Protein AF-A0A7R9XU05-F1 (afdb_monomer_lite)

pLDDT: mean 77.42, std 22.19, range [26.94, 98.5]

InterPro domains:
  IPR007695 DNA mismatch repair protein MutS-like, N-terminal [PF01624] (107-218)
  IPR007696 DNA mismatch repair protein MutS, core [PF05192] (397-507)
  IPR016151 DNA mismatch repair protein MutS, N-terminal [G3DSA:3.40.1170.10] (97-231)
  IPR016151 DNA mismatch repair protein MutS, N-terminal [SSF55271] (103-217)
  IPR036187 DNA mismatch repair protein MutS, core domain superfamily [SSF48334] (397-508)
  IPR036678 MutS, connector domain superfamily [G3DSA:3.30.420.110] (240-387)
  IPR036678 MutS, connector domain superfamily [SSF53150] (243-404)
  IPR045076 DNA mismatch repair MutS [PTHR11361] (111-501)

Structure (mmCIF, N/CA/C/O backbone):
data_AF-A0A7R9XU05-F1
#
_entry.id   AF-A0A7R9XU05-F1
#
loop_
_atom_site.group_PDB
_atom_site.id
_atom_site.type_symbol
_atom_site.label_atom_id
_atom_site.label_alt_id
_atom_site.label_comp_id
_atom_site.label_asym_id
_atom_site.label_entity_id
_atom_site.label_seq_id
_atom_site.pdbx_PDB_ins_code
_atom_site.Cartn_x
_atom_site.Cartn_y
_atom_site.Cartn_z
_atom_site.occupancy
_atom_site.B_iso_or_equiv
_atom_site.auth_seq_id
_atom_site.auth_comp_id
_atom_site.auth_asym_id
_atom_site.auth_atom_id
_atom_site.pdbx_PDB_model_num
ATOM 1 N N . ALA A 1 1 ? -38.388 -40.146 -54.391 1.00 32.38 1 ALA A N 1
ATOM 2 C CA . ALA A 1 1 ? -39.626 -40.198 -53.590 1.00 32.38 1 ALA A CA 1
ATOM 3 C C . ALA A 1 1 ? -39.287 -39.792 -52.157 1.00 32.38 1 ALA A C 1
ATOM 5 O O . ALA A 1 1 ? -38.302 -40.320 -51.668 1.00 32.38 1 ALA A O 1
ATOM 6 N N . SER A 1 2 ? -39.978 -38.926 -51.409 1.00 32.72 2 SER A N 1
ATOM 7 C CA . SER A 1 2 ? -41.013 -37.895 -51.657 1.00 32.72 2 SER A CA 1
ATOM 8 C C . SER A 1 2 ? -41.930 -37.853 -50.424 1.00 32.72 2 SER A C 1
ATOM 10 O O . SER A 1 2 ? -42.733 -38.774 -50.264 1.00 32.72 2 SER A O 1
ATOM 12 N N . ARG A 1 3 ? -41.794 -36.815 -49.589 1.00 31.86 3 ARG A N 1
ATOM 13 C CA . ARG A 1 3 ? -42.782 -36.226 -48.651 1.00 31.86 3 ARG A CA 1
ATOM 14 C C . ARG A 1 3 ? -42.036 -35.136 -47.850 1.00 31.86 3 ARG A C 1
ATOM 16 O O . ARG A 1 3 ? -41.041 -35.481 -47.226 1.00 31.86 3 ARG A O 1
ATOM 23 N N . THR A 1 4 ? -42.219 -33.833 -48.101 1.00 36.34 4 THR A N 1
ATOM 24 C CA . THR A 1 4 ? -43.389 -32.940 -47.860 1.00 36.34 4 THR A CA 1
ATOM 25 C C . THR A 1 4 ? -43.546 -32.604 -46.370 1.00 36.34 4 THR A C 1
ATOM 27 O O . THR A 1 4 ? -43.771 -33.536 -45.601 1.00 36.34 4 THR A O 1
ATOM 30 N N . ASN A 1 5 ? -43.292 -31.359 -45.934 1.00 35.72 5 ASN A N 1
ATOM 31 C CA . ASN A 1 5 ? -44.225 -30.196 -45.837 1.00 35.72 5 ASN A CA 1
ATOM 32 C C . ASN A 1 5 ? -44.556 -29.980 -44.335 1.00 35.72 5 ASN A C 1
ATOM 34 O O . ASN A 1 5 ? -44.774 -30.985 -43.659 1.00 35.72 5 ASN A O 1
ATOM 38 N N . ASP A 1 6 ? -44.606 -28.796 -43.711 1.00 34.78 6 ASP A N 1
ATOM 39 C CA . ASP A 1 6 ? -44.358 -27.366 -44.055 1.00 34.78 6 ASP A CA 1
ATOM 40 C C . ASP A 1 6 ? -43.868 -26.654 -42.745 1.00 34.78 6 ASP A C 1
ATOM 42 O O . ASP A 1 6 ? -43.753 -27.339 -41.724 1.00 34.78 6 ASP A O 1
ATOM 46 N N . ASP A 1 7 ? -43.514 -25.362 -42.622 1.00 33.44 7 ASP A N 1
ATOM 47 C CA . ASP A 1 7 ? -43.514 -24.197 -43.538 1.00 33.44 7 ASP A CA 1
ATOM 48 C C . ASP A 1 7 ? -42.058 -23.768 -43.921 1.00 33.44 7 ASP A C 1
ATOM 50 O O . ASP A 1 7 ? -41.354 -24.621 -44.463 1.00 33.44 7 ASP A O 1
ATOM 54 N N . ASP A 1 8 ? -41.462 -22.567 -43.755 1.00 32.53 8 ASP A N 1
ATOM 55 C CA . ASP A 1 8 ? -41.762 -21.261 -43.105 1.00 32.53 8 ASP A CA 1
ATOM 56 C C . ASP A 1 8 ? -40.899 -20.132 -43.764 1.00 32.53 8 ASP A C 1
ATOM 58 O O . ASP A 1 8 ? -39.913 -20.440 -44.443 1.00 32.53 8 ASP A O 1
ATOM 62 N N . GLU A 1 9 ? -41.214 -18.836 -43.579 1.00 33.56 9 GLU A N 1
ATOM 63 C CA . GLU A 1 9 ? -40.543 -17.684 -44.243 1.00 33.56 9 GLU A CA 1
ATOM 64 C C . GLU A 1 9 ? -40.157 -16.541 -43.260 1.00 33.56 9 GLU A C 1
ATOM 66 O O . GLU A 1 9 ? -40.894 -16.260 -42.325 1.00 33.56 9 GLU A O 1
ATOM 71 N N . ASN A 1 10 ? -39.052 -15.771 -43.312 1.00 32.69 10 ASN A N 1
ATOM 72 C CA . ASN A 1 10 ? -37.963 -15.433 -44.259 1.00 32.69 10 ASN A CA 1
ATOM 73 C C . ASN A 1 10 ? -37.953 -13.932 -44.679 1.00 32.69 10 ASN A C 1
ATOM 75 O O . ASN A 1 10 ? -38.795 -13.490 -45.448 1.00 32.69 10 ASN A O 1
ATOM 79 N N . ALA A 1 11 ? -36.913 -13.207 -44.230 1.00 31.33 11 ALA A N 1
ATOM 80 C CA . ALA A 1 11 ? -36.342 -11.927 -44.716 1.00 31.33 11 ALA A CA 1
ATOM 81 C C . ALA A 1 11 ? -37.206 -10.628 -44.871 1.00 31.33 11 ALA A C 1
ATOM 83 O O . ALA A 1 11 ? -38.323 -10.649 -45.378 1.00 31.33 11 ALA A O 1
ATOM 84 N N . PRO A 1 12 ? -36.656 -9.432 -44.534 1.00 40.41 12 PRO A N 1
ATOM 85 C CA . PRO A 1 12 ? -37.337 -8.136 -44.695 1.00 40.41 12 PRO A CA 1
ATOM 86 C C . PRO A 1 12 ? -36.969 -7.359 -45.991 1.00 40.41 12 PRO A C 1
ATOM 88 O O . PRO A 1 12 ? -35.821 -7.416 -46.439 1.00 40.41 12 PRO A O 1
ATOM 91 N N . PRO A 1 13 ? -37.883 -6.534 -46.551 1.00 38.53 13 PRO A N 1
ATOM 92 C CA . PRO A 1 13 ? -37.600 -5.559 -47.615 1.00 38.53 13 PRO A CA 1
ATOM 93 C C . PRO A 1 13 ? -37.302 -4.137 -47.078 1.00 38.53 13 PRO A C 1
ATOM 95 O O . PRO A 1 13 ? -37.480 -3.856 -45.894 1.00 38.53 13 PRO A O 1
ATOM 98 N N . ALA A 1 14 ? -36.865 -3.208 -47.948 1.00 29.19 14 ALA A N 1
ATOM 99 C CA . ALA A 1 14 ? -36.315 -1.906 -47.531 1.00 29.19 14 ALA A CA 1
ATOM 100 C C . ALA A 1 14 ? -36.762 -0.658 -48.341 1.00 29.19 14 ALA A C 1
ATOM 102 O O . ALA A 1 14 ? -36.998 -0.720 -49.545 1.00 29.19 14 ALA A O 1
ATOM 103 N N . ALA A 1 15 ? -36.692 0.495 -47.653 1.00 32.06 15 ALA A N 1
ATOM 104 C CA . ALA A 1 15 ? -36.379 1.858 -48.132 1.00 32.06 15 ALA A CA 1
ATOM 105 C C . ALA A 1 15 ? -37.323 2.650 -49.080 1.00 32.06 15 ALA A C 1
ATOM 107 O O . ALA A 1 15 ? -37.543 2.266 -50.227 1.00 32.06 15 ALA A O 1
ATOM 108 N N . LYS A 1 16 ? -37.667 3.891 -48.658 1.00 30.06 16 LYS A N 1
ATOM 109 C CA . LYS A 1 16 ? -37.474 5.218 -49.338 1.00 30.06 16 LYS A CA 1
ATOM 110 C C . LYS A 1 16 ? -38.031 6.353 -48.429 1.00 30.06 16 LYS A C 1
ATOM 112 O O . LYS A 1 16 ? -38.985 6.107 -47.710 1.00 30.06 16 LYS A O 1
ATOM 117 N N . ARG A 1 17 ? -37.344 7.493 -48.195 1.00 29.12 17 ARG A N 1
ATOM 118 C CA . ARG A 1 17 ? -37.196 8.741 -49.013 1.00 29.12 17 ARG A CA 1
ATOM 119 C C . ARG A 1 17 ? -38.541 9.481 -49.259 1.00 29.12 17 ARG A C 1
ATOM 121 O O . ARG A 1 17 ? -39.486 8.812 -49.636 1.00 29.12 17 ARG A O 1
ATOM 128 N N . ALA A 1 18 ? -38.677 10.819 -49.155 1.00 29.66 18 ALA A N 1
ATOM 129 C CA . ALA A 1 18 ? -37.689 11.915 -49.016 1.00 29.66 18 ALA A CA 1
ATOM 130 C C . ALA A 1 18 ? -38.303 13.238 -48.426 1.00 29.66 18 ALA A C 1
ATOM 132 O O . ALA A 1 18 ? -39.507 13.421 -48.520 1.00 29.66 18 ALA A O 1
ATOM 133 N N . LYS A 1 19 ? -37.515 14.101 -47.742 1.00 30.34 19 LYS A N 1
ATOM 134 C CA . LYS A 1 19 ? -37.004 15.464 -48.131 1.00 30.34 19 LYS A CA 1
ATOM 135 C C . LYS A 1 19 ? -37.890 16.730 -47.917 1.00 30.34 19 LYS A C 1
ATOM 137 O O . LYS A 1 19 ? -38.865 16.888 -48.636 1.00 30.34 19 LYS A O 1
ATOM 142 N N . THR A 1 20 ? -37.324 17.723 -47.187 1.00 30.39 20 THR A N 1
ATOM 143 C CA . THR A 1 20 ? -37.482 19.219 -47.308 1.00 30.39 20 THR A CA 1
ATOM 144 C C . THR A 1 20 ? -38.893 19.828 -47.109 1.00 30.39 20 THR A C 1
ATOM 146 O O . THR A 1 20 ? -39.867 19.140 -47.356 1.00 30.39 20 THR A O 1
ATOM 149 N N . ARG A 1 21 ? -39.132 21.090 -46.698 1.00 30.25 21 ARG A N 1
ATOM 150 C CA . ARG A 1 21 ? -38.358 22.347 -46.437 1.00 30.25 21 ARG A CA 1
ATOM 151 C C . ARG A 1 21 ? -39.227 23.241 -45.479 1.00 30.25 21 ARG A C 1
ATOM 153 O O . ARG A 1 21 ? -40.379 22.873 -45.286 1.00 30.25 21 ARG A O 1
ATOM 160 N N . ASP A 1 22 ? -38.859 24.385 -44.878 1.00 28.14 22 ASP A N 1
ATOM 161 C CA . ASP A 1 22 ? -37.633 25.220 -44.850 1.00 28.14 22 ASP A CA 1
ATOM 162 C C . ASP A 1 22 ? -37.420 25.882 -43.449 1.00 28.14 22 ASP A C 1
ATOM 164 O O . ASP A 1 22 ? -37.168 25.135 -42.507 1.00 28.14 22 ASP A O 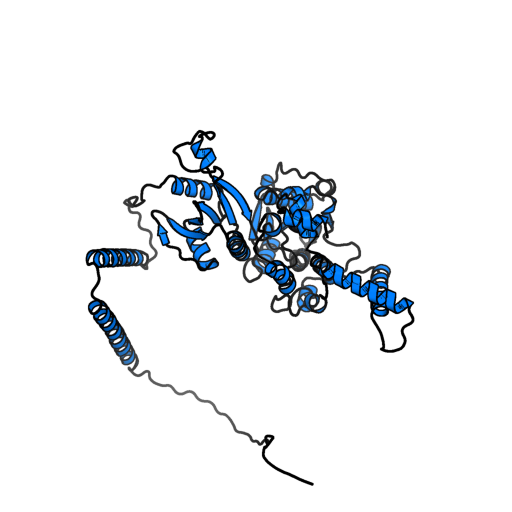1
ATOM 168 N N . ALA A 1 23 ? -37.524 27.220 -43.289 1.00 31.94 23 ALA A N 1
ATOM 169 C CA . ALA A 1 23 ? -37.385 27.985 -42.027 1.00 31.94 23 ALA A CA 1
ATOM 170 C C . ALA A 1 23 ? -38.163 29.330 -42.051 1.00 31.94 23 ALA A C 1
ATOM 172 O O . ALA A 1 23 ? -38.399 29.834 -43.147 1.00 31.94 23 ALA A O 1
ATOM 173 N N . ASP A 1 24 ? -38.495 29.910 -40.880 1.00 28.45 24 ASP A N 1
ATOM 174 C CA . ASP A 1 24 ? -38.479 31.369 -40.580 1.00 28.45 24 ASP A CA 1
ATOM 175 C C . ASP A 1 24 ? -38.616 31.630 -39.050 1.00 28.45 24 ASP A C 1
ATOM 177 O O . ASP A 1 24 ? -39.013 30.726 -38.311 1.00 28.45 24 ASP A O 1
ATOM 181 N N . ASP A 1 25 ? -38.295 32.844 -38.585 1.00 33.56 25 ASP A N 1
ATOM 182 C CA . ASP A 1 25 ? -38.348 33.295 -37.176 1.00 33.56 25 ASP A CA 1
ATOM 183 C C . ASP A 1 25 ? -39.680 33.978 -36.790 1.00 33.56 25 ASP A C 1
ATOM 185 O O . ASP A 1 25 ? -40.254 34.702 -37.614 1.00 33.56 25 ASP A O 1
ATOM 189 N N . ARG A 1 26 ? -40.086 33.888 -35.503 1.00 29.78 26 ARG A N 1
ATOM 190 C CA . ARG A 1 26 ? -40.599 35.035 -34.701 1.00 29.78 26 ARG A CA 1
ATOM 191 C C . ARG A 1 26 ? -40.901 34.748 -33.225 1.00 29.78 26 ARG A C 1
ATOM 193 O O . ARG A 1 26 ? -41.111 33.611 -32.816 1.00 29.78 26 ARG A O 1
ATOM 200 N N . GLU A 1 27 ? -40.908 35.840 -32.463 1.00 35.34 27 GLU A N 1
ATOM 201 C CA . GLU A 1 27 ? -41.363 35.973 -31.075 1.00 35.34 27 GLU A CA 1
ATOM 202 C C . GLU A 1 27 ? -42.897 36.119 -31.020 1.00 35.34 27 GLU A C 1
ATOM 204 O O . GLU A 1 27 ? -43.476 36.693 -31.940 1.00 35.34 27 GLU A O 1
ATOM 209 N N . ASP A 1 28 ? -43.530 35.673 -29.931 1.00 30.14 28 ASP A N 1
ATOM 210 C CA . ASP A 1 28 ? -44.852 36.138 -29.475 1.00 30.14 28 ASP A CA 1
ATOM 211 C C . ASP A 1 28 ? -44.982 35.881 -27.956 1.00 30.14 28 ASP A C 1
ATOM 213 O O . ASP A 1 28 ? -44.563 34.831 -27.457 1.00 30.14 28 ASP A O 1
ATOM 217 N N . ASP A 1 29 ? -45.542 36.843 -27.217 1.00 33.34 29 ASP A N 1
ATOM 218 C CA . ASP A 1 29 ? -45.784 36.752 -25.769 1.00 33.34 29 ASP A CA 1
ATOM 219 C C . ASP A 1 29 ? -46.992 35.854 -25.439 1.00 33.34 29 ASP A C 1
ATOM 221 O O . ASP A 1 29 ? -47.984 35.827 -26.170 1.00 33.34 29 ASP A O 1
ATOM 225 N N . VAL A 1 30 ? -46.965 35.174 -24.283 1.00 32.12 30 VAL A N 1
ATOM 226 C CA . VAL A 1 30 ? -48.131 34.453 -23.735 1.00 32.12 30 VAL A CA 1
ATOM 227 C C . VAL A 1 30 ? -48.308 34.763 -22.248 1.00 32.12 30 VAL A C 1
ATOM 229 O O . VAL A 1 30 ? -47.376 34.648 -21.452 1.00 32.12 30 VAL A O 1
ATOM 232 N N . GLU A 1 31 ? -49.527 35.155 -21.877 1.00 29.55 31 GLU A N 1
ATOM 233 C CA . GLU A 1 31 ? -49.918 35.528 -20.514 1.00 29.55 31 GLU A CA 1
ATOM 234 C C . GLU A 1 31 ? -49.884 34.335 -19.538 1.00 29.55 31 GLU A C 1
ATOM 236 O O . GLU A 1 31 ? -50.241 33.209 -19.886 1.00 29.55 31 GLU A O 1
ATOM 241 N N . ILE A 1 32 ? -49.516 34.587 -18.276 1.00 33.88 32 ILE A N 1
ATOM 242 C CA . ILE A 1 32 ? -49.592 33.585 -17.201 1.00 33.88 32 ILE A CA 1
ATOM 243 C C . ILE A 1 32 ? -51.002 33.606 -16.594 1.00 33.88 32 ILE A C 1
ATOM 245 O O . ILE A 1 32 ? -51.362 34.553 -15.894 1.00 33.88 32 ILE A O 1
ATOM 249 N N . THR A 1 33 ? -51.783 32.548 -16.822 1.00 35.09 33 THR A N 1
ATOM 250 C CA . THR A 1 33 ? -53.114 32.347 -16.221 1.00 35.09 33 THR A CA 1
ATOM 251 C C . THR A 1 33 ? -53.058 31.583 -14.885 1.00 35.09 33 THR A C 1
ATOM 253 O O . THR A 1 33 ? -52.101 30.871 -14.585 1.00 35.09 33 THR A O 1
ATOM 256 N N . ASP A 1 34 ? -54.090 31.750 -14.050 1.00 39.34 34 ASP A N 1
ATOM 257 C CA . ASP A 1 34 ? -54.096 31.484 -12.590 1.00 39.34 34 ASP A CA 1
ATOM 258 C C . ASP A 1 34 ? -54.214 29.985 -12.176 1.00 39.34 34 ASP A C 1
ATOM 260 O O . ASP A 1 34 ? -54.665 29.659 -11.076 1.00 39.34 34 ASP A O 1
ATOM 264 N N . ASP A 1 35 ? -53.819 29.037 -13.037 1.00 39.47 35 ASP A N 1
ATOM 265 C CA . ASP A 1 35 ? -54.048 27.588 -12.835 1.00 39.47 35 ASP A CA 1
ATOM 266 C C . ASP A 1 35 ? -53.150 26.930 -11.765 1.00 39.47 35 ASP A C 1
ATOM 268 O O . ASP A 1 35 ? -53.452 25.843 -11.261 1.00 39.47 35 ASP A O 1
ATOM 272 N N . ALA A 1 36 ? -52.061 27.588 -11.353 1.00 36.06 36 ALA A N 1
ATOM 273 C CA . ALA A 1 36 ? -51.061 27.021 -10.437 1.00 36.06 36 ALA A CA 1
ATOM 274 C C . ALA A 1 36 ? -51.599 26.661 -9.031 1.00 36.06 36 ALA A C 1
ATOM 276 O O . ALA A 1 36 ? -50.937 25.944 -8.282 1.00 36.06 36 ALA A O 1
ATOM 277 N N . ARG A 1 37 ? -52.796 27.134 -8.654 1.00 39.06 37 ARG A N 1
ATOM 278 C CA . ARG A 1 37 ? -53.416 26.864 -7.343 1.00 39.06 37 ARG A CA 1
ATOM 279 C C . ARG A 1 37 ? -54.277 25.598 -7.281 1.00 39.06 37 ARG A C 1
ATOM 281 O O . ARG A 1 37 ? -54.605 25.167 -6.178 1.00 39.06 37 ARG A O 1
ATOM 288 N N . ALA A 1 38 ? -54.644 24.994 -8.413 1.00 39.31 38 ALA A N 1
ATOM 289 C CA . ALA A 1 38 ? -55.554 23.841 -8.430 1.00 39.31 38 ALA A CA 1
ATOM 290 C C . ALA A 1 38 ? -54.863 22.492 -8.124 1.00 39.31 38 ALA A C 1
ATOM 292 O O . ALA A 1 38 ? -55.477 21.600 -7.536 1.00 39.31 38 ALA A O 1
ATOM 293 N N . ASP A 1 39 ? -53.589 22.343 -8.500 1.00 37.91 39 ASP A N 1
ATOM 294 C CA . ASP A 1 39 ? -52.812 21.096 -8.359 1.00 37.91 39 ASP A CA 1
ATOM 295 C C . ASP A 1 39 ? -52.334 20.856 -6.908 1.00 37.91 39 ASP A C 1
ATOM 297 O O . ASP A 1 39 ? -52.285 19.724 -6.427 1.00 37.91 39 ASP A O 1
ATOM 301 N N . GLU A 1 40 ? -52.070 21.933 -6.160 1.00 40.69 40 GLU A N 1
ATOM 302 C CA . GLU A 1 40 ? -51.689 21.879 -4.739 1.00 40.69 40 GLU A CA 1
ATOM 303 C C . GLU A 1 40 ? -52.838 21.486 -3.789 1.00 40.69 40 GLU A C 1
ATOM 305 O O . GLU A 1 40 ? -52.584 21.123 -2.638 1.00 40.69 40 GLU A O 1
ATOM 310 N N . GLY A 1 41 ? -54.095 21.575 -4.240 1.00 41.28 41 GLY A N 1
ATOM 311 C CA . GLY A 1 41 ? -55.256 21.126 -3.467 1.00 41.28 41 GLY A CA 1
ATOM 312 C C . GLY A 1 41 ? -55.348 19.601 -3.435 1.00 41.28 41 GLY A C 1
ATOM 313 O O . GLY A 1 41 ? -55.309 18.996 -2.366 1.00 41.28 41 GLY A O 1
ATOM 314 N N . ARG A 1 42 ? -55.377 18.979 -4.620 1.00 39.91 42 ARG A N 1
ATOM 315 C CA . ARG A 1 42 ? -55.612 17.532 -4.774 1.00 39.91 42 ARG A CA 1
ATOM 316 C C . ARG A 1 42 ? -54.542 16.683 -4.095 1.00 39.91 42 ARG A C 1
ATOM 318 O O . ARG A 1 42 ? -54.882 15.754 -3.379 1.00 39.91 42 ARG A O 1
ATOM 325 N N . ARG A 1 43 ? -53.261 17.061 -4.215 1.00 39.88 43 ARG A N 1
ATOM 326 C CA . ARG A 1 43 ? -52.166 16.324 -3.553 1.00 39.88 43 ARG A CA 1
ATOM 327 C C . ARG A 1 43 ? -52.296 16.270 -2.029 1.00 39.88 43 ARG A C 1
ATOM 329 O O . ARG A 1 43 ? -51.833 15.306 -1.436 1.00 39.88 43 ARG A O 1
ATOM 336 N N . ARG A 1 44 ? -52.923 17.268 -1.394 1.00 43.62 44 ARG A N 1
ATOM 337 C CA . ARG A 1 44 ? -53.179 17.248 0.057 1.00 43.62 44 ARG A CA 1
ATOM 338 C C . ARG A 1 44 ? -54.373 16.361 0.409 1.00 43.62 44 ARG A C 1
ATOM 340 O O . ARG A 1 44 ? -54.305 15.634 1.390 1.00 43.62 44 ARG A O 1
ATOM 347 N N . GLU A 1 45 ? -55.424 16.379 -0.411 1.00 40.38 45 GLU A N 1
ATOM 348 C CA . GLU A 1 45 ? -56.587 15.496 -0.245 1.00 40.38 45 GLU A CA 1
ATOM 349 C C . GLU A 1 45 ? -56.211 14.010 -0.428 1.00 40.38 45 GLU A C 1
ATOM 351 O O . GLU A 1 45 ? -56.680 13.169 0.338 1.00 40.38 45 GLU A O 1
ATOM 356 N N . ASP A 1 46 ? -55.311 13.695 -1.368 1.00 40.44 46 ASP A N 1
ATOM 357 C CA . ASP A 1 46 ? -54.766 12.343 -1.561 1.00 40.44 46 ASP A CA 1
ATOM 358 C C . ASP A 1 46 ? -53.857 11.904 -0.383 1.00 40.44 46 ASP A C 1
ATOM 360 O O . ASP A 1 46 ? -53.983 10.780 0.109 1.00 40.44 46 ASP A O 1
ATOM 364 N N . GLU A 1 47 ? -52.973 12.781 0.123 1.00 43.59 47 GLU A N 1
ATOM 365 C CA . GLU A 1 47 ? -52.085 12.472 1.265 1.00 43.59 47 GLU A CA 1
ATOM 366 C C . GLU A 1 47 ? -52.847 12.256 2.590 1.00 43.59 47 GLU A C 1
ATOM 368 O O . GLU A 1 47 ? -52.494 11.357 3.362 1.00 43.59 47 GLU A O 1
ATOM 373 N N . ASP A 1 48 ? -53.903 13.033 2.862 1.00 44.62 48 ASP A N 1
ATOM 374 C CA . ASP A 1 48 ? -54.747 12.840 4.051 1.00 44.62 48 ASP A CA 1
ATOM 375 C C . ASP A 1 48 ? -55.605 11.557 3.951 1.00 44.62 48 ASP A C 1
ATOM 377 O O . ASP A 1 48 ? -55.847 10.895 4.968 1.00 44.62 48 ASP A O 1
ATOM 381 N N . ALA A 1 49 ? -56.017 11.146 2.743 1.00 43.84 49 ALA A N 1
ATOM 382 C CA . ALA A 1 49 ? -56.773 9.908 2.529 1.00 43.84 49 ALA A CA 1
ATOM 383 C C . ALA A 1 49 ? -55.946 8.644 2.844 1.00 43.84 49 ALA A C 1
ATOM 385 O O . ALA A 1 49 ? -56.412 7.770 3.586 1.00 43.84 49 ALA A O 1
ATOM 386 N N . ASP A 1 50 ? -54.702 8.569 2.356 1.00 45.94 50 ASP A N 1
ATOM 387 C CA . ASP A 1 50 ? -53.772 7.472 2.675 1.00 45.94 50 ASP A CA 1
ATOM 388 C C . ASP A 1 50 ? -53.441 7.422 4.183 1.00 45.94 50 ASP A C 1
ATOM 390 O O . ASP A 1 50 ? -53.283 6.343 4.770 1.00 45.94 50 ASP A O 1
ATOM 394 N N . ALA A 1 51 ? -53.377 8.581 4.851 1.00 49.16 51 ALA A N 1
ATOM 395 C CA . ALA A 1 51 ? -53.109 8.664 6.286 1.00 49.16 51 ALA A CA 1
ATOM 396 C C . ALA A 1 51 ? -54.243 8.078 7.154 1.00 49.16 51 ALA A C 1
ATOM 398 O O . ALA A 1 51 ? -53.964 7.452 8.189 1.00 49.16 51 ALA A O 1
ATOM 399 N N . ASP A 1 52 ? -55.507 8.242 6.748 1.00 47.75 52 ASP A N 1
ATOM 400 C CA . ASP A 1 52 ? -56.658 7.702 7.480 1.00 47.75 52 ASP A CA 1
ATOM 401 C C . ASP A 1 52 ? -56.967 6.225 7.150 1.00 47.75 52 ASP A C 1
ATOM 403 O O . ASP A 1 52 ? -57.367 5.495 8.064 1.00 47.75 52 ASP A O 1
ATOM 407 N N . ASP A 1 53 ? -56.676 5.702 5.947 1.00 49.94 53 ASP A N 1
ATOM 408 C CA . ASP A 1 53 ? -56.732 4.238 5.729 1.00 49.94 53 ASP A CA 1
ATOM 409 C C . ASP A 1 53 ? -55.610 3.506 6.489 1.00 49.94 53 ASP A C 1
ATOM 411 O O . ASP A 1 53 ? -55.847 2.476 7.137 1.00 49.94 53 ASP A O 1
ATOM 415 N N . ALA A 1 54 ? -54.407 4.092 6.546 1.00 48.94 54 ALA A N 1
ATOM 416 C CA . ALA A 1 54 ? -53.327 3.586 7.389 1.00 48.94 54 ALA A CA 1
ATOM 417 C C . ALA A 1 54 ? -53.737 3.520 8.875 1.00 48.94 54 ALA A C 1
ATOM 419 O O . ALA A 1 54 ? -53.397 2.553 9.567 1.00 48.94 54 ALA A O 1
ATOM 420 N N . ARG A 1 55 ? -54.516 4.497 9.372 1.00 54.78 55 ARG A N 1
ATOM 421 C CA . ARG A 1 55 ? -55.123 4.468 10.718 1.00 54.78 55 ARG A CA 1
ATOM 422 C C . ARG A 1 55 ? -56.200 3.395 10.854 1.00 54.78 55 ARG A C 1
ATOM 424 O O . ARG A 1 55 ? -56.135 2.618 11.808 1.00 54.78 55 ARG A O 1
ATOM 431 N N . ALA A 1 56 ? -57.148 3.310 9.921 1.00 54.62 56 ALA A N 1
ATOM 432 C CA . ALA A 1 56 ? -58.223 2.316 9.946 1.00 54.62 56 ALA A CA 1
ATOM 433 C C . ALA A 1 56 ? -57.669 0.878 9.957 1.00 54.62 56 ALA A C 1
ATOM 435 O O . ALA A 1 56 ? -58.136 0.016 10.710 1.00 54.62 56 ALA A O 1
ATOM 436 N N . THR A 1 57 ? -56.603 0.633 9.197 1.00 54.22 57 THR A N 1
ATOM 437 C CA . THR A 1 57 ? -55.845 -0.624 9.199 1.00 54.22 57 THR A CA 1
ATOM 438 C C . THR A 1 57 ? -55.155 -0.883 10.551 1.00 54.22 57 THR A C 1
ATOM 440 O O . THR A 1 57 ? -55.191 -2.007 11.062 1.00 54.22 57 THR A O 1
ATOM 443 N N . LEU A 1 58 ? -54.610 0.152 11.202 1.00 52.69 58 LEU A N 1
ATOM 444 C CA . LEU A 1 58 ? -53.998 0.082 12.541 1.00 52.69 58 LEU A CA 1
ATOM 445 C C . LEU A 1 58 ? -54.996 -0.121 13.697 1.00 52.69 58 LEU A C 1
ATOM 447 O O . LEU A 1 58 ? -54.584 -0.543 14.783 1.00 52.69 58 LEU A O 1
ATOM 451 N N . GLU A 1 59 ? -56.285 0.166 13.497 1.00 54.78 59 GLU A N 1
ATOM 452 C CA . GLU A 1 59 ? -57.351 -0.123 14.468 1.00 54.78 59 GLU A CA 1
ATOM 453 C C . GLU A 1 59 ? -57.960 -1.521 14.300 1.00 54.78 59 GLU A C 1
ATOM 455 O O . GLU A 1 59 ? -58.322 -2.161 15.291 1.00 54.78 59 GLU A O 1
ATOM 460 N N . ARG A 1 60 ? -58.016 -2.046 13.068 1.00 54.31 60 ARG A N 1
ATOM 461 C CA . ARG A 1 60 ? -58.517 -3.407 12.785 1.00 54.31 60 ARG A CA 1
ATOM 462 C C . ARG A 1 60 ? -57.627 -4.512 13.381 1.00 54.31 60 ARG A C 1
ATOM 464 O O . ARG A 1 60 ? -58.115 -5.605 13.677 1.00 54.31 60 ARG A O 1
ATOM 471 N N . LEU A 1 61 ? -56.344 -4.233 13.621 1.00 48.06 61 LEU A N 1
ATOM 472 C CA . LEU A 1 61 ? -55.382 -5.159 14.232 1.00 48.06 61 LEU A CA 1
ATOM 473 C C . LEU A 1 61 ? -55.476 -5.180 15.772 1.00 48.06 61 LEU A C 1
ATOM 475 O O . LEU A 1 61 ? -54.765 -4.455 16.469 1.00 48.06 61 LEU A O 1
ATOM 479 N N . LYS A 1 62 ? -56.315 -6.068 16.328 1.00 49.28 62 LYS A N 1
ATOM 480 C CA . LYS A 1 62 ? -56.410 -6.292 17.787 1.00 49.28 62 LYS A CA 1
ATOM 481 C C . LYS A 1 62 ? -55.086 -6.848 18.362 1.00 49.28 62 LYS A C 1
ATOM 483 O O . LYS A 1 62 ? -54.699 -7.959 17.999 1.00 49.28 62 LYS A O 1
ATOM 488 N N . PRO A 1 63 ? -54.394 -6.137 19.277 1.00 50.78 63 PRO A N 1
ATOM 489 C CA . PRO A 1 63 ? -53.088 -6.557 19.786 1.00 50.78 63 PRO A CA 1
ATOM 490 C C . PRO A 1 63 ? -53.198 -7.554 20.949 1.00 50.78 63 PRO A C 1
ATOM 492 O O . PRO A 1 63 ? -54.049 -7.418 21.824 1.00 50.78 63 PRO A O 1
ATOM 495 N N . SER A 1 64 ? -52.251 -8.491 21.035 1.00 58.97 64 SER A N 1
ATOM 496 C CA . SER A 1 64 ? -52.162 -9.491 22.115 1.00 58.97 64 SER A CA 1
ATOM 497 C C . SER A 1 64 ? -51.696 -8.941 23.477 1.00 58.97 64 SER A C 1
ATOM 499 O O . SER A 1 64 ? -51.697 -9.672 24.463 1.00 58.97 64 SER A O 1
ATOM 501 N N . SER A 1 65 ? -51.307 -7.662 23.566 1.00 55.25 65 SER A N 1
ATOM 502 C CA . SER A 1 65 ? -51.043 -6.968 24.837 1.00 55.25 65 SER A CA 1
ATOM 503 C C . SER A 1 65 ? -51.164 -5.441 24.693 1.00 55.25 65 SER A C 1
ATOM 505 O O . SER A 1 65 ? -50.411 -4.843 23.914 1.00 55.25 65 SER A O 1
ATOM 507 N N . PRO A 1 66 ? -52.027 -4.764 25.481 1.00 56.59 66 PRO A N 1
ATOM 508 C CA . PRO A 1 66 ? -52.115 -3.300 25.491 1.00 56.59 66 PRO A CA 1
ATOM 509 C C . PRO A 1 66 ? -50.817 -2.607 25.937 1.00 56.59 66 PRO A C 1
ATOM 511 O O . PRO A 1 66 ? -50.470 -1.538 25.431 1.00 56.59 66 PRO A O 1
ATOM 514 N N . THR A 1 67 ? -50.063 -3.219 26.859 1.00 62.75 67 THR A N 1
ATOM 515 C CA . THR A 1 67 ? -48.860 -2.598 27.447 1.00 62.75 67 THR A CA 1
ATOM 516 C C . THR A 1 67 ? -47.701 -2.492 26.455 1.00 62.75 67 THR A C 1
ATOM 518 O O . THR A 1 67 ? -46.891 -1.568 26.552 1.00 62.75 67 THR A O 1
ATOM 521 N N . THR A 1 68 ? -47.639 -3.385 25.463 1.00 55.53 68 THR A N 1
ATOM 522 C CA . THR A 1 68 ? -46.647 -3.324 24.381 1.00 55.53 68 THR A CA 1
ATOM 523 C C . THR A 1 68 ? -46.951 -2.170 23.420 1.00 55.53 68 THR A C 1
ATOM 525 O O . THR A 1 68 ? -46.039 -1.417 23.078 1.00 55.53 68 THR A O 1
ATOM 528 N N . ARG A 1 69 ? -48.229 -1.961 23.053 1.00 59.31 69 ARG A N 1
ATOM 529 C CA . ARG A 1 69 ? -48.664 -0.846 22.183 1.00 59.31 69 ARG A CA 1
ATOM 530 C C . ARG A 1 69 ? -48.342 0.511 22.819 1.00 59.31 69 ARG A C 1
ATOM 532 O O . ARG A 1 69 ? -47.774 1.371 22.152 1.00 59.31 69 ARG A O 1
ATOM 539 N N . ALA A 1 70 ? -48.616 0.673 24.117 1.00 60.53 70 ALA A N 1
ATOM 540 C CA . ALA A 1 70 ? -48.300 1.899 24.856 1.00 60.53 70 ALA A CA 1
ATOM 541 C C . ALA A 1 70 ? -46.793 2.231 24.833 1.00 60.53 70 ALA A C 1
ATOM 543 O O . ALA A 1 70 ? -46.411 3.347 24.485 1.00 60.53 70 ALA A O 1
ATOM 544 N N . LYS A 1 71 ? -45.928 1.246 25.122 1.00 64.75 71 LYS A N 1
ATOM 545 C CA . LYS A 1 71 ? -44.461 1.415 25.087 1.00 64.75 71 LYS A CA 1
ATOM 546 C C . LYS A 1 71 ? -43.932 1.724 23.681 1.00 64.75 71 LYS A C 1
ATOM 548 O O . LYS A 1 71 ? -42.986 2.495 23.545 1.00 64.75 71 LYS A O 1
ATOM 553 N N . PHE A 1 72 ? -44.536 1.147 22.642 1.00 60.84 72 PHE A N 1
ATOM 554 C CA . PHE A 1 72 ? -44.160 1.400 21.249 1.00 60.84 72 PHE A CA 1
ATOM 555 C C . PHE A 1 72 ? -44.512 2.831 20.807 1.00 60.84 72 PHE A C 1
ATOM 557 O O . PHE A 1 72 ? -43.650 3.543 20.293 1.00 60.84 72 PHE A O 1
ATOM 564 N N . ILE A 1 73 ? -45.734 3.292 21.099 1.00 61.25 73 ILE A N 1
ATOM 565 C CA . ILE A 1 73 ? -46.181 4.666 20.806 1.00 61.25 73 ILE A CA 1
ATOM 566 C C . ILE A 1 73 ? -45.352 5.696 21.591 1.00 61.25 73 ILE A C 1
ATOM 568 O O . ILE A 1 73 ? -44.930 6.703 21.025 1.00 61.25 73 ILE A O 1
ATOM 572 N N . GLN A 1 74 ? -45.050 5.428 22.867 1.00 54.09 74 GLN A N 1
ATOM 573 C CA . GLN A 1 74 ? -44.195 6.296 23.687 1.00 54.09 74 GLN A CA 1
ATOM 574 C C . GLN A 1 74 ? -42.764 6.409 23.134 1.00 54.09 74 GLN A C 1
ATOM 576 O O . GLN A 1 74 ? -42.149 7.468 23.232 1.00 54.09 74 GLN A O 1
ATOM 581 N N . LYS A 1 75 ? -42.227 5.340 22.533 1.00 60.75 75 LYS A N 1
ATOM 582 C CA . LYS A 1 75 ? -40.911 5.383 21.885 1.00 60.75 75 LYS A CA 1
ATOM 583 C C . LYS A 1 75 ? -40.943 6.219 20.599 1.00 60.75 75 LYS A C 1
ATOM 585 O O . LYS A 1 75 ? -40.105 7.097 20.429 1.00 60.75 75 LYS A O 1
ATOM 590 N N . LEU A 1 76 ? -41.950 6.011 19.747 1.00 48.47 76 LEU A N 1
ATOM 591 C CA . LEU A 1 76 ? -42.129 6.780 18.509 1.00 48.47 76 LEU A CA 1
ATOM 592 C C . LEU A 1 76 ? -42.323 8.286 18.753 1.00 48.47 76 LEU A C 1
ATOM 594 O O . LEU A 1 76 ? -41.816 9.093 17.978 1.00 48.47 76 LEU A O 1
ATOM 598 N N . SER A 1 77 ? -43.013 8.688 19.827 1.00 46.94 77 SER A N 1
ATOM 599 C CA . SER A 1 77 ? -43.195 10.112 20.145 1.00 46.94 77 SER A CA 1
ATOM 600 C C . SER A 1 77 ? -41.917 10.788 20.660 1.00 46.94 77 SER A C 1
ATOM 602 O O . SER A 1 77 ? -41.698 11.967 20.375 1.00 46.94 77 SER A O 1
ATOM 604 N N . LEU A 1 78 ? -41.034 10.045 21.339 1.00 51.72 78 LEU A N 1
ATOM 605 C CA . LEU A 1 78 ? -39.690 10.507 21.714 1.00 51.72 78 LEU A CA 1
ATOM 606 C C . LEU A 1 78 ? -38.768 10.641 20.488 1.00 51.72 78 LEU A C 1
ATOM 608 O O . LEU A 1 78 ? -38.067 11.643 20.364 1.00 51.72 78 LEU A O 1
ATOM 612 N N . ASP A 1 79 ? -38.827 9.690 19.550 1.00 47.53 79 ASP A N 1
ATOM 613 C CA . ASP A 1 79 ? -38.054 9.712 18.295 1.00 47.53 79 ASP A CA 1
ATOM 614 C C . ASP A 1 79 ? -38.608 10.712 17.245 1.00 47.53 79 ASP A C 1
ATOM 616 O O . ASP A 1 79 ? -37.988 10.927 16.197 1.00 47.53 79 ASP A O 1
ATOM 620 N N . ARG A 1 80 ? -39.766 11.349 17.497 1.00 38.19 80 ARG A N 1
ATOM 621 C CA . ARG A 1 80 ? -40.256 12.517 16.734 1.00 38.19 80 ARG A CA 1
ATOM 622 C C . ARG A 1 80 ? -39.753 13.821 17.358 1.00 38.19 80 ARG A C 1
ATOM 624 O O . ARG A 1 80 ? -38.938 14.491 16.734 1.00 38.19 80 ARG A O 1
ATOM 631 N N . ARG A 1 81 ? -40.053 14.054 18.647 1.00 39.88 81 ARG A N 1
ATOM 632 C CA . ARG A 1 81 ? -39.620 15.244 19.417 1.00 39.88 81 ARG A CA 1
ATOM 633 C C . ARG A 1 81 ? -38.106 15.501 19.440 1.00 39.88 81 ARG A C 1
ATOM 635 O O . ARG A 1 81 ? -37.694 16.589 19.818 1.00 39.88 81 ARG A O 1
ATOM 642 N N . ARG A 1 82 ? -37.273 14.512 19.096 1.00 46.56 82 ARG A N 1
ATOM 643 C CA . ARG A 1 82 ? -35.819 14.680 18.935 1.00 46.56 82 ARG A CA 1
ATOM 644 C C . ARG A 1 82 ? -35.372 15.183 17.562 1.00 46.56 82 ARG A C 1
ATOM 646 O O . ARG A 1 82 ? -34.320 15.800 17.500 1.00 46.56 82 ARG A O 1
ATOM 653 N N . ARG A 1 83 ? -36.131 14.930 16.491 1.00 43.38 83 ARG A N 1
ATOM 654 C CA . ARG A 1 83 ? -35.861 15.495 15.153 1.00 43.38 83 ARG A CA 1
ATOM 655 C C . ARG A 1 83 ? -36.340 16.937 15.060 1.00 43.38 83 ARG A C 1
ATOM 657 O O . ARG A 1 83 ? -35.637 17.774 14.510 1.00 43.38 83 ARG A O 1
ATOM 664 N N . ASP A 1 84 ? -37.461 17.227 15.713 1.00 38.53 84 ASP A N 1
ATOM 665 C CA . ASP A 1 84 ? -38.060 18.563 15.825 1.00 38.53 84 ASP A CA 1
ATOM 666 C C . ASP A 1 84 ? -37.193 19.563 16.649 1.00 38.53 84 ASP A C 1
ATOM 668 O O . ASP A 1 84 ? -37.641 20.661 16.955 1.00 38.53 84 ASP A O 1
ATOM 672 N N . LEU A 1 85 ? -35.967 19.177 17.043 1.00 41.75 85 LEU A N 1
ATOM 673 C CA . LEU A 1 85 ? -34.974 19.985 17.772 1.00 41.75 85 LEU A CA 1
ATOM 674 C C . LEU A 1 85 ? -33.637 20.154 17.017 1.00 41.75 85 LEU A C 1
ATOM 676 O O . LEU A 1 85 ? -32.727 20.789 17.545 1.00 41.75 85 LEU A O 1
ATOM 680 N N . GLU A 1 86 ? -33.493 19.594 15.810 1.00 41.94 86 GLU A N 1
ATOM 681 C CA . GLU A 1 86 ? -32.281 19.727 14.973 1.00 41.94 86 GLU A CA 1
ATOM 682 C C . GLU A 1 86 ? -32.507 20.592 13.714 1.00 41.94 86 GLU A C 1
ATOM 684 O O . GLU A 1 86 ? -31.625 20.679 12.860 1.00 41.94 86 GLU A O 1
ATOM 689 N N . VAL A 1 87 ? -33.665 21.257 13.593 1.00 35.81 87 VAL A N 1
ATOM 690 C CA . VAL A 1 87 ? -33.978 22.179 12.488 1.00 35.81 87 VAL A CA 1
ATOM 691 C C . VAL A 1 87 ? -34.630 23.452 13.024 1.00 35.81 87 VAL A C 1
ATOM 693 O O . VAL A 1 87 ? -35.818 23.463 13.324 1.00 35.81 87 VAL A O 1
ATOM 696 N N . ASP A 1 88 ? -33.853 24.531 13.078 1.00 30.88 88 ASP A N 1
ATOM 697 C CA . ASP A 1 88 ? -34.365 25.902 13.110 1.00 30.88 88 ASP A CA 1
ATOM 698 C C . ASP A 1 88 ? -33.405 26.787 12.301 1.00 30.88 88 ASP A C 1
ATOM 700 O O . ASP A 1 88 ? -32.183 26.632 12.386 1.00 30.88 88 ASP A O 1
ATOM 704 N N . ALA A 1 89 ? -33.947 27.657 11.452 1.00 42.25 89 ALA A N 1
ATOM 705 C CA . ALA A 1 89 ? -33.197 28.268 10.355 1.00 42.25 89 ALA A CA 1
ATOM 706 C C . ALA A 1 89 ? -32.938 29.767 10.563 1.00 42.25 89 ALA A C 1
ATOM 708 O O . ALA A 1 89 ? -33.492 30.589 9.840 1.00 42.25 89 ALA A O 1
ATOM 709 N N . ASP A 1 90 ? -32.046 30.124 11.496 1.00 36.03 90 ASP A N 1
ATOM 710 C CA . ASP A 1 90 ? -31.306 31.388 11.372 1.00 36.03 90 ASP A CA 1
ATOM 711 C C . ASP A 1 90 ? -29.968 31.407 12.139 1.00 36.03 90 ASP A C 1
ATOM 713 O O . ASP A 1 90 ? -29.858 30.992 13.295 1.00 36.03 90 ASP A O 1
ATOM 717 N N . GLY A 1 91 ? -28.912 31.891 11.484 1.00 40.22 91 GLY A N 1
ATOM 718 C CA . GLY A 1 91 ? -27.528 31.727 11.938 1.00 40.22 91 GLY A CA 1
ATOM 719 C C . GLY A 1 91 ? -27.062 32.759 12.969 1.00 40.22 91 GLY A C 1
ATOM 720 O O . GLY A 1 91 ? -26.266 33.632 12.627 1.00 40.22 91 GLY A O 1
ATOM 721 N N . LYS A 1 92 ? -27.489 32.652 14.237 1.00 27.61 92 LYS A N 1
ATOM 722 C CA . LYS A 1 92 ? -26.947 33.470 15.347 1.00 27.61 92 LYS A CA 1
ATOM 723 C C . LYS A 1 92 ? -26.794 32.704 16.662 1.00 27.61 92 LYS A C 1
ATOM 725 O O . LYS A 1 92 ? -27.769 32.278 17.272 1.00 27.61 92 LYS A O 1
ATOM 730 N N . THR A 1 93 ? -25.559 32.622 17.155 1.00 27.84 93 THR A N 1
ATOM 731 C CA . THR A 1 93 ? -25.250 32.139 18.507 1.00 27.84 93 THR A CA 1
ATOM 732 C C . THR A 1 93 ? -25.788 33.098 19.564 1.00 27.84 93 THR A C 1
ATOM 734 O O . THR A 1 93 ? -25.550 34.305 19.494 1.00 27.84 93 THR A O 1
ATOM 737 N N . LYS A 1 94 ? -26.468 32.554 20.575 1.00 27.80 94 LYS A N 1
ATOM 738 C CA . LYS A 1 94 ? -26.905 33.287 21.764 1.00 27.80 94 LYS A CA 1
ATOM 739 C C . LYS A 1 94 ? -26.271 32.639 22.990 1.00 27.80 94 LYS A C 1
ATOM 741 O O . LYS A 1 94 ? -26.599 31.499 23.310 1.00 27.80 94 LYS A O 1
ATOM 746 N N . ASP A 1 95 ? -25.378 33.355 23.665 1.00 35.88 95 ASP A N 1
ATOM 747 C CA . ASP A 1 95 ? -24.833 32.897 24.940 1.00 35.88 95 ASP A CA 1
ATOM 748 C C . ASP A 1 95 ? -25.949 32.826 25.991 1.00 35.88 95 ASP A C 1
ATOM 750 O O . ASP A 1 95 ? -26.665 33.798 26.242 1.00 35.88 95 ASP A O 1
ATOM 754 N N . GLY A 1 96 ? -26.110 31.649 26.592 1.00 26.94 96 GLY A N 1
ATOM 755 C CA . GLY A 1 96 ? -27.151 31.365 27.573 1.00 26.94 96 GLY A CA 1
ATOM 756 C C . GLY A 1 96 ? -26.778 30.145 28.404 1.00 26.94 96 GLY A C 1
ATOM 757 O O . GLY A 1 96 ? -26.836 29.013 27.927 1.00 26.94 96 GLY A O 1
ATOM 758 N N . ALA A 1 97 ? -26.366 30.369 29.652 1.00 33.81 97 ALA A N 1
ATOM 759 C CA . ALA A 1 97 ? -25.999 29.290 30.563 1.00 33.81 97 ALA A CA 1
ATOM 760 C C . ALA A 1 97 ? -27.224 28.424 30.914 1.00 33.81 97 ALA A C 1
ATOM 762 O O . ALA A 1 97 ? -28.280 28.958 31.250 1.00 33.81 97 ALA A O 1
ATOM 763 N N . GLY A 1 98 ? -27.079 27.094 30.874 1.00 33.25 98 GLY A N 1
ATOM 764 C CA . GLY A 1 98 ? -28.176 26.180 31.231 1.00 33.25 98 GLY A CA 1
ATOM 765 C C . GLY A 1 98 ? -28.202 24.804 30.556 1.00 33.25 98 GLY A C 1
ATOM 766 O O . GLY A 1 98 ? -29.162 24.065 30.758 1.00 33.25 98 GLY A O 1
ATOM 767 N N . ALA A 1 99 ? -27.188 24.421 29.771 1.00 31.23 99 ALA A N 1
ATOM 768 C CA . ALA A 1 99 ? -27.121 23.091 29.160 1.00 31.23 99 ALA A CA 1
ATOM 769 C C . ALA A 1 99 ? -26.877 21.990 30.216 1.00 31.23 99 ALA A C 1
ATOM 771 O O . ALA A 1 99 ? -25.739 21.662 30.544 1.00 31.23 99 ALA A O 1
ATOM 772 N N . SER A 1 100 ? -27.950 21.418 30.767 1.00 31.89 100 SER A N 1
ATOM 773 C CA . SER A 1 100 ? -27.867 20.309 31.726 1.00 31.89 100 SER A CA 1
ATOM 774 C C . SER A 1 100 ? -27.333 19.027 31.072 1.00 31.89 100 SER A C 1
ATOM 776 O O . SER A 1 100 ? -27.861 18.598 30.041 1.00 31.89 100 SER A O 1
ATOM 778 N N . GLU A 1 101 ? -26.348 18.374 31.696 1.00 41.47 101 GLU A N 1
ATOM 779 C CA . GLU A 1 101 ? -25.786 17.098 31.233 1.00 41.47 101 GLU A CA 1
ATOM 780 C C . GLU A 1 101 ? -26.828 15.965 31.286 1.00 41.47 101 GLU A C 1
ATOM 782 O O . GLU A 1 101 ? -26.980 15.262 32.282 1.00 41.47 101 GLU A O 1
ATOM 787 N N . THR A 1 102 ? -27.528 15.726 30.177 1.00 40.91 102 THR A N 1
ATOM 788 C CA . THR A 1 102 ? -28.493 14.617 30.028 1.00 40.91 102 THR A CA 1
ATOM 789 C C . THR A 1 102 ? -27.822 13.301 29.593 1.00 40.91 102 THR A C 1
ATOM 791 O O . THR A 1 102 ? -28.392 12.488 28.865 1.00 40.91 102 THR A O 1
ATOM 794 N N . GLY A 1 103 ? -26.586 13.077 30.056 1.00 54.56 103 GLY A N 1
ATOM 795 C CA . GLY A 1 103 ? -25.806 11.863 29.810 1.00 54.56 103 GLY A CA 1
ATOM 796 C C . GLY A 1 103 ? -26.146 10.743 30.798 1.00 54.56 103 GLY A C 1
ATOM 797 O O . GLY A 1 103 ? -26.148 10.939 32.012 1.00 54.56 103 GLY A O 1
ATOM 798 N N . THR A 1 104 ? -26.382 9.527 30.300 1.00 72.56 104 THR A N 1
ATOM 799 C CA . THR A 1 104 ? -26.580 8.361 31.179 1.00 72.56 104 THR A CA 1
ATOM 800 C C . THR A 1 104 ? -25.228 7.966 31.773 1.00 72.56 104 THR A C 1
ATOM 802 O O . THR A 1 104 ? -24.267 7.820 31.021 1.00 72.56 104 THR A O 1
ATOM 805 N N . LYS A 1 105 ? -25.121 7.728 33.089 1.00 88.00 105 LYS A N 1
ATOM 806 C CA . LYS A 1 105 ? -23.838 7.362 33.728 1.00 88.00 105 LYS A CA 1
ATOM 807 C C . LYS A 1 105 ? -23.131 6.221 32.972 1.00 88.00 105 LYS A C 1
ATOM 809 O O . LYS A 1 105 ? -23.640 5.100 32.923 1.00 88.00 105 LYS A O 1
ATOM 814 N N . MET A 1 106 ? -21.970 6.524 32.382 1.00 89.75 106 MET A N 1
ATOM 815 C CA . MET A 1 106 ? -21.232 5.603 31.507 1.00 89.75 106 MET A CA 1
ATOM 816 C C . MET A 1 106 ? -20.831 4.312 32.225 1.00 89.75 106 MET A C 1
ATOM 818 O O . MET A 1 106 ? -20.282 4.339 33.329 1.00 89.75 106 MET A O 1
ATOM 822 N N . THR A 1 107 ? -21.032 3.183 31.550 1.00 90.69 107 THR A N 1
ATOM 823 C CA . THR A 1 107 ? -20.536 1.866 31.968 1.00 90.69 107 THR A CA 1
ATOM 824 C C . THR A 1 107 ? -19.009 1.759 31.876 1.00 90.69 107 THR A C 1
ATOM 826 O O . THR A 1 107 ? -18.392 2.483 31.094 1.00 90.69 107 THR A O 1
ATOM 829 N N . PRO A 1 108 ? -18.379 0.793 32.576 1.00 88.94 108 PRO A N 1
ATOM 830 C CA . PRO A 1 108 ? -16.952 0.498 32.406 1.00 88.94 108 PRO A CA 1
ATOM 831 C C . PRO A 1 108 ? -16.554 0.170 30.957 1.00 88.94 108 PRO A C 1
ATOM 833 O O . PRO A 1 108 ? -15.440 0.479 30.537 1.00 88.94 108 PRO A O 1
ATOM 836 N N . LEU A 1 109 ? -17.466 -0.413 30.164 1.00 89.38 109 LEU A N 1
ATOM 837 C CA . LEU A 1 109 ? -17.231 -0.661 28.739 1.00 89.38 109 LEU A CA 1
ATOM 838 C C . LEU A 1 109 ? -17.245 0.647 27.935 1.00 89.38 109 LEU A C 1
ATOM 840 O O . LEU A 1 109 ? -16.307 0.891 27.190 1.00 89.38 109 LEU A O 1
ATOM 844 N N . GLU A 1 110 ? -18.241 1.518 28.122 1.00 92.56 110 GLU A N 1
ATOM 845 C CA . GLU A 1 110 ? -18.295 2.840 27.468 1.00 92.56 110 GLU A CA 1
ATOM 846 C C . GLU A 1 110 ? -17.090 3.723 27.840 1.00 92.56 110 GLU A C 1
ATOM 848 O O . GLU A 1 110 ? -16.530 4.398 26.978 1.00 92.56 110 GLU A O 1
ATOM 853 N N . GLN A 1 111 ? -16.634 3.665 29.095 1.00 91.62 111 GLN A N 1
ATOM 854 C CA . GLN A 1 111 ? -15.398 4.319 29.538 1.00 91.62 111 GLN A CA 1
ATOM 855 C C . GLN A 1 111 ? -14.172 3.748 28.806 1.00 91.62 111 GLN A C 1
ATOM 857 O O . GLN A 1 111 ? -13.356 4.509 28.294 1.00 91.62 111 GLN A O 1
ATOM 862 N N . SER A 1 112 ? -14.080 2.420 28.673 1.00 90.31 112 SER A N 1
ATOM 863 C CA . SER A 1 112 ? -13.010 1.763 27.905 1.00 90.31 112 SER A CA 1
ATOM 864 C C . SER A 1 112 ? -13.030 2.174 26.426 1.00 90.31 112 SER A C 1
ATOM 866 O O . SER A 1 112 ? -11.982 2.481 25.865 1.00 90.31 112 SER A O 1
ATOM 868 N N . VAL A 1 113 ? -14.213 2.247 25.801 1.00 93.00 113 VAL A N 1
ATOM 869 C CA . VAL A 1 113 ? -14.400 2.738 24.421 1.00 93.00 113 VAL A CA 1
ATOM 870 C C . VAL A 1 113 ? -13.899 4.179 24.281 1.00 93.00 113 VAL A C 1
ATOM 872 O O . VAL A 1 113 ? -13.173 4.475 23.332 1.00 93.00 113 VAL A O 1
ATOM 875 N N . LYS A 1 114 ? -14.227 5.065 25.234 1.00 93.88 114 LYS A N 1
ATOM 876 C CA . LYS A 1 114 ? -13.732 6.452 25.260 1.00 93.88 114 LYS A CA 1
ATOM 877 C C . LYS A 1 114 ? -12.200 6.500 25.334 1.00 93.88 114 LYS A C 1
ATOM 879 O O . LYS A 1 114 ? -11.588 7.232 24.560 1.00 93.88 114 LYS A O 1
ATOM 884 N N . THR A 1 115 ? -11.581 5.682 26.188 1.00 94.50 115 THR A N 1
ATOM 885 C CA . THR A 1 115 ? -10.115 5.573 26.295 1.00 94.50 115 THR A CA 1
ATOM 886 C C . THR A 1 115 ? -9.473 5.054 25.006 1.00 94.50 115 THR A C 1
ATOM 888 O O . THR A 1 115 ? -8.481 5.622 24.554 1.00 94.50 115 THR A O 1
ATOM 891 N N . PHE A 1 116 ? -10.036 4.024 24.362 1.00 94.56 116 PHE A N 1
ATOM 892 C CA . PHE A 1 116 ? -9.503 3.522 23.090 1.00 94.56 116 PHE A CA 1
ATOM 893 C C . PHE A 1 116 ? -9.623 4.548 21.956 1.00 94.56 116 PHE A C 1
ATOM 895 O O . PHE A 1 116 ? -8.652 4.739 21.229 1.00 94.56 116 PHE A O 1
ATOM 902 N N . LYS A 1 117 ? -10.757 5.252 21.834 1.00 94.44 117 LYS A N 1
ATOM 903 C CA . LYS A 1 117 ? -10.930 6.331 20.842 1.00 94.44 117 LYS A CA 1
ATOM 904 C C . LYS A 1 117 ? -9.967 7.500 21.066 1.00 94.44 117 LYS A C 1
ATOM 906 O O . LYS A 1 117 ? -9.458 8.050 20.099 1.00 94.44 117 LYS A O 1
ATOM 911 N N . ALA A 1 118 ? -9.690 7.853 22.323 1.00 94.94 118 ALA A N 1
ATOM 912 C CA . ALA A 1 118 ? -8.702 8.878 22.658 1.00 94.94 118 ALA A CA 1
ATOM 913 C C . ALA A 1 118 ? -7.257 8.434 22.354 1.00 94.94 118 ALA A C 1
ATOM 915 O O . ALA A 1 118 ? -6.440 9.260 21.961 1.00 94.94 118 ALA A O 1
ATOM 916 N N . LYS A 1 119 ? -6.943 7.139 22.507 1.00 94.50 119 LYS A N 1
ATOM 917 C CA . LYS A 1 119 ? -5.616 6.579 22.194 1.00 94.50 119 LYS A CA 1
ATOM 918 C C . LYS A 1 119 ? -5.378 6.384 20.690 1.00 94.50 119 LYS A C 1
ATOM 920 O O . LYS A 1 119 ? -4.237 6.467 20.249 1.00 94.50 119 LYS A O 1
ATOM 925 N N . TYR A 1 120 ? -6.429 6.110 19.919 1.00 93.81 120 TYR A N 1
ATOM 926 C CA . TYR A 1 120 ? -6.356 5.821 18.483 1.00 93.81 120 TYR A CA 1
ATOM 927 C C . TYR A 1 120 ? -7.260 6.773 17.674 1.00 93.81 120 TYR A C 1
ATOM 929 O O . TYR A 1 120 ? -8.253 6.329 17.087 1.00 93.81 120 TYR A O 1
ATOM 937 N N . PRO A 1 121 ? -6.952 8.086 17.637 1.00 92.06 121 PRO A N 1
ATOM 938 C CA . PRO A 1 121 ? -7.696 9.047 16.825 1.00 92.06 121 PRO A CA 1
ATOM 939 C C . PRO A 1 121 ? -7.649 8.669 15.335 1.00 92.06 121 PRO A C 1
ATOM 941 O O . PRO A 1 121 ? -6.725 8.000 14.871 1.00 92.06 121 PRO A O 1
ATOM 944 N N . GLY A 1 122 ? -8.686 9.046 14.581 1.00 90.88 122 GLY A N 1
ATOM 945 C CA . GLY A 1 122 ? -8.800 8.744 13.145 1.00 90.88 122 GLY A CA 1
ATOM 946 C C . GLY A 1 122 ? -8.923 7.253 12.780 1.00 90.88 122 GLY A C 1
ATOM 947 O O . GLY A 1 122 ? -9.001 6.925 11.597 1.00 90.88 122 GLY A O 1
ATOM 948 N N . THR A 1 123 ? -8.953 6.349 13.766 1.00 96.00 123 THR A N 1
ATOM 949 C CA . THR A 1 123 ? -9.070 4.897 13.574 1.00 96.00 123 THR A CA 1
ATOM 950 C C . THR A 1 123 ? -10.484 4.434 13.922 1.00 96.00 123 THR A C 1
ATOM 952 O O . THR A 1 123 ? -10.953 4.660 15.035 1.00 96.00 123 THR A O 1
ATOM 955 N N . MET A 1 124 ? -11.156 3.741 13.000 1.00 97.19 124 MET A N 1
ATOM 956 C CA . MET A 1 124 ? -12.434 3.078 13.272 1.00 97.19 124 MET A CA 1
ATOM 957 C C . MET A 1 124 ? -12.182 1.816 14.103 1.00 97.19 124 MET A C 1
ATOM 959 O O . MET A 1 124 ? -11.418 0.944 13.683 1.00 97.19 124 MET A O 1
ATOM 963 N N . LEU A 1 125 ? -12.818 1.696 15.270 1.00 97.69 125 LEU A N 1
ATOM 964 C CA . LEU A 1 125 ? -12.518 0.621 16.217 1.00 97.69 125 LEU A CA 1
ATOM 965 C C . LEU A 1 125 ? -13.576 -0.487 16.208 1.00 97.69 125 LEU A C 1
ATOM 967 O O . LEU A 1 125 ? -14.735 -0.278 16.565 1.00 97.69 125 LEU A O 1
ATOM 971 N N . MET A 1 126 ? -13.134 -1.698 15.871 1.00 97.25 126 MET A N 1
ATOM 972 C CA . MET A 1 126 ? -13.880 -2.943 16.030 1.00 97.25 126 MET A CA 1
ATOM 973 C C . MET A 1 126 ? -13.559 -3.538 17.403 1.00 97.25 126 MET A C 1
ATOM 975 O O . MET A 1 126 ? -12.501 -4.140 17.588 1.00 97.25 126 MET A O 1
ATOM 979 N N . ILE A 1 127 ? -14.456 -3.364 18.377 1.00 96.19 127 ILE A N 1
ATOM 980 C CA . ILE A 1 127 ? -14.215 -3.754 19.775 1.00 96.19 127 ILE A CA 1
ATOM 981 C C . ILE A 1 127 ? -14.967 -5.045 20.103 1.00 96.19 127 ILE A C 1
ATOM 983 O O . ILE A 1 127 ? -16.189 -5.111 19.994 1.00 96.19 127 ILE A O 1
ATOM 987 N N . GLU A 1 128 ? -14.236 -6.078 20.513 1.00 94.94 128 GLU A N 1
ATOM 988 C CA . GLU A 1 128 ? -14.782 -7.402 20.815 1.00 94.94 128 GLU A CA 1
ATOM 989 C C . GLU A 1 128 ? -15.613 -7.408 22.105 1.00 94.94 128 GLU A C 1
ATOM 991 O O . GLU A 1 128 ? -15.170 -6.944 23.163 1.00 94.94 128 GLU A O 1
ATOM 996 N N . VAL A 1 129 ? -16.831 -7.942 22.024 1.00 92.62 129 VAL A N 1
ATOM 997 C CA . VAL A 1 129 ? -17.770 -8.105 23.140 1.00 92.62 129 VAL A CA 1
ATOM 998 C C . VAL A 1 129 ? -18.427 -9.481 23.008 1.00 92.62 129 VAL A C 1
ATOM 1000 O O . VAL A 1 129 ? -19.512 -9.635 22.443 1.00 92.62 129 VAL A O 1
ATOM 1003 N N . GLY A 1 130 ? -17.741 -10.514 23.501 1.00 89.62 130 GLY A N 1
ATOM 1004 C CA . GLY A 1 130 ? -18.164 -11.903 23.317 1.00 89.62 130 GLY A CA 1
ATOM 1005 C C . GLY A 1 130 ? -18.113 -12.318 21.843 1.00 89.62 130 GLY A C 1
ATOM 1006 O O . GLY A 1 130 ? -17.082 -12.194 21.196 1.00 89.62 130 GLY A O 1
ATOM 1007 N N . TYR A 1 131 ? -19.229 -12.802 21.293 1.00 91.50 131 TYR A N 1
ATOM 1008 C CA . TYR A 1 131 ? -19.298 -13.352 19.929 1.00 91.50 131 TYR A CA 1
ATOM 1009 C C . TYR A 1 131 ? -19.469 -12.297 18.810 1.00 91.50 131 TYR A C 1
ATOM 1011 O O . TYR A 1 131 ? -19.696 -12.649 17.646 1.00 91.50 131 TYR A O 1
ATOM 1019 N N . LYS A 1 132 ? -19.365 -10.999 19.136 1.00 94.88 132 LYS A N 1
ATOM 1020 C CA . LYS A 1 132 ? -19.482 -9.883 18.183 1.00 94.88 132 LYS A CA 1
ATOM 1021 C C . LYS A 1 132 ? -18.372 -8.849 18.351 1.00 94.88 132 LYS A C 1
ATOM 1023 O O . LYS A 1 132 ? -17.949 -8.564 19.468 1.00 94.88 132 LYS A O 1
ATOM 1028 N N . TYR A 1 133 ? -18.011 -8.200 17.247 1.00 96.56 133 TYR A N 1
ATOM 1029 C CA . TYR A 1 133 ? -17.354 -6.894 17.272 1.00 96.56 133 TYR A CA 1
ATOM 1030 C C . TYR A 1 133 ? -18.411 -5.792 17.239 1.00 96.56 133 TYR A C 1
ATOM 1032 O O . TYR A 1 133 ? -19.373 -5.868 16.470 1.00 96.56 133 TYR A O 1
ATOM 1040 N N . HIS A 1 134 ? -18.225 -4.771 18.069 1.00 97.25 134 HIS A N 1
ATOM 1041 C CA . HIS A 1 134 ? -19.075 -3.591 18.161 1.00 97.25 134 HIS A CA 1
ATOM 1042 C C . HIS A 1 134 ? -18.332 -2.334 17.702 1.00 97.25 134 HIS A C 1
ATOM 1044 O O . HIS A 1 134 ? -17.148 -2.159 17.991 1.00 97.25 134 HIS A O 1
ATOM 1050 N N . PHE A 1 135 ? -19.075 -1.458 17.029 1.00 97.94 135 PHE A N 1
ATOM 1051 C CA . PHE A 1 135 ? -18.687 -0.098 16.660 1.00 97.94 135 PHE A CA 1
ATOM 1052 C C . PHE A 1 135 ? -19.471 0.896 17.526 1.00 97.94 135 PHE A C 1
ATOM 1054 O O . PHE A 1 135 ? -20.619 0.612 17.885 1.00 97.94 135 PHE A O 1
ATOM 1061 N N . TYR A 1 136 ? -18.893 2.065 17.818 1.00 97.44 136 TYR A N 1
ATOM 1062 C CA . TYR A 1 136 ? -19.485 3.059 18.725 1.00 97.44 136 TYR A CA 1
ATOM 1063 C C . TYR A 1 136 ? -19.334 4.497 18.213 1.00 97.44 136 TYR A C 1
ATOM 1065 O O . TYR A 1 136 ? -18.251 4.899 17.784 1.00 97.44 136 TYR A O 1
ATOM 1073 N N . GLY A 1 137 ? -20.398 5.293 18.334 1.00 96.19 137 GLY A N 1
ATOM 1074 C CA . GLY A 1 137 ? -20.433 6.682 17.871 1.00 96.19 137 GLY A CA 1
ATOM 1075 C C . GLY A 1 137 ? -20.389 6.759 16.345 1.00 96.19 137 GLY A C 1
ATOM 1076 O O . GLY A 1 137 ? -21.099 6.018 15.665 1.00 96.19 137 GLY A O 1
ATOM 1077 N N . ASP A 1 138 ? -19.539 7.625 15.806 1.00 96.06 138 ASP A N 1
ATOM 1078 C CA . ASP A 1 138 ? -19.401 7.831 14.361 1.00 96.06 138 ASP A CA 1
ATOM 1079 C C . ASP A 1 138 ? -18.912 6.571 13.629 1.00 96.06 138 ASP A C 1
ATOM 1081 O O . ASP A 1 138 ? -19.419 6.257 12.557 1.00 96.06 138 ASP A O 1
ATOM 1085 N N . ASP A 1 139 ? -18.066 5.750 14.262 1.00 97.44 139 ASP A N 1
ATOM 1086 C CA . ASP A 1 139 ? -17.676 4.420 13.767 1.00 97.44 139 ASP A CA 1
ATOM 1087 C C . ASP A 1 139 ? -18.903 3.551 13.456 1.00 97.44 139 ASP A C 1
ATOM 1089 O O . ASP A 1 139 ? -18.903 2.810 12.480 1.00 97.44 139 ASP A O 1
ATOM 1093 N N . ALA A 1 140 ? -19.964 3.637 14.269 1.00 97.81 140 ALA A N 1
ATOM 1094 C CA . ALA A 1 140 ? -21.200 2.893 14.036 1.00 97.81 140 ALA A CA 1
ATOM 1095 C C . ALA A 1 140 ? -22.026 3.492 12.891 1.00 97.81 140 ALA A C 1
ATOM 1097 O O . ALA A 1 140 ? -22.639 2.743 12.131 1.00 97.81 140 ALA A O 1
ATOM 1098 N N . ARG A 1 141 ? -22.024 4.824 12.748 1.00 97.31 141 ARG A N 1
ATOM 1099 C CA . ARG A 1 141 ? -22.675 5.546 11.643 1.00 97.31 141 ARG A CA 1
ATOM 1100 C C . ARG A 1 141 ? -22.034 5.183 10.302 1.00 97.31 141 ARG A C 1
ATOM 1102 O O . ARG A 1 141 ? -22.742 4.915 9.337 1.00 97.31 141 ARG A O 1
ATOM 1109 N N . ASP A 1 142 ? -20.710 5.127 10.256 1.00 97.25 142 ASP A N 1
ATOM 1110 C CA . ASP A 1 142 ? -19.959 4.872 9.029 1.00 97.25 142 ASP A CA 1
ATOM 1111 C C . ASP A 1 142 ? -19.844 3.380 8.707 1.00 97.25 142 ASP A C 1
ATOM 1113 O O . ASP A 1 142 ? -20.072 2.991 7.560 1.00 97.25 142 ASP A O 1
ATOM 1117 N N . ALA A 1 143 ? -19.645 2.512 9.707 1.00 97.25 143 ALA A N 1
ATOM 1118 C CA . ALA A 1 143 ? -19.777 1.070 9.507 1.00 97.25 143 ALA A CA 1
ATOM 1119 C C . ALA A 1 143 ? -21.188 0.690 9.027 1.00 97.25 143 ALA A C 1
ATOM 1121 O O . ALA A 1 143 ? -21.317 -0.204 8.194 1.00 97.25 143 ALA A O 1
ATOM 1122 N N . SER A 1 144 ? -22.240 1.385 9.481 1.00 97.75 144 SER A N 1
ATOM 1123 C CA . SER A 1 144 ? -23.606 1.188 8.977 1.00 97.75 144 SER A CA 1
ATOM 1124 C C . SER A 1 144 ? -23.707 1.448 7.472 1.00 97.75 144 SER A C 1
ATOM 1126 O O . SER A 1 144 ? -24.099 0.538 6.737 1.00 97.75 144 SER A O 1
ATOM 1128 N N . LYS A 1 145 ? -23.256 2.625 7.007 1.00 96.94 145 LYS A N 1
ATOM 1129 C CA . LYS A 1 145 ? -23.218 2.994 5.578 1.00 96.94 145 LYS A CA 1
ATOM 1130 C C . LYS A 1 145 ? -22.406 1.998 4.742 1.00 96.94 145 LYS A C 1
ATOM 1132 O O . LYS A 1 145 ? -22.891 1.499 3.734 1.00 96.94 145 LYS A O 1
ATOM 1137 N N . VAL A 1 146 ? -21.168 1.707 5.155 1.00 96.06 146 VAL A N 1
ATOM 1138 C CA . VAL A 1 146 ? -20.206 0.928 4.351 1.00 96.06 146 VAL A CA 1
ATOM 1139 C C . VAL A 1 146 ? -20.531 -0.565 4.344 1.00 96.06 146 VAL A C 1
ATOM 1141 O O . VAL A 1 146 ? -20.335 -1.240 3.329 1.00 96.06 146 VAL A O 1
ATOM 1144 N N . LEU A 1 147 ? -21.009 -1.113 5.467 1.00 96.06 147 LEU A N 1
ATOM 1145 C CA . LEU A 1 147 ? -21.264 -2.548 5.609 1.00 96.06 147 LEU A CA 1
ATOM 1146 C C . LEU A 1 147 ? -22.710 -2.950 5.289 1.00 96.06 147 LEU A C 1
ATOM 1148 O O . LEU A 1 147 ? -22.936 -4.123 4.981 1.00 96.06 147 LEU A O 1
ATOM 1152 N N . GLY A 1 148 ? -23.659 -2.008 5.302 1.00 95.88 148 GLY A N 1
ATOM 1153 C CA . GLY A 1 148 ? -25.092 -2.289 5.171 1.00 95.88 148 GLY A CA 1
ATOM 1154 C C . GLY A 1 148 ? -25.693 -2.886 6.448 1.00 95.88 148 GLY A C 1
ATOM 1155 O O . GLY A 1 148 ? -26.582 -3.730 6.381 1.00 95.88 148 GLY A O 1
ATOM 1156 N N . ILE A 1 149 ? -25.163 -2.506 7.616 1.00 96.69 149 ILE A N 1
ATOM 1157 C CA . ILE A 1 149 ? -25.598 -3.015 8.928 1.00 96.69 149 ILE A CA 1
ATOM 1158 C C . ILE A 1 149 ? -26.421 -1.967 9.677 1.00 96.69 149 ILE A C 1
ATOM 1160 O O . ILE A 1 149 ? -26.168 -0.770 9.567 1.00 96.69 149 ILE A O 1
ATOM 1164 N N . PHE A 1 150 ? -27.391 -2.402 10.479 1.00 96.31 150 PHE A N 1
ATOM 1165 C CA . PHE A 1 150 ? -28.225 -1.484 11.254 1.00 96.31 150 PHE A CA 1
ATOM 1166 C C . PHE A 1 150 ? -27.453 -0.889 12.443 1.00 96.31 150 PHE A C 1
ATOM 1168 O O . PHE A 1 150 ? -26.905 -1.630 13.266 1.00 96.31 150 PHE A O 1
ATOM 1175 N N . ALA A 1 151 ? -27.445 0.442 12.550 1.00 97.31 151 ALA A N 1
ATOM 1176 C CA . ALA A 1 151 ? -26.958 1.167 13.719 1.00 97.31 151 ALA A CA 1
ATOM 1177 C C . ALA A 1 151 ? -28.134 1.691 14.553 1.00 97.31 151 ALA A C 1
ATOM 1179 O O . ALA A 1 151 ? -29.103 2.220 14.014 1.00 97.31 151 ALA A O 1
ATOM 1180 N N . TYR A 1 152 ? -28.045 1.556 15.875 1.00 96.00 152 TYR A N 1
ATOM 1181 C CA . TYR A 1 152 ? -29.109 1.918 16.811 1.00 96.00 152 TYR A CA 1
ATOM 1182 C C . TYR A 1 152 ? -28.550 2.631 18.042 1.00 96.00 152 TYR A C 1
ATOM 1184 O O . TYR A 1 152 ? -27.438 2.344 18.487 1.00 96.00 152 TYR A O 1
ATOM 1192 N N . GLN A 1 153 ? -29.314 3.560 18.622 1.00 95.94 153 GLN A N 1
ATOM 1193 C CA . GLN A 1 153 ? -28.892 4.225 19.855 1.00 95.94 153 GLN A CA 1
ATOM 1194 C C . GLN A 1 153 ? -28.921 3.236 21.028 1.00 95.94 153 GLN A C 1
ATOM 1196 O O . GLN A 1 153 ? -29.956 2.643 21.335 1.00 95.94 153 GLN A O 1
ATOM 1201 N N . SER A 1 154 ? -27.784 3.084 21.706 1.00 92.81 154 SER A N 1
ATOM 1202 C CA . SER A 1 154 ? -27.606 2.208 22.863 1.00 92.81 154 SER A CA 1
ATOM 1203 C C . SER A 1 154 ? -26.950 2.996 23.993 1.00 92.81 154 SER A C 1
ATOM 1205 O O . SER A 1 154 ? -25.744 3.242 23.982 1.00 92.81 154 SER A O 1
ATOM 1207 N N . ARG A 1 155 ? -27.761 3.417 24.973 1.00 91.75 155 ARG A N 1
ATOM 1208 C CA . ARG A 1 155 ? -27.356 4.357 26.034 1.00 91.75 155 ARG A CA 1
ATOM 1209 C C . ARG A 1 155 ? -26.702 5.606 25.434 1.00 91.75 155 ARG A C 1
ATOM 1211 O O . ARG A 1 155 ? -27.393 6.371 24.762 1.00 91.75 155 ARG A O 1
ATOM 1218 N N . ASN A 1 156 ? -25.405 5.806 25.654 1.00 93.06 156 ASN A N 1
ATOM 1219 C CA . ASN A 1 156 ? -24.705 7.036 25.294 1.00 93.06 156 ASN A CA 1
ATOM 1220 C C . ASN A 1 156 ? -24.119 7.025 23.874 1.00 93.06 156 ASN A C 1
ATOM 1222 O O . ASN A 1 156 ? -23.698 8.074 23.397 1.00 93.06 156 ASN A O 1
ATOM 1226 N N . TYR A 1 157 ? -24.117 5.883 23.177 1.00 95.12 157 TYR A N 1
ATOM 1227 C CA . TYR A 1 157 ? -23.547 5.763 21.834 1.00 95.12 157 TYR A CA 1
ATOM 1228 C C . TYR A 1 157 ? -24.526 5.166 20.823 1.00 95.12 157 TYR A C 1
ATOM 1230 O O . TYR A 1 157 ? -25.184 4.153 21.079 1.00 95.12 157 TYR A O 1
ATOM 1238 N N . LEU A 1 158 ? -24.512 5.717 19.609 1.00 97.19 158 LEU A N 1
ATOM 1239 C CA . LEU A 1 158 ? -24.917 4.975 18.422 1.00 97.19 158 LEU A CA 1
ATOM 1240 C C . LEU A 1 158 ? -24.037 3.719 18.325 1.00 97.19 158 LEU A C 1
ATOM 1242 O O . LEU A 1 158 ? -22.819 3.809 18.465 1.00 97.19 158 LEU A O 1
ATOM 1246 N N . THR A 1 159 ? -24.647 2.552 18.148 1.00 97.62 159 THR A N 1
ATOM 1247 C CA . THR A 1 159 ? -23.965 1.254 18.180 1.00 97.62 159 THR A CA 1
ATOM 1248 C C . THR A 1 159 ? -24.342 0.427 16.959 1.00 97.62 159 THR A C 1
ATO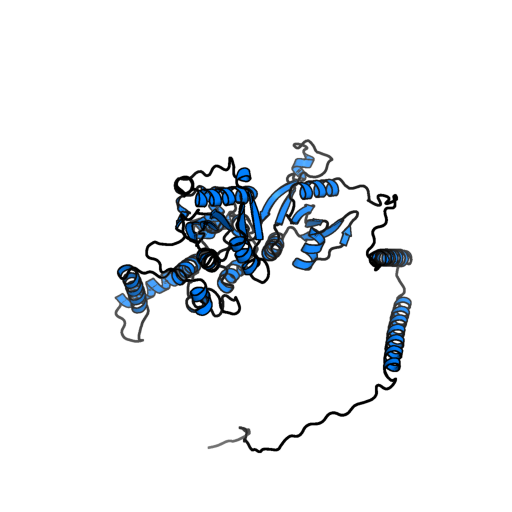M 1250 O O . THR A 1 159 ? -25.516 0.328 16.612 1.00 97.62 159 THR A O 1
ATOM 1253 N N . ALA A 1 160 ? -23.349 -0.208 16.342 1.00 97.88 160 ALA A N 1
ATOM 1254 C CA . ALA A 1 160 ? -23.524 -1.230 15.311 1.00 97.88 160 ALA A CA 1
ATOM 1255 C C . ALA A 1 160 ? -22.703 -2.473 15.693 1.00 97.88 160 ALA A C 1
ATOM 1257 O O . ALA A 1 160 ? -21.804 -2.384 16.532 1.00 97.88 160 ALA A O 1
ATOM 1258 N N . SER A 1 161 ? -23.000 -3.643 15.117 1.00 97.06 161 SER A N 1
ATOM 1259 C CA . SER A 1 161 ? -22.278 -4.881 15.457 1.00 97.06 161 SER A CA 1
ATOM 1260 C C . SER A 1 161 ? -22.204 -5.881 14.307 1.00 97.06 161 SER A C 1
ATOM 1262 O O . SER A 1 161 ? -23.124 -5.952 13.494 1.00 97.06 161 SER A O 1
ATOM 1264 N N . VAL A 1 162 ? -21.140 -6.686 14.287 1.00 95.94 162 VAL A N 1
ATOM 1265 C CA . VAL A 1 162 ? -20.901 -7.770 13.318 1.00 95.94 162 VAL A CA 1
ATOM 1266 C C . VAL A 1 162 ? -20.400 -9.044 14.020 1.00 95.94 162 VAL A C 1
ATOM 1268 O O . VAL A 1 162 ? -19.754 -8.940 15.065 1.00 95.94 162 VAL A O 1
ATOM 1271 N N . PRO A 1 163 ? -20.688 -10.254 13.501 1.00 94.75 163 PRO A N 1
ATOM 1272 C CA . PRO A 1 163 ? -20.233 -11.506 14.110 1.00 94.75 163 PRO A CA 1
ATOM 1273 C C . PRO A 1 163 ? -18.716 -11.700 13.970 1.00 94.75 163 PRO A C 1
ATOM 1275 O O . PRO A 1 163 ? -18.149 -11.425 12.911 1.00 94.75 163 PRO A O 1
ATOM 1278 N N . VAL A 1 164 ? -18.076 -12.250 15.010 1.00 90.12 164 VAL A N 1
ATOM 1279 C CA . VAL A 1 164 ? -16.623 -12.538 15.030 1.00 90.12 164 VAL A CA 1
ATOM 1280 C C . VAL A 1 164 ? -16.194 -13.422 13.852 1.00 90.12 164 VAL A C 1
ATOM 1282 O O . VAL A 1 164 ? -15.190 -13.132 13.208 1.00 90.12 164 VAL A O 1
ATOM 1285 N N . VAL A 1 165 ? -17.003 -14.432 13.509 1.00 86.69 165 VAL A N 1
ATOM 1286 C CA . VAL A 1 165 ? -16.725 -15.449 12.470 1.00 86.69 165 VAL A CA 1
ATOM 1287 C C . VAL A 1 165 ? -16.434 -14.856 11.081 1.00 86.69 165 VAL A C 1
ATOM 1289 O O . VAL A 1 165 ? -15.769 -15.493 10.278 1.00 86.69 165 VAL A O 1
ATOM 1292 N N . ARG A 1 166 ? -16.896 -13.633 10.774 1.00 83.50 166 ARG A N 1
ATOM 1293 C CA . ARG A 1 166 ? -16.643 -12.975 9.473 1.00 83.50 166 ARG A CA 1
ATOM 1294 C C . ARG A 1 166 ? -15.896 -11.644 9.585 1.00 83.50 166 ARG A C 1
ATOM 1296 O O . ARG A 1 166 ? -15.948 -10.853 8.643 1.00 83.50 166 ARG A O 1
ATOM 1303 N N . LEU A 1 167 ? -15.180 -11.404 10.694 1.00 88.19 167 LEU A N 1
ATOM 1304 C CA . LEU A 1 167 ? -14.323 -10.225 10.931 1.00 88.19 167 LEU A CA 1
ATOM 1305 C C . LEU A 1 167 ? -13.577 -9.784 9.660 1.00 88.19 167 LEU A C 1
ATOM 1307 O O . LEU A 1 167 ? -13.675 -8.634 9.239 1.00 88.19 167 LEU A O 1
ATOM 1311 N N . ASN A 1 168 ? -12.910 -10.741 9.020 1.00 83.88 168 ASN A N 1
ATOM 1312 C CA . ASN A 1 168 ? -12.061 -10.602 7.841 1.00 83.88 168 ASN A CA 1
ATOM 1313 C C . ASN A 1 168 ? -12.773 -9.892 6.677 1.00 83.88 168 ASN A C 1
ATOM 1315 O O . ASN A 1 168 ? -12.211 -9.002 6.040 1.00 83.88 168 ASN A O 1
ATOM 1319 N N . VAL A 1 169 ? -14.039 -10.244 6.432 1.00 88.19 169 VAL A N 1
ATOM 1320 C CA . VAL A 1 169 ? -14.870 -9.670 5.363 1.00 88.19 169 VAL A CA 1
ATOM 1321 C C . VAL A 1 169 ? -15.225 -8.215 5.672 1.00 88.19 169 VAL A C 1
ATOM 1323 O O . VAL A 1 169 ? -15.216 -7.369 4.778 1.00 88.19 169 VAL A O 1
ATOM 1326 N N . TYR A 1 170 ? -15.508 -7.902 6.938 1.00 92.56 170 TYR A N 1
ATOM 1327 C CA . TYR A 1 170 ? -15.843 -6.544 7.365 1.00 92.56 170 TYR A CA 1
ATOM 1328 C C . TYR A 1 170 ? -14.610 -5.630 7.369 1.00 92.56 170 TYR A C 1
ATOM 1330 O O . TYR A 1 170 ? -14.689 -4.534 6.820 1.00 92.56 170 TYR A O 1
ATOM 1338 N N . VAL A 1 171 ? -13.458 -6.099 7.868 1.00 93.00 171 VAL A N 1
ATOM 1339 C CA . VAL A 1 171 ? -12.177 -5.368 7.797 1.00 93.00 171 VAL A CA 1
ATOM 1340 C C . VAL A 1 171 ? -11.810 -5.066 6.341 1.00 93.00 171 VAL A C 1
ATOM 1342 O O . VAL A 1 171 ? -11.612 -3.901 6.002 1.00 93.00 171 VAL A O 1
ATOM 1345 N N . ARG A 1 172 ? -11.815 -6.074 5.451 1.00 90.56 172 ARG A N 1
ATOM 1346 C CA . ARG A 1 172 ? -11.523 -5.882 4.016 1.00 90.56 172 ARG A CA 1
ATOM 1347 C C . ARG A 1 172 ? -12.467 -4.859 3.358 1.00 90.56 172 ARG A C 1
ATOM 1349 O O . ARG A 1 172 ? -12.004 -4.047 2.561 1.00 90.56 172 ARG A O 1
ATOM 1356 N N . ARG A 1 173 ? -13.767 -4.841 3.697 1.00 91.75 173 ARG A N 1
ATOM 1357 C CA . ARG A 1 173 ? -14.729 -3.840 3.178 1.00 91.75 173 ARG A CA 1
ATOM 1358 C C . ARG A 1 173 ? -14.458 -2.423 3.695 1.00 91.75 173 ARG A C 1
ATOM 1360 O O . ARG A 1 173 ? -14.460 -1.490 2.898 1.00 91.75 173 ARG A O 1
ATOM 1367 N N . LEU A 1 174 ? -14.212 -2.261 4.995 1.00 94.44 174 LEU A N 1
ATOM 1368 C CA . LEU A 1 174 ? -13.936 -0.956 5.613 1.00 94.44 174 LEU A CA 1
ATOM 1369 C C . LEU A 1 174 ? -12.625 -0.341 5.097 1.00 94.44 174 LEU A C 1
ATOM 1371 O O . LEU A 1 174 ? -12.597 0.837 4.745 1.00 94.44 174 LEU A O 1
ATOM 1375 N N . VAL A 1 175 ? -11.566 -1.148 4.977 1.00 92.81 175 VAL A N 1
ATOM 1376 C CA . VAL A 1 175 ? -10.271 -0.696 4.448 1.00 92.81 175 VAL A CA 1
ATOM 1377 C C . VAL A 1 175 ? -10.361 -0.350 2.958 1.00 92.81 175 VAL A C 1
ATOM 1379 O O . VAL A 1 175 ? -9.860 0.697 2.549 1.00 92.81 175 VAL A O 1
ATOM 1382 N N . LYS A 1 176 ? -11.072 -1.144 2.136 1.00 88.06 176 LYS A N 1
ATOM 1383 C CA . LYS A 1 176 ? -11.322 -0.780 0.725 1.00 88.06 176 LYS A CA 1
ATOM 1384 C C . LYS A 1 176 ? -12.079 0.550 0.589 1.00 88.06 176 LYS A C 1
ATOM 1386 O O . LYS A 1 176 ? -11.772 1.316 -0.320 1.00 88.06 176 LYS A O 1
ATOM 1391 N N . ALA A 1 177 ? -12.976 0.869 1.526 1.00 90.12 177 ALA A N 1
ATOM 1392 C CA . ALA A 1 177 ? -13.647 2.169 1.620 1.00 90.12 177 ALA A CA 1
ATOM 1393 C C . ALA A 1 177 ? -12.765 3.319 2.175 1.00 90.12 177 ALA A C 1
ATOM 1395 O O . ALA A 1 177 ? -13.255 4.433 2.330 1.00 90.12 177 ALA A O 1
ATOM 1396 N N . GLY A 1 178 ? -11.475 3.083 2.456 1.00 89.88 178 GLY A N 1
ATOM 1397 C CA . GLY A 1 178 ? -10.492 4.106 2.854 1.00 89.88 178 GLY A CA 1
ATOM 1398 C C . GLY A 1 178 ? -10.292 4.295 4.363 1.00 89.88 178 GLY A C 1
ATOM 1399 O O . GLY A 1 178 ? -9.463 5.112 4.778 1.00 89.88 178 GLY A O 1
ATOM 1400 N N . TYR A 1 179 ? -11.006 3.547 5.206 1.00 94.19 179 TYR A N 1
ATOM 1401 C CA . TYR A 1 179 ? -10.895 3.682 6.659 1.00 94.19 179 TYR A CA 1
ATOM 1402 C C . TYR A 1 179 ? -9.648 2.977 7.211 1.00 94.19 179 TYR A C 1
ATOM 1404 O O . TYR A 1 179 ? -9.336 1.849 6.836 1.00 94.19 179 TYR A O 1
ATOM 1412 N N . ARG A 1 180 ? -8.978 3.632 8.167 1.00 95.38 180 ARG A N 1
ATOM 1413 C CA . ARG A 1 180 ? -7.998 3.010 9.067 1.00 95.38 180 ARG A CA 1
ATOM 1414 C C . ARG A 1 180 ? -8.773 2.236 10.134 1.00 95.38 180 ARG A C 1
ATOM 1416 O O . ARG A 1 180 ? -9.571 2.836 10.852 1.00 95.38 180 ARG A O 1
ATOM 1423 N N . VAL A 1 181 ? -8.586 0.920 10.215 1.00 96.88 181 VAL A N 1
ATOM 1424 C CA . VAL A 1 181 ? -9.395 0.009 11.045 1.00 96.88 181 VAL A CA 1
ATOM 1425 C C . VAL A 1 181 ? -8.535 -0.631 12.128 1.00 96.88 181 VAL A C 1
ATOM 1427 O O . VAL A 1 181 ? -7.535 -1.274 11.827 1.00 96.88 181 VAL A O 1
ATOM 1430 N N . GLY A 1 182 ? -8.942 -0.494 13.389 1.00 96.38 182 GLY A N 1
ATOM 1431 C CA . GLY A 1 182 ? -8.304 -1.144 14.533 1.00 96.38 182 GLY A CA 1
ATOM 1432 C C . GLY A 1 182 ? -9.172 -2.264 15.102 1.00 96.38 182 GLY A C 1
ATOM 1433 O O . GLY A 1 182 ? -10.339 -2.042 15.421 1.00 96.38 182 GLY A O 1
ATOM 1434 N N . VAL A 1 183 ? -8.607 -3.461 15.266 1.00 95.19 183 VAL A N 1
ATOM 1435 C CA . VAL A 1 183 ? -9.282 -4.621 15.868 1.00 95.19 183 VAL A CA 1
ATOM 1436 C C . VAL A 1 183 ? -8.817 -4.793 17.311 1.00 95.19 183 VAL A C 1
ATOM 1438 O O . VAL A 1 183 ? -7.663 -5.133 17.579 1.00 95.19 183 VAL A O 1
ATOM 1441 N N . VAL A 1 184 ? -9.734 -4.564 18.250 1.00 95.00 184 VAL A N 1
ATOM 1442 C CA . VAL A 1 184 ? -9.500 -4.642 19.695 1.00 95.00 184 VAL A CA 1
ATOM 1443 C C . VAL A 1 184 ? -10.129 -5.927 20.231 1.00 95.00 184 VAL A C 1
ATOM 1445 O O . VAL A 1 184 ? -11.355 -6.027 20.315 1.00 95.00 184 VAL A O 1
ATOM 1448 N N . LYS A 1 185 ? -9.291 -6.902 20.599 1.00 92.12 185 LYS A N 1
ATOM 1449 C CA . LYS A 1 185 ? -9.717 -8.209 21.130 1.00 92.12 185 LYS A CA 1
ATOM 1450 C C . LYS A 1 185 ? -9.655 -8.261 22.653 1.00 92.12 185 LYS A C 1
ATOM 1452 O O . LYS A 1 185 ? -8.959 -7.463 23.285 1.00 92.12 185 LYS A O 1
ATOM 1457 N N . GLN A 1 186 ? -10.377 -9.212 23.236 1.00 88.62 186 GLN A N 1
ATOM 1458 C CA . GLN A 1 186 ? -10.282 -9.580 24.645 1.00 88.62 186 GLN A CA 1
ATOM 1459 C C . GLN A 1 186 ? -9.025 -10.435 24.869 1.00 88.62 186 GLN A C 1
ATOM 1461 O O . GLN A 1 186 ? -8.826 -11.439 24.193 1.00 88.62 186 GLN A O 1
ATOM 1466 N N . THR A 1 187 ? -8.168 -10.030 25.806 1.00 81.25 187 THR A N 1
ATOM 1467 C CA . THR A 1 187 ? -6.882 -10.699 26.091 1.00 81.25 187 THR A CA 1
ATOM 1468 C C . THR A 1 187 ? -6.968 -11.726 27.220 1.00 81.25 187 THR A C 1
ATOM 1470 O O . THR A 1 187 ? -6.156 -12.643 27.283 1.00 81.25 187 THR A O 1
ATOM 1473 N N . GLU A 1 188 ? -7.975 -11.616 28.086 1.00 76.44 188 GLU A N 1
ATOM 1474 C CA . GLU A 1 188 ? -8.296 -12.618 29.105 1.00 76.44 188 GLU A CA 1
ATOM 1475 C C . GLU A 1 188 ? -9.321 -13.630 28.571 1.00 76.44 188 GLU A C 1
ATOM 1477 O O . GLU A 1 188 ? -10.405 -13.242 28.124 1.00 76.44 188 GLU A O 1
ATOM 1482 N N . THR A 1 189 ? -9.047 -14.931 28.703 1.00 74.44 189 THR A N 1
ATOM 1483 C CA . THR A 1 189 ? -10.091 -15.957 28.540 1.00 74.44 189 THR A CA 1
ATOM 1484 C C . THR A 1 189 ? -10.963 -16.033 29.797 1.00 74.44 189 THR A C 1
ATOM 1486 O O . THR A 1 189 ? -10.531 -15.693 30.900 1.00 74.44 189 THR A O 1
ATOM 1489 N N . ALA A 1 190 ? -12.198 -16.528 29.662 1.00 67.19 190 ALA A N 1
ATOM 1490 C CA . ALA A 1 190 ? -13.086 -16.725 30.812 1.00 67.19 190 ALA A CA 1
ATOM 1491 C C . ALA A 1 190 ? -12.491 -17.681 31.868 1.00 67.19 190 ALA A C 1
ATOM 1493 O O . ALA A 1 190 ? -12.729 -17.488 33.057 1.00 67.19 190 ALA A O 1
ATOM 1494 N N . ALA A 1 191 ? -11.677 -18.659 31.451 1.00 66.00 191 ALA A N 1
ATOM 1495 C CA . ALA A 1 191 ? -10.987 -19.581 32.351 1.00 66.00 191 ALA A CA 1
ATOM 1496 C C . ALA A 1 191 ? -9.874 -18.885 33.159 1.00 66.00 191 ALA A C 1
ATOM 1498 O O . ALA A 1 191 ? -9.883 -18.970 34.384 1.00 66.00 191 ALA A O 1
ATOM 1499 N N . LEU A 1 192 ? -8.985 -18.128 32.501 1.00 65.44 192 LEU A N 1
ATOM 1500 C CA . LEU A 1 192 ? -7.894 -17.378 33.155 1.00 65.44 192 LEU A CA 1
ATOM 1501 C C . LEU A 1 192 ? -8.416 -16.267 34.087 1.00 65.44 192 LEU A C 1
ATOM 1503 O O . LEU A 1 192 ? -7.804 -15.927 35.100 1.00 65.44 192 LEU A O 1
ATOM 1507 N N . LYS A 1 193 ? -9.592 -15.708 33.780 1.00 66.75 193 LYS A N 1
ATOM 1508 C CA . LYS A 1 193 ? -10.269 -14.755 34.670 1.00 66.75 193 LYS A CA 1
ATOM 1509 C C . LYS A 1 193 ? -10.931 -15.446 35.871 1.00 66.75 193 LYS A C 1
ATOM 1511 O O . LYS A 1 193 ? -10.988 -14.867 36.955 1.00 66.75 193 LYS A O 1
ATOM 1516 N N . ALA A 1 194 ? -11.402 -16.686 35.703 1.00 61.00 194 ALA A N 1
ATOM 1517 C CA . ALA A 1 194 ? -12.017 -17.490 36.762 1.00 61.00 194 ALA A CA 1
ATOM 1518 C C . ALA A 1 194 ? -10.997 -18.161 37.704 1.00 61.00 194 ALA A C 1
ATOM 1520 O O . ALA A 1 194 ? -11.285 -18.290 38.897 1.00 61.00 194 ALA A O 1
ATOM 1521 N N . SER A 1 195 ? -9.799 -18.526 37.229 1.00 60.88 195 SER A N 1
ATOM 1522 C CA . SER A 1 195 ? -8.666 -18.874 38.104 1.00 60.88 195 SER A CA 1
ATOM 1523 C C . SER A 1 195 ? -8.304 -17.661 38.970 1.00 60.88 195 SER A C 1
ATOM 1525 O O . SER A 1 195 ? -8.306 -17.746 40.202 1.00 60.88 195 SER A O 1
ATOM 1527 N N . GLY A 1 196 ? -8.179 -16.487 38.344 1.00 57.56 196 GLY A N 1
ATOM 1528 C CA . GLY A 1 196 ? -7.871 -15.210 38.994 1.00 57.56 196 GLY A CA 1
ATOM 1529 C C . GLY A 1 196 ? -6.402 -14.802 38.883 1.00 57.56 196 GLY A C 1
ATOM 1530 O O . GLY A 1 196 ? -5.985 -13.880 39.579 1.00 57.56 196 GLY A O 1
ATOM 1531 N N . GLU A 1 197 ? -5.633 -15.456 38.010 1.00 57.28 197 GLU A N 1
ATOM 1532 C CA . GLU A 1 197 ? -4.198 -15.209 37.793 1.00 57.28 197 GLU A CA 1
ATOM 1533 C C . GLU A 1 197 ? -3.905 -13.773 37.324 1.00 57.28 197 GLU A C 1
ATOM 1535 O O . GLU A 1 197 ? -2.838 -13.234 37.603 1.00 57.28 197 GLU A O 1
ATOM 1540 N N . THR A 1 198 ? -4.872 -13.106 36.687 1.00 56.44 198 THR A N 1
ATOM 1541 C CA . THR A 1 198 ? -4.779 -11.693 36.277 1.00 56.44 198 THR A CA 1
ATOM 1542 C C . THR A 1 198 ? -5.187 -10.694 37.370 1.00 56.44 198 THR A C 1
ATOM 1544 O O . THR A 1 198 ? -5.295 -9.497 37.105 1.00 56.44 198 THR A O 1
ATOM 1547 N N . GLY A 1 199 ? -5.481 -11.155 38.593 1.00 59.53 199 GLY A N 1
ATOM 1548 C CA . GLY A 1 199 ? -5.887 -10.335 39.746 1.00 59.53 199 GLY A CA 1
ATOM 1549 C C . GLY A 1 199 ? -7.278 -9.687 39.646 1.00 59.53 199 GLY A C 1
ATOM 1550 O O . GLY A 1 199 ? -7.884 -9.346 40.660 1.00 59.53 199 GLY A O 1
ATOM 1551 N N . ASN A 1 200 ? -7.838 -9.555 38.443 1.00 63.56 200 ASN A N 1
ATOM 1552 C CA . ASN A 1 200 ? -9.076 -8.830 38.166 1.00 63.56 200 ASN A CA 1
ATOM 1553 C C . ASN A 1 200 ? -10.291 -9.772 38.043 1.00 63.56 200 ASN A C 1
ATOM 1555 O O . ASN A 1 200 ? -10.964 -9.829 37.009 1.00 63.56 200 ASN A O 1
ATOM 1559 N N . LYS A 1 201 ? -10.560 -10.535 39.109 1.00 58.84 201 LYS A N 1
ATOM 1560 C CA . LYS A 1 201 ? -11.542 -11.640 39.133 1.00 58.84 201 LYS A CA 1
ATOM 1561 C C . LYS A 1 201 ? -13.015 -11.203 39.002 1.00 58.84 201 LYS A C 1
ATOM 1563 O O . LYS A 1 201 ? -13.866 -12.026 38.681 1.00 58.84 201 LYS A O 1
ATOM 1568 N N . SER A 1 202 ? -13.321 -9.923 39.232 1.00 59.16 202 SER A N 1
ATOM 1569 C CA . SER A 1 202 ? -14.687 -9.362 39.217 1.00 59.16 202 SER A CA 1
ATOM 1570 C C . SER A 1 202 ? -14.899 -8.176 38.262 1.00 59.16 202 SER A C 1
ATOM 1572 O O . SER A 1 202 ? -16.042 -7.773 38.046 1.00 59.16 202 SER A O 1
ATOM 1574 N N . GLY A 1 203 ? -13.836 -7.599 37.692 1.00 64.94 203 GLY A N 1
ATOM 1575 C CA . GLY A 1 203 ? -13.937 -6.461 36.777 1.00 64.94 203 GLY A CA 1
ATOM 1576 C C . GLY A 1 203 ? -14.181 -6.850 35.317 1.00 64.94 203 GLY A C 1
ATOM 1577 O O . GLY A 1 203 ? -14.365 -8.015 34.964 1.00 64.94 203 GLY A O 1
ATOM 1578 N N . LEU A 1 204 ? -14.159 -5.847 34.436 1.00 73.06 204 LEU A N 1
ATOM 1579 C CA . LEU A 1 204 ? -14.297 -6.049 32.992 1.00 73.06 204 LEU A CA 1
ATOM 1580 C C . LEU A 1 204 ? -13.140 -6.909 32.442 1.00 73.06 204 LEU A C 1
ATOM 1582 O O . LEU A 1 204 ? -12.038 -6.899 32.991 1.00 73.06 204 LEU A O 1
ATOM 1586 N N . PHE A 1 205 ? -13.393 -7.639 31.353 1.00 79.12 205 PHE A N 1
ATOM 1587 C CA . PHE A 1 205 ? -12.340 -8.316 30.589 1.00 79.12 205 PHE A CA 1
ATOM 1588 C C . PHE A 1 205 ? -11.331 -7.308 30.026 1.00 79.12 205 PHE A C 1
ATOM 1590 O O . PHE A 1 205 ? -11.739 -6.340 29.371 1.00 79.12 205 PHE A O 1
ATOM 1597 N N . GLU A 1 206 ? -10.039 -7.563 30.235 1.00 83.31 206 GLU A N 1
ATOM 1598 C CA . GLU A 1 206 ? -8.959 -6.804 29.606 1.00 83.31 206 GLU A CA 1
ATOM 1599 C C . GLU A 1 206 ? -9.058 -6.904 28.073 1.00 83.31 206 GLU A C 1
ATOM 1601 O O . GLU A 1 206 ? -9.514 -7.907 27.510 1.00 83.31 206 GLU A O 1
ATOM 1606 N N . ARG A 1 207 ? -8.670 -5.822 27.395 1.00 89.75 207 ARG A N 1
ATOM 1607 C CA . ARG A 1 207 ? -8.678 -5.694 25.940 1.00 89.75 207 ARG A CA 1
ATOM 1608 C C . ARG A 1 207 ? -7.410 -5.008 25.472 1.00 89.75 207 ARG A C 1
ATOM 1610 O O . ARG A 1 207 ? -6.943 -4.074 26.123 1.00 89.75 207 ARG A O 1
ATOM 1617 N N . LYS A 1 208 ? -6.907 -5.408 24.307 1.00 91.25 208 LYS A N 1
ATOM 1618 C CA . LYS A 1 208 ? -5.780 -4.756 23.628 1.00 91.25 208 LYS A CA 1
ATOM 1619 C C . LYS A 1 208 ? -6.072 -4.638 22.130 1.00 91.25 208 LYS A C 1
ATOM 1621 O O . LYS A 1 208 ? -6.860 -5.410 21.583 1.00 91.25 208 LYS A O 1
ATOM 1626 N N . LEU A 1 209 ? -5.463 -3.651 21.472 1.00 91.50 209 LEU A N 1
ATOM 1627 C CA . LEU A 1 209 ? -5.416 -3.605 20.009 1.00 91.50 209 LEU A CA 1
ATOM 1628 C C . LEU A 1 209 ? -4.525 -4.769 19.548 1.00 91.50 209 LEU A C 1
ATOM 1630 O O . LEU A 1 209 ? -3.395 -4.873 20.015 1.00 91.50 209 LEU A O 1
ATOM 1634 N N . VAL A 1 210 ? -5.055 -5.650 18.700 1.00 89.12 210 VAL A N 1
ATOM 1635 C CA . VAL A 1 210 ? -4.363 -6.863 18.211 1.00 89.12 210 VAL A CA 1
ATOM 1636 C C . VAL A 1 210 ? -4.078 -6.793 16.708 1.00 89.12 210 VAL A C 1
ATOM 1638 O O . VAL A 1 210 ? -3.230 -7.522 16.213 1.00 89.12 210 VAL A O 1
ATOM 1641 N N . GLY A 1 211 ? -4.742 -5.895 15.980 1.00 88.12 211 GLY A N 1
ATOM 1642 C CA . GLY A 1 211 ? -4.401 -5.590 14.595 1.00 88.12 211 GLY A CA 1
ATOM 1643 C C . GLY A 1 211 ? -4.825 -4.178 14.217 1.00 88.12 211 GLY A C 1
ATOM 1644 O O . GLY A 1 211 ? -5.826 -3.667 14.727 1.00 88.12 211 GLY A O 1
ATOM 1645 N N . LEU A 1 212 ? -4.061 -3.565 13.321 1.00 93.31 212 LEU A N 1
ATOM 1646 C CA . LEU A 1 212 ? -4.330 -2.269 12.711 1.00 93.31 212 LEU A CA 1
ATOM 1647 C C . LEU A 1 212 ? -4.200 -2.443 11.197 1.00 93.31 212 LEU A C 1
ATOM 1649 O O . LEU A 1 212 ? -3.268 -3.101 10.745 1.00 93.31 212 LEU A O 1
ATOM 1653 N N . TYR A 1 213 ? -5.135 -1.889 10.427 1.00 94.25 213 TYR A N 1
ATOM 1654 C CA . TYR A 1 213 ? -5.221 -2.127 8.988 1.00 94.25 213 TYR A CA 1
ATOM 1655 C C . TYR A 1 213 ? -5.590 -0.858 8.222 1.00 94.25 213 TYR A C 1
ATOM 1657 O O . TYR A 1 213 ? -6.531 -0.145 8.576 1.00 94.25 213 TYR A O 1
ATOM 1665 N N . THR A 1 214 ? -4.861 -0.611 7.143 1.00 94.62 214 THR A N 1
ATOM 1666 C CA . THR A 1 214 ? -5.073 0.444 6.145 1.00 94.62 214 THR A CA 1
ATOM 1667 C C . THR A 1 214 ? -4.800 -0.134 4.749 1.00 94.62 214 THR A C 1
ATOM 1669 O O . THR A 1 214 ? -4.418 -1.304 4.644 1.00 94.62 214 THR A O 1
ATOM 1672 N N . LYS A 1 215 ? -5.038 0.608 3.653 1.00 91.31 215 LYS A N 1
ATOM 1673 C CA . LYS A 1 215 ? -4.973 0.010 2.302 1.00 91.31 215 LYS A CA 1
ATOM 1674 C C . LYS A 1 215 ? -3.585 -0.563 1.981 1.00 91.31 215 LYS A C 1
ATOM 1676 O O . LYS A 1 215 ? -3.522 -1.610 1.348 1.00 91.31 215 LYS A O 1
ATOM 1681 N N . ALA A 1 216 ? -2.510 0.076 2.451 1.00 92.31 216 ALA A N 1
ATOM 1682 C CA . ALA A 1 216 ? -1.132 -0.331 2.165 1.00 92.31 216 ALA A CA 1
ATOM 1683 C C . ALA A 1 216 ? -0.526 -1.339 3.164 1.00 92.31 216 ALA A C 1
ATOM 1685 O O . ALA A 1 216 ? 0.625 -1.747 3.015 1.00 92.31 216 ALA A O 1
ATOM 1686 N N . THR A 1 217 ? -1.280 -1.734 4.196 1.00 92.19 217 THR A N 1
ATOM 1687 C CA . THR A 1 217 ? -0.801 -2.583 5.310 1.00 92.19 217 THR A CA 1
ATOM 1688 C C . THR A 1 217 ? -1.649 -3.842 5.516 1.00 92.19 217 THR A C 1
ATOM 1690 O O . THR A 1 217 ? -1.202 -4.799 6.151 1.00 92.19 217 THR A O 1
ATOM 1693 N N . LEU A 1 218 ? -2.870 -3.868 4.965 1.00 88.75 218 LEU A N 1
ATOM 1694 C CA . LEU A 1 218 ? -3.849 -4.948 5.108 1.00 88.75 218 LEU A CA 1
ATOM 1695 C C . LEU A 1 218 ? -3.315 -6.314 4.662 1.00 88.75 218 LEU A C 1
ATOM 1697 O O . LEU A 1 218 ? -3.398 -7.270 5.427 1.00 88.75 218 LEU A O 1
ATOM 1701 N N . ASP A 1 219 ? -2.786 -6.415 3.444 1.00 81.25 219 ASP A N 1
ATOM 1702 C CA . ASP A 1 219 ? -2.441 -7.715 2.855 1.00 81.25 219 ASP A CA 1
ATOM 1703 C C . ASP A 1 219 ? -1.240 -8.373 3.559 1.00 81.25 219 ASP A C 1
ATOM 1705 O O . ASP A 1 219 ? -1.152 -9.595 3.600 1.00 81.25 219 ASP A O 1
ATOM 1709 N N . ALA A 1 220 ? -0.360 -7.579 4.177 1.00 73.12 220 ALA A N 1
ATOM 1710 C CA . ALA A 1 220 ? 0.781 -8.054 4.958 1.00 73.12 220 ALA A CA 1
ATOM 1711 C C . ALA A 1 220 ? 0.451 -8.315 6.436 1.00 73.12 220 ALA A C 1
ATOM 1713 O O . ALA A 1 220 ? 0.950 -9.263 7.036 1.00 73.12 220 ALA A O 1
ATOM 1714 N N . GLY A 1 221 ? -0.374 -7.466 7.055 1.00 59.41 221 GLY A N 1
ATOM 1715 C CA . GLY A 1 221 ? -0.593 -7.468 8.507 1.00 59.41 221 GLY A CA 1
ATOM 1716 C C . GLY A 1 221 ? -1.648 -8.459 8.976 1.00 59.41 221 GLY A C 1
ATOM 1717 O O . GLY A 1 221 ? -1.754 -8.747 10.166 1.00 59.41 221 GLY A O 1
ATOM 1718 N N . ALA A 1 222 ? -2.483 -8.938 8.059 1.00 64.94 222 ALA A N 1
ATOM 1719 C CA . ALA A 1 222 ? -3.760 -9.511 8.422 1.00 64.94 222 ALA A CA 1
ATOM 1720 C C . ALA A 1 222 ? -3.779 -11.029 8.190 1.00 64.94 222 ALA A C 1
ATOM 1722 O O . ALA A 1 222 ? -3.950 -11.505 7.067 1.00 64.94 222 ALA A O 1
ATOM 1723 N N . ALA A 1 223 ? -3.680 -11.788 9.287 1.00 56.56 223 ALA A N 1
ATOM 1724 C CA . ALA A 1 223 ? -3.868 -13.242 9.346 1.00 56.56 223 ALA A CA 1
ATOM 1725 C C . ALA A 1 223 ? -5.344 -13.638 9.095 1.00 56.56 223 ALA A C 1
ATOM 1727 O O . ALA A 1 223 ? -6.039 -14.153 9.971 1.00 56.56 223 ALA A O 1
ATOM 1728 N N . LEU A 1 224 ? -5.852 -13.309 7.903 1.00 52.44 224 LEU A N 1
ATOM 1729 C CA . LEU A 1 224 ? -7.264 -13.365 7.515 1.00 52.44 224 LEU A CA 1
ATOM 1730 C C . LEU A 1 224 ? -7.567 -14.552 6.591 1.00 52.44 224 LEU A C 1
ATOM 1732 O O . LEU A 1 224 ? -8.229 -14.392 5.560 1.00 52.44 224 LEU A O 1
ATOM 1736 N N . SER A 1 225 ? -7.116 -15.745 6.981 1.00 44.59 225 SER A N 1
ATOM 1737 C CA . SER A 1 225 ? -7.585 -17.009 6.401 1.00 44.59 225 SER A CA 1
ATOM 1738 C C . SER A 1 225 ? -9.120 -17.086 6.407 1.00 44.59 225 SER A C 1
ATOM 1740 O O . SER A 1 225 ? -9.762 -16.496 7.273 1.00 44.59 225 SER A O 1
ATOM 1742 N N . ASP A 1 226 ? -9.715 -17.850 5.489 1.00 38.44 226 ASP A N 1
ATOM 1743 C CA . ASP A 1 226 ? -11.175 -18.065 5.383 1.00 38.44 226 ASP A CA 1
ATOM 1744 C C . ASP A 1 226 ? -12.007 -16.872 4.846 1.00 38.44 226 ASP A C 1
ATOM 1746 O O . ASP A 1 226 ? -13.223 -16.776 5.006 1.00 38.44 226 ASP A O 1
ATOM 1750 N N . ALA A 1 227 ? -11.362 -15.965 4.109 1.00 36.97 227 ALA A N 1
ATOM 1751 C CA . ALA A 1 227 ? -12.019 -15.234 3.025 1.00 36.97 227 ALA A CA 1
ATOM 1752 C C . ALA A 1 227 ? -11.472 -15.786 1.701 1.00 36.97 227 ALA A C 1
ATOM 1754 O O . ALA A 1 227 ? -10.415 -15.342 1.250 1.00 36.97 227 ALA A O 1
ATOM 1755 N N . GLY A 1 228 ? -12.161 -16.798 1.162 1.00 37.22 228 GLY A N 1
ATOM 1756 C CA . GLY A 1 228 ? -11.650 -17.700 0.126 1.00 37.22 228 GLY A CA 1
ATOM 1757 C C . GLY A 1 228 ? -11.201 -17.061 -1.196 1.00 37.22 228 GLY A C 1
ATOM 1758 O O . GLY A 1 228 ? -11.540 -15.920 -1.507 1.00 37.22 228 GLY A O 1
ATOM 1759 N N . ASP A 1 229 ? -10.435 -17.873 -1.934 1.00 40.50 229 ASP A N 1
ATOM 1760 C CA . ASP A 1 229 ? -10.040 -17.900 -3.362 1.00 40.50 229 ASP A CA 1
ATOM 1761 C C . ASP A 1 229 ? -10.496 -16.753 -4.304 1.00 40.50 229 ASP A C 1
ATOM 1763 O O . ASP A 1 229 ? -9.688 -16.209 -5.061 1.00 40.50 229 ASP A O 1
ATOM 1767 N N . ASP A 1 230 ? -11.754 -16.305 -4.220 1.00 40.47 230 ASP A N 1
ATOM 1768 C CA . ASP A 1 230 ? -12.282 -15.115 -4.911 1.00 40.47 230 ASP A CA 1
ATOM 1769 C C . ASP A 1 230 ? -11.381 -13.871 -4.771 1.00 40.47 230 ASP A C 1
ATOM 1771 O O . ASP A 1 230 ? -11.314 -13.036 -5.676 1.00 40.47 230 ASP A O 1
ATOM 1775 N N . GLY A 1 231 ? -10.691 -13.721 -3.633 1.00 44.25 231 GLY A N 1
ATOM 1776 C CA . GLY A 1 231 ? -9.871 -12.547 -3.321 1.00 44.25 231 GLY A CA 1
ATOM 1777 C C . GLY A 1 231 ? -8.691 -12.318 -4.274 1.00 44.25 231 GLY A C 1
ATOM 1778 O O . GLY A 1 231 ? -8.497 -11.197 -4.749 1.00 44.25 231 GLY A O 1
ATOM 1779 N N . GLU A 1 232 ? -7.923 -13.363 -4.581 1.00 48.34 232 GLU A N 1
ATOM 1780 C CA . GLU A 1 232 ? -6.714 -13.253 -5.414 1.00 48.34 232 GLU A CA 1
ATOM 1781 C C . GLU A 1 232 ? -7.071 -13.222 -6.903 1.00 48.34 232 GLU A C 1
ATOM 1783 O O . GLU A 1 232 ? -6.565 -12.387 -7.660 1.00 48.34 232 GLU A O 1
ATOM 1788 N N . LYS A 1 233 ? -8.066 -14.025 -7.301 1.00 44.44 233 LYS A N 1
ATOM 1789 C CA . LYS A 1 233 ? -8.685 -13.968 -8.633 1.00 44.44 233 LYS A CA 1
ATOM 1790 C C . LYS A 1 233 ? -9.263 -12.577 -8.921 1.00 44.44 233 LYS A C 1
ATOM 1792 O O . LYS A 1 233 ? -9.101 -12.060 -10.027 1.00 44.44 233 LYS A O 1
ATOM 1797 N N . SER A 1 234 ? -9.840 -11.914 -7.914 1.00 48.66 234 SER A N 1
ATOM 1798 C CA . SER A 1 234 ? -10.291 -10.520 -8.006 1.00 48.66 234 SER A CA 1
ATOM 1799 C C . SER A 1 234 ? -9.145 -9.505 -8.139 1.00 48.66 234 SER A C 1
ATOM 1801 O O . SER A 1 234 ? -9.342 -8.501 -8.822 1.00 48.66 234 SER A O 1
ATOM 1803 N N . SER A 1 235 ? -7.964 -9.733 -7.549 1.00 52.75 235 SER A N 1
ATOM 1804 C CA . SER A 1 235 ? -6.803 -8.829 -7.685 1.00 52.75 235 SER A CA 1
ATOM 1805 C C . SER A 1 235 ? -6.284 -8.803 -9.127 1.00 52.75 235 SER A C 1
ATOM 1807 O O . SER A 1 235 ? -6.204 -7.724 -9.721 1.00 52.75 235 SER A O 1
ATOM 1809 N N . MET A 1 236 ? -6.056 -9.977 -9.730 1.00 51.72 236 MET A N 1
ATOM 1810 C CA . MET A 1 236 ? -5.656 -10.093 -11.141 1.00 51.72 236 MET A CA 1
ATOM 1811 C C . MET A 1 236 ? -6.730 -9.546 -12.095 1.00 51.72 236 MET A C 1
ATOM 1813 O O . MET A 1 236 ? -6.409 -8.783 -13.007 1.00 51.72 236 MET A O 1
ATOM 1817 N N . ALA A 1 237 ? -8.012 -9.860 -11.867 1.00 48.44 237 ALA A N 1
ATOM 1818 C CA . ALA A 1 237 ? -9.108 -9.359 -12.704 1.00 48.44 237 ALA A CA 1
ATOM 1819 C C . ALA A 1 237 ? -9.317 -7.833 -12.597 1.00 48.44 237 ALA A C 1
ATOM 1821 O O . ALA A 1 237 ? -9.741 -7.197 -13.562 1.00 48.44 237 ALA A O 1
ATOM 1822 N N . SER A 1 238 ? -9.010 -7.236 -11.440 1.00 53.38 238 SER A N 1
ATOM 1823 C CA . SER A 1 238 ? -9.145 -5.794 -11.195 1.00 53.38 238 SER A CA 1
ATOM 1824 C C . SER A 1 238 ? -7.908 -4.977 -11.593 1.00 53.38 238 SER A C 1
ATOM 1826 O O . SER A 1 238 ? -7.976 -3.748 -11.560 1.00 53.38 238 SER A O 1
ATOM 1828 N N . GLY A 1 239 ? -6.776 -5.616 -11.912 1.00 55.66 239 GLY A N 1
ATOM 1829 C CA . GLY A 1 239 ? -5.502 -4.942 -12.204 1.00 55.66 239 GLY A CA 1
ATOM 1830 C C . GLY A 1 239 ? -4.815 -4.289 -10.998 1.00 55.66 239 GLY A C 1
ATOM 1831 O O . GLY A 1 239 ? -3.804 -3.605 -11.166 1.00 55.66 239 GLY A O 1
ATOM 1832 N N . VAL A 1 240 ? -5.333 -4.496 -9.782 1.00 65.56 240 VAL A N 1
ATOM 1833 C CA . VAL A 1 240 ? -4.724 -4.005 -8.536 1.00 65.56 240 VAL A CA 1
ATOM 1834 C C . VAL A 1 240 ? -3.689 -5.031 -8.086 1.00 65.56 240 VAL A C 1
ATOM 1836 O O . VAL A 1 240 ? -3.986 -5.954 -7.326 1.00 65.56 240 VAL A O 1
ATOM 1839 N N . LEU A 1 241 ? -2.485 -4.891 -8.641 1.00 66.12 241 LEU A N 1
ATOM 1840 C CA . LEU A 1 241 ? -1.358 -5.812 -8.458 1.00 66.12 241 LEU A CA 1
ATOM 1841 C C . LEU A 1 241 ? -0.466 -5.449 -7.255 1.00 66.12 241 LEU A C 1
ATOM 1843 O O . LEU A 1 241 ? 0.248 -6.315 -6.756 1.00 66.12 241 LEU A O 1
ATOM 1847 N N . SER A 1 242 ? -0.537 -4.198 -6.790 1.00 78.12 242 SER A N 1
ATOM 1848 C CA . SER A 1 242 ? 0.265 -3.608 -5.707 1.00 78.12 242 SER A CA 1
ATOM 1849 C C . SER A 1 242 ? -0.534 -2.525 -4.967 1.00 78.12 242 SER A C 1
ATOM 1851 O O . SER A 1 242 ? -1.300 -1.796 -5.599 1.00 78.12 242 SER A O 1
ATOM 1853 N N . ASN A 1 243 ? -0.306 -2.386 -3.664 1.00 87.69 243 ASN A N 1
ATOM 1854 C CA . ASN A 1 243 ? -0.932 -1.457 -2.725 1.00 87.69 243 ASN A CA 1
ATOM 1855 C C . ASN A 1 243 ? 0.114 -0.543 -2.036 1.00 87.69 243 ASN A C 1
ATOM 1857 O O . ASN A 1 243 ? -0.003 -0.265 -0.847 1.00 87.69 243 ASN A O 1
ATOM 1861 N N . HIS A 1 244 ? 1.132 -0.063 -2.764 1.00 94.19 244 HIS A N 1
ATOM 1862 C CA . HIS A 1 244 ? 2.259 0.714 -2.215 1.00 94.19 244 HIS A CA 1
ATOM 1863 C C . HIS A 1 244 ? 1.868 1.829 -1.219 1.00 94.19 244 HIS A C 1
ATOM 1865 O O . HIS A 1 244 ? 1.002 2.665 -1.508 1.00 94.19 244 HIS A O 1
ATOM 1871 N N . LEU A 1 245 ? 2.617 1.910 -0.115 1.00 97.38 245 LEU A N 1
ATOM 1872 C CA . LEU A 1 245 ? 2.753 3.095 0.734 1.00 97.38 245 LEU A CA 1
ATOM 1873 C C . LEU A 1 245 ? 3.850 3.996 0.147 1.00 97.38 245 LEU A C 1
ATOM 1875 O O . LEU A 1 245 ? 5.014 3.603 0.145 1.00 97.38 245 LEU A O 1
ATOM 1879 N N . LEU A 1 246 ? 3.515 5.192 -0.345 1.00 98.19 246 LEU A N 1
ATOM 1880 C CA . LEU A 1 246 ? 4.502 6.131 -0.896 1.00 98.19 246 LEU A CA 1
ATOM 1881 C C . LEU A 1 246 ? 4.869 7.226 0.109 1.00 98.19 246 LEU A C 1
ATOM 1883 O O . LEU A 1 246 ? 4.076 8.122 0.392 1.00 98.19 246 LEU A O 1
ATOM 1887 N N . CYS A 1 247 ? 6.108 7.209 0.580 1.00 98.50 247 CYS A N 1
ATOM 1888 C CA . CYS A 1 247 ? 6.691 8.283 1.370 1.00 98.50 247 CYS A CA 1
ATOM 1889 C C . CYS A 1 247 ? 7.372 9.310 0.451 1.00 98.50 247 CYS A C 1
ATOM 1891 O O . CYS A 1 247 ? 8.153 8.945 -0.432 1.00 98.50 247 CYS A O 1
ATOM 1893 N N . VAL A 1 248 ? 7.069 10.594 0.661 1.00 98.38 248 VAL A N 1
ATOM 1894 C CA . VAL A 1 248 ? 7.547 11.723 -0.152 1.00 98.38 248 VAL A CA 1
ATOM 1895 C C . VAL A 1 248 ? 8.269 12.732 0.737 1.00 98.38 248 VAL A C 1
ATOM 1897 O O . VAL A 1 248 ? 7.657 13.311 1.635 1.00 98.38 248 VAL A O 1
ATOM 1900 N N . ALA A 1 249 ? 9.542 12.992 0.446 1.00 97.75 249 ALA A N 1
ATOM 1901 C CA . ALA A 1 249 ? 10.307 14.102 1.011 1.00 97.75 249 ALA A CA 1
ATOM 1902 C C . ALA A 1 249 ? 10.862 14.978 -0.123 1.00 97.75 249 ALA A C 1
ATOM 1904 O O . ALA A 1 249 ? 11.208 14.476 -1.193 1.00 97.75 249 ALA A O 1
ATOM 1905 N N . GLU A 1 250 ? 10.973 16.289 0.084 1.00 96.25 250 GLU A N 1
ATOM 1906 C CA . GLU A 1 250 ? 11.572 17.189 -0.908 1.00 96.25 250 GLU A CA 1
ATOM 1907 C C . GLU A 1 250 ? 12.366 18.332 -0.268 1.00 96.25 250 GLU A C 1
ATOM 1909 O O . GLU A 1 250 ? 12.021 18.802 0.812 1.00 96.25 250 GLU A O 1
ATOM 1914 N N . ASP A 1 251 ? 13.391 18.818 -0.970 1.00 94.56 251 ASP A N 1
ATOM 1915 C CA . ASP A 1 251 ? 14.104 20.055 -0.642 1.00 94.56 251 ASP A CA 1
ATOM 1916 C C . ASP A 1 251 ? 14.142 20.994 -1.853 1.00 94.56 251 ASP A C 1
ATOM 1918 O O . ASP A 1 251 ? 14.368 20.587 -2.999 1.00 94.56 251 ASP A O 1
ATOM 1922 N N . ARG A 1 252 ? 13.954 22.296 -1.606 1.00 86.69 252 ARG A N 1
ATOM 1923 C CA . ARG A 1 252 ? 14.172 23.325 -2.631 1.00 86.69 252 ARG A CA 1
ATOM 1924 C C . ARG A 1 252 ? 15.665 23.494 -2.869 1.00 86.69 252 ARG A C 1
ATOM 1926 O O . ARG A 1 252 ? 16.398 23.881 -1.964 1.00 86.69 252 ARG A O 1
ATOM 1933 N N . VAL A 1 253 ? 16.096 23.287 -4.109 1.00 83.56 253 VAL A N 1
ATOM 1934 C CA . VAL A 1 253 ? 17.476 23.558 -4.511 1.00 83.56 253 VAL A CA 1
ATOM 1935 C C . VAL A 1 253 ? 17.556 25.017 -4.948 1.00 83.56 253 VAL A C 1
ATOM 1937 O O . VAL A 1 253 ? 16.941 25.419 -5.938 1.00 83.56 253 VAL A O 1
ATOM 1940 N N . ALA A 1 254 ? 18.296 25.821 -4.184 1.00 67.56 254 ALA A N 1
ATOM 1941 C CA . ALA A 1 254 ? 18.529 27.225 -4.495 1.00 67.56 254 ALA A CA 1
ATOM 1942 C C . ALA A 1 254 ? 19.376 27.346 -5.774 1.00 67.56 254 ALA A C 1
ATOM 1944 O O . ALA A 1 254 ? 20.582 27.101 -5.765 1.00 67.56 254 ALA A O 1
ATOM 1945 N N . GLY A 1 255 ? 18.733 27.702 -6.887 1.00 58.41 255 GLY A N 1
ATOM 1946 C CA . GLY A 1 255 ? 19.414 27.956 -8.153 1.00 58.41 255 GLY A CA 1
ATOM 1947 C C . GLY A 1 255 ? 20.207 29.262 -8.100 1.00 58.41 255 GLY A C 1
ATOM 1948 O O . GLY A 1 255 ? 19.649 30.318 -7.810 1.00 58.41 255 GLY A O 1
ATOM 1949 N N . GLY A 1 256 ? 21.504 29.206 -8.405 1.00 52.47 256 GLY A N 1
ATOM 1950 C CA . GLY A 1 256 ? 22.320 30.408 -8.567 1.00 52.47 256 GLY A CA 1
ATOM 1951 C C . GLY A 1 256 ? 21.916 31.182 -9.825 1.00 52.47 256 GLY A C 1
ATOM 1952 O O . GLY A 1 256 ? 21.948 30.622 -10.918 1.00 52.47 256 GLY A O 1
ATOM 1953 N N . ALA A 1 257 ? 21.550 32.458 -9.661 1.00 54.34 257 ALA A N 1
ATOM 1954 C CA . ALA A 1 257 ? 21.285 33.472 -10.699 1.00 54.34 257 ALA A CA 1
ATOM 1955 C C . ALA A 1 257 ? 20.218 33.177 -11.787 1.00 54.34 257 ALA A C 1
ATOM 1957 O O . ALA A 1 257 ? 19.817 34.103 -12.488 1.00 54.34 257 ALA A O 1
ATOM 1958 N N . SER A 1 258 ? 19.733 31.942 -11.936 1.00 54.16 258 SER A N 1
ATOM 1959 C CA . SER A 1 258 ? 18.753 31.543 -12.955 1.00 54.16 258 SER A CA 1
ATOM 1960 C C . SER A 1 258 ? 17.342 31.407 -12.376 1.00 54.16 2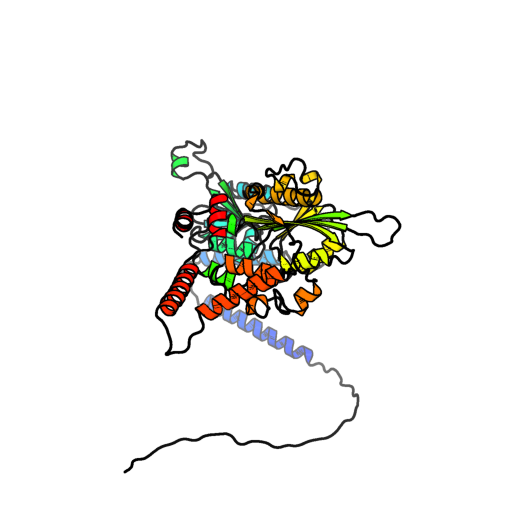58 SER A C 1
ATOM 1962 O O . SER A 1 258 ? 17.148 30.864 -11.290 1.00 54.16 258 SER A O 1
ATOM 1964 N N . THR A 1 259 ? 16.338 31.880 -13.117 1.00 54.88 259 THR A N 1
ATOM 1965 C CA . THR A 1 259 ? 14.947 32.074 -12.660 1.00 54.88 259 THR A CA 1
ATOM 1966 C C . THR A 1 259 ? 14.118 30.792 -12.502 1.00 54.88 259 THR A C 1
ATOM 1968 O O . THR A 1 259 ? 12.964 30.855 -12.078 1.00 54.88 259 THR A O 1
ATOM 1971 N N . SER A 1 260 ? 14.691 29.620 -12.785 1.00 61.16 260 SER A N 1
ATOM 1972 C CA . SER A 1 260 ? 14.026 28.320 -12.639 1.00 61.16 260 SER A CA 1
ATOM 1973 C C . SER A 1 260 ? 14.310 27.688 -11.276 1.00 61.16 260 SER A C 1
ATOM 1975 O O . SER A 1 260 ? 15.251 26.908 -11.120 1.00 61.16 260 SER A O 1
ATOM 1977 N N . ALA A 1 261 ? 13.460 27.981 -10.288 1.00 68.12 261 ALA A N 1
ATOM 1978 C CA . ALA A 1 261 ? 13.470 27.266 -9.013 1.00 68.12 261 ALA A CA 1
ATOM 1979 C C . ALA A 1 261 ? 13.230 25.762 -9.245 1.00 68.12 261 ALA A C 1
ATOM 1981 O O . ALA A 1 261 ? 12.202 25.362 -9.797 1.00 68.12 261 ALA A O 1
ATOM 1982 N N . SER A 1 262 ? 14.175 24.930 -8.810 1.00 84.25 262 SER A N 1
ATOM 1983 C CA . SER A 1 262 ? 14.089 23.471 -8.912 1.00 84.25 262 SER A CA 1
ATOM 1984 C C . SER A 1 262 ? 13.887 22.844 -7.534 1.00 84.25 262 SER A C 1
ATOM 1986 O O . SER A 1 262 ? 14.111 23.465 -6.490 1.00 84.25 262 SER A O 1
ATOM 1988 N N . THR A 1 263 ? 13.388 21.615 -7.501 1.00 92.38 263 THR A N 1
ATOM 1989 C CA . THR A 1 263 ? 13.185 20.878 -6.249 1.00 92.38 263 THR A CA 1
ATOM 1990 C C . THR A 1 263 ? 13.765 19.488 -6.405 1.00 92.38 263 THR A C 1
ATOM 1992 O O . THR A 1 263 ? 13.541 18.848 -7.428 1.00 92.38 263 THR A O 1
ATOM 1995 N N . ARG A 1 264 ? 14.510 19.023 -5.405 1.00 95.62 264 ARG A N 1
ATOM 1996 C CA . ARG A 1 264 ? 14.910 17.623 -5.322 1.00 95.62 264 ARG A CA 1
ATOM 1997 C C . ARG A 1 264 ? 13.841 16.873 -4.544 1.00 95.62 264 ARG A C 1
ATOM 1999 O O . ARG A 1 264 ? 13.464 17.316 -3.464 1.00 95.62 264 ARG A O 1
ATOM 2006 N N . VAL A 1 265 ? 13.353 15.772 -5.096 1.00 96.69 265 VAL A N 1
ATOM 2007 C CA . VAL A 1 265 ? 12.331 14.918 -4.483 1.00 96.69 265 VAL A CA 1
ATOM 2008 C C . VAL A 1 265 ? 12.961 13.554 -4.227 1.00 96.69 265 VAL A C 1
ATOM 2010 O O . VAL A 1 265 ? 13.508 12.956 -5.151 1.00 96.69 265 VAL A O 1
ATOM 2013 N N . GLY A 1 266 ? 12.902 13.083 -2.982 1.00 97.38 266 GLY A N 1
ATOM 2014 C CA . GLY A 1 266 ? 13.248 11.720 -2.585 1.00 97.38 266 GLY A CA 1
ATOM 2015 C C . GLY A 1 266 ? 11.979 10.924 -2.310 1.00 97.38 266 GLY A C 1
ATOM 2016 O O . GLY A 1 266 ? 11.090 11.392 -1.595 1.00 97.38 266 GLY A O 1
ATOM 2017 N N . LEU A 1 267 ? 11.889 9.732 -2.896 1.00 97.94 267 LEU A N 1
ATOM 2018 C CA . LEU A 1 267 ? 10.747 8.834 -2.760 1.00 97.94 267 LEU A CA 1
ATOM 2019 C C . LEU A 1 267 ? 11.178 7.488 -2.178 1.00 97.94 267 LEU A C 1
ATOM 2021 O O . LEU A 1 267 ? 12.240 6.962 -2.519 1.00 97.94 267 LEU A O 1
ATOM 2025 N N . ALA A 1 268 ? 10.293 6.911 -1.369 1.00 97.69 268 ALA A N 1
ATOM 2026 C CA . ALA A 1 268 ? 10.312 5.502 -0.997 1.00 97.69 268 ALA A CA 1
ATOM 2027 C C . ALA A 1 268 ? 8.890 4.938 -1.131 1.00 97.69 268 ALA A C 1
ATOM 2029 O O . ALA A 1 268 ? 7.988 5.366 -0.414 1.00 97.69 268 ALA A O 1
ATOM 2030 N N . ALA A 1 269 ? 8.675 4.014 -2.066 1.00 97.38 269 ALA A N 1
ATOM 2031 C CA . ALA A 1 269 ? 7.426 3.276 -2.221 1.00 97.38 269 ALA A CA 1
ATOM 2032 C C . ALA A 1 269 ? 7.603 1.870 -1.642 1.00 97.38 269 ALA A C 1
ATOM 2034 O O . ALA A 1 269 ? 8.421 1.095 -2.132 1.00 97.38 269 ALA A O 1
ATOM 2035 N N . ILE A 1 270 ? 6.850 1.564 -0.589 1.00 96.38 270 ILE A N 1
ATOM 2036 C CA . ILE A 1 270 ? 6.975 0.332 0.189 1.00 96.38 270 ILE A CA 1
ATOM 2037 C C . ILE A 1 270 ? 5.742 -0.530 -0.072 1.00 96.38 270 ILE A C 1
ATOM 2039 O O . ILE A 1 270 ? 4.618 -0.139 0.251 1.00 96.38 270 ILE A O 1
ATOM 2043 N N . GLU A 1 271 ? 5.945 -1.704 -0.655 1.00 93.69 271 GLU A N 1
ATOM 2044 C CA . GLU A 1 271 ? 4.928 -2.738 -0.813 1.00 93.69 271 GLU A CA 1
ATOM 2045 C C . GLU A 1 271 ? 5.072 -3.742 0.333 1.00 93.69 271 GLU A C 1
ATOM 2047 O O . GLU A 1 271 ? 5.851 -4.695 0.269 1.00 93.69 271 GLU A O 1
ATOM 2052 N N . THR A 1 272 ? 4.317 -3.523 1.413 1.00 91.75 272 THR A N 1
ATOM 2053 C CA . THR A 1 272 ? 4.389 -4.384 2.604 1.00 91.75 272 THR A CA 1
ATOM 2054 C C . THR A 1 272 ? 4.034 -5.836 2.290 1.00 91.75 272 THR A C 1
ATOM 2056 O O . THR A 1 272 ? 4.510 -6.729 2.995 1.00 91.75 272 THR A O 1
ATOM 2059 N N . SER A 1 273 ? 3.210 -6.076 1.255 1.00 88.06 273 SER A N 1
ATOM 2060 C CA . SER A 1 273 ? 2.678 -7.401 0.947 1.00 88.06 273 SER A CA 1
ATOM 2061 C C . SER A 1 273 ? 3.611 -8.275 0.123 1.00 88.06 273 SER A C 1
ATOM 2063 O O . SER A 1 273 ? 3.558 -9.470 0.336 1.00 88.06 273 SER A O 1
ATOM 2065 N N . THR A 1 274 ? 4.475 -7.749 -0.750 1.00 89.19 274 THR A N 1
ATOM 2066 C CA . THR A 1 274 ? 5.516 -8.548 -1.444 1.00 89.19 274 THR A CA 1
ATOM 2067 C C . THR A 1 274 ? 6.885 -8.423 -0.788 1.00 89.19 274 THR A C 1
ATOM 2069 O O . THR A 1 274 ? 7.738 -9.283 -0.986 1.00 89.19 274 THR A O 1
ATOM 2072 N N . GLY A 1 275 ? 7.094 -7.362 -0.005 1.00 88.25 275 GLY A N 1
ATOM 2073 C CA . GLY A 1 275 ? 8.396 -7.016 0.541 1.00 88.25 275 GLY A CA 1
ATOM 2074 C C . GLY A 1 275 ? 9.263 -6.175 -0.395 1.00 88.25 275 GLY A C 1
ATOM 2075 O O . GLY A 1 275 ? 10.473 -6.153 -0.210 1.00 88.25 275 GLY A O 1
ATOM 2076 N N . ASP A 1 276 ? 8.686 -5.492 -1.387 1.00 91.19 276 ASP A N 1
ATOM 2077 C CA . ASP A 1 276 ? 9.430 -4.594 -2.277 1.00 91.19 276 ASP A CA 1
ATOM 2078 C C . ASP A 1 276 ? 9.550 -3.171 -1.717 1.00 91.19 276 ASP A C 1
ATOM 2080 O O . ASP A 1 276 ? 8.579 -2.578 -1.242 1.00 91.19 276 ASP A O 1
ATOM 2084 N N . VAL A 1 277 ? 10.743 -2.586 -1.841 1.00 95.06 277 VAL A N 1
ATOM 2085 C CA . VAL A 1 277 ? 11.024 -1.187 -1.493 1.00 95.06 277 VAL A CA 1
ATOM 2086 C C . VAL A 1 277 ? 11.648 -0.497 -2.706 1.00 95.06 277 VAL A C 1
ATOM 2088 O O . VAL A 1 277 ? 12.833 -0.664 -2.993 1.00 95.06 277 VAL A O 1
ATOM 2091 N N . LEU A 1 278 ? 10.852 0.286 -3.436 1.00 94.75 278 LEU A N 1
ATOM 2092 C CA . LEU A 1 278 ? 11.332 1.093 -4.561 1.00 94.75 278 LEU A CA 1
ATOM 2093 C C . LEU A 1 278 ? 11.778 2.460 -4.040 1.00 94.75 278 LEU A C 1
ATOM 2095 O O . LEU A 1 278 ? 10.968 3.205 -3.488 1.00 94.75 278 LEU A O 1
ATOM 2099 N N . SER A 1 279 ? 13.050 2.815 -4.215 1.00 95.94 279 SER A N 1
ATOM 2100 C CA . SER A 1 279 ? 13.604 4.049 -3.636 1.00 95.94 279 SER A CA 1
ATOM 2101 C C . SER A 1 279 ? 14.494 4.830 -4.602 1.00 95.94 279 SER A C 1
ATOM 2103 O O . SER A 1 279 ? 15.150 4.251 -5.471 1.00 95.94 279 SER A O 1
ATOM 2105 N N . GLY A 1 280 ? 14.509 6.158 -4.478 1.00 95.12 280 GLY A N 1
ATOM 2106 C CA . GLY A 1 280 ? 15.382 7.014 -5.284 1.00 95.12 280 GLY A CA 1
ATOM 2107 C C . GLY A 1 280 ? 15.056 8.502 -5.194 1.00 95.12 280 GLY A C 1
ATOM 2108 O O . GLY A 1 280 ? 13.966 8.895 -4.772 1.00 95.12 280 GLY A O 1
ATOM 2109 N N . GLU A 1 281 ? 16.005 9.337 -5.621 1.00 95.25 281 GLU A N 1
ATOM 2110 C CA . GLU A 1 281 ? 15.830 10.787 -5.730 1.00 95.25 281 GLU A CA 1
ATOM 2111 C C . GLU A 1 281 ? 15.941 11.291 -7.173 1.00 95.25 281 GLU A C 1
ATOM 2113 O O . GLU A 1 281 ? 16.584 10.682 -8.027 1.00 95.25 281 GLU A O 1
ATOM 2118 N N . PHE A 1 282 ? 15.314 12.433 -7.449 1.00 94.00 282 PHE A N 1
ATOM 2119 C CA . PHE A 1 282 ? 15.417 13.127 -8.729 1.00 94.00 282 PHE A CA 1
ATOM 2120 C C . PHE A 1 282 ? 15.233 14.638 -8.566 1.00 94.00 282 PHE A C 1
ATOM 2122 O O . PHE A 1 282 ? 14.645 15.122 -7.598 1.00 94.00 282 PHE A O 1
AT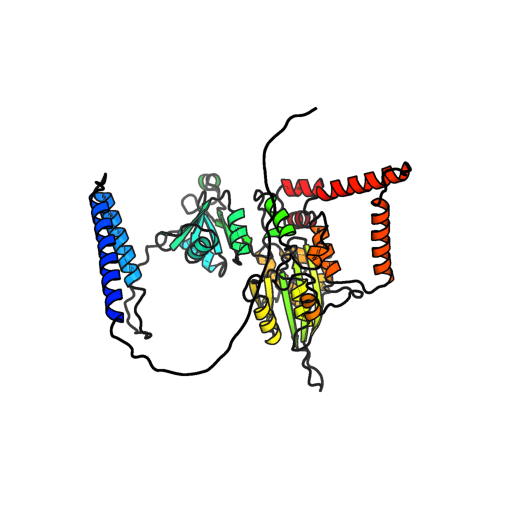OM 2129 N N . MET A 1 283 ? 15.726 15.391 -9.548 1.00 94.06 283 MET A N 1
ATOM 2130 C CA . MET A 1 283 ? 15.435 16.816 -9.705 1.00 94.06 283 MET A CA 1
ATOM 2131 C C . MET A 1 283 ? 14.136 16.990 -10.501 1.00 94.06 283 MET A C 1
ATOM 2133 O O . MET A 1 283 ? 13.954 16.336 -11.526 1.00 94.06 283 MET A O 1
ATOM 2137 N N . ASP A 1 284 ? 13.258 17.886 -10.054 1.00 93.44 284 ASP A N 1
ATOM 2138 C CA . ASP A 1 284 ? 11.969 18.178 -10.687 1.00 93.44 284 ASP A CA 1
ATOM 2139 C C . ASP A 1 284 ? 11.709 19.693 -10.801 1.00 93.44 284 ASP A C 1
ATOM 2141 O O . ASP A 1 284 ? 12.287 20.519 -10.081 1.00 93.44 284 ASP A O 1
ATOM 2145 N N . THR A 1 285 ? 10.822 20.062 -11.724 1.00 92.50 285 THR A N 1
ATOM 2146 C CA . THR A 1 285 ? 10.445 21.453 -12.016 1.00 92.50 285 THR A CA 1
ATOM 2147 C C . THR A 1 285 ? 9.207 21.876 -11.218 1.00 92.50 285 THR A C 1
ATOM 2149 O O . THR A 1 285 ? 8.573 21.071 -10.530 1.00 92.50 285 THR A O 1
ATOM 2152 N N . MET A 1 286 ? 8.817 23.152 -11.316 1.00 88.31 286 MET A N 1
ATOM 2153 C CA . MET A 1 286 ? 7.583 23.666 -10.699 1.00 88.31 286 MET A CA 1
ATOM 2154 C C . MET A 1 286 ? 6.298 22.973 -11.194 1.00 88.31 286 MET A C 1
ATOM 2156 O O . MET A 1 286 ? 5.290 23.028 -10.499 1.00 88.31 286 MET A O 1
ATOM 2160 N N . GLN A 1 287 ? 6.321 22.316 -12.360 1.00 90.06 287 GLN A N 1
ATOM 2161 C CA . GLN A 1 287 ? 5.171 21.582 -12.915 1.00 90.06 287 GLN A CA 1
ATOM 2162 C C . GLN A 1 287 ? 5.060 20.135 -12.405 1.00 90.06 287 GLN A C 1
ATOM 2164 O O . GLN A 1 287 ? 4.056 19.482 -12.666 1.00 90.06 287 GLN A O 1
ATOM 2169 N N . ARG A 1 288 ? 6.077 19.633 -11.690 1.00 94.88 288 ARG A N 1
ATOM 2170 C CA . ARG A 1 288 ? 6.138 18.271 -11.132 1.00 94.88 288 ARG A CA 1
ATOM 2171 C C . ARG A 1 288 ? 5.953 17.084 -12.110 1.00 94.88 288 ARG A C 1
ATOM 2173 O O . ARG A 1 288 ? 5.426 16.054 -11.682 1.00 94.88 288 ARG A O 1
ATOM 2180 N N . PRO A 1 289 ? 6.395 17.138 -13.388 1.00 94.75 289 PRO A N 1
ATOM 2181 C CA . PRO A 1 289 ? 6.269 15.993 -14.295 1.00 94.75 289 PRO A CA 1
ATOM 2182 C C . PRO A 1 289 ? 7.065 14.764 -13.826 1.00 94.75 289 PRO A C 1
ATOM 2184 O O . PRO A 1 289 ? 6.661 13.637 -14.112 1.00 94.75 289 PRO A O 1
ATOM 2187 N N . GLY A 1 290 ? 8.171 14.952 -13.094 1.00 94.44 290 GLY A N 1
ATOM 2188 C CA . GLY A 1 290 ? 8.933 13.843 -12.522 1.00 94.44 290 GLY A CA 1
ATOM 2189 C C . GLY A 1 290 ? 8.127 13.097 -11.460 1.00 94.44 290 GLY A C 1
ATOM 2190 O O . GLY A 1 290 ? 8.015 11.871 -11.508 1.00 94.44 290 GLY A O 1
ATOM 2191 N N . LEU A 1 291 ? 7.527 13.817 -10.515 1.00 96.31 291 LEU A N 1
ATOM 2192 C CA . LEU A 1 291 ? 6.656 13.216 -9.509 1.00 96.31 291 LEU A CA 1
ATOM 2193 C C . LEU A 1 291 ? 5.390 12.609 -10.139 1.00 96.31 291 LEU A C 1
ATOM 2195 O O . LEU A 1 291 ? 5.010 11.501 -9.769 1.00 96.31 291 LEU A O 1
ATOM 2199 N N . GLU A 1 292 ? 4.777 13.272 -11.123 1.00 96.56 292 GLU A N 1
ATOM 2200 C CA . GLU A 1 292 ? 3.549 12.791 -11.769 1.00 96.56 292 GLU A CA 1
ATOM 2201 C C . GLU A 1 292 ? 3.742 11.442 -12.490 1.00 96.56 292 GLU A C 1
ATOM 2203 O O . GLU A 1 292 ? 2.932 10.536 -12.292 1.00 96.56 292 GLU A O 1
ATOM 2208 N N . SER A 1 293 ? 4.833 11.244 -13.248 1.00 94.75 293 SER A N 1
ATOM 2209 C CA . SER A 1 293 ? 5.118 9.942 -13.889 1.00 94.75 293 SER A CA 1
ATOM 2210 C C . SER A 1 293 ? 5.237 8.823 -12.854 1.00 94.75 293 SER A C 1
ATOM 2212 O O . SER A 1 293 ? 4.727 7.723 -13.054 1.00 94.75 293 SER A O 1
ATOM 2214 N N . ARG A 1 294 ? 5.891 9.106 -11.724 1.00 94.62 294 ARG A N 1
ATOM 2215 C CA . ARG A 1 294 ? 6.139 8.115 -10.670 1.00 94.62 294 ARG A CA 1
ATOM 2216 C C . ARG A 1 294 ? 4.845 7.790 -9.924 1.00 94.62 294 ARG A C 1
ATOM 2218 O O . ARG A 1 294 ? 4.573 6.617 -9.696 1.00 94.62 294 ARG A O 1
ATOM 2225 N N . LEU A 1 295 ? 3.992 8.781 -9.652 1.00 94.75 295 LEU A N 1
ATOM 2226 C CA . LEU A 1 295 ? 2.642 8.558 -9.121 1.00 94.75 295 LEU A CA 1
ATOM 2227 C C . LEU A 1 295 ? 1.789 7.672 -10.051 1.00 94.75 295 LEU A C 1
ATOM 2229 O O . LEU A 1 295 ? 1.135 6.751 -9.566 1.00 94.75 295 LEU A O 1
ATOM 2233 N N . LEU A 1 296 ? 1.849 7.877 -11.373 1.00 92.62 296 LEU A N 1
ATOM 2234 C CA . LEU A 1 296 ? 1.136 7.042 -12.354 1.00 92.62 296 LEU A CA 1
ATOM 2235 C C . LEU A 1 296 ? 1.661 5.591 -12.403 1.00 92.62 296 LEU A C 1
ATOM 2237 O O . LEU A 1 296 ? 0.861 4.653 -12.442 1.00 92.62 296 LEU A O 1
ATOM 2241 N N . CYS A 1 297 ? 2.982 5.383 -12.370 1.00 91.69 297 CYS A N 1
ATOM 2242 C CA . CYS A 1 297 ? 3.577 4.040 -12.392 1.00 91.69 297 CYS A CA 1
ATOM 2243 C C . CYS A 1 297 ? 3.353 3.268 -11.079 1.00 91.69 297 CYS A C 1
ATOM 2245 O O . CYS A 1 297 ? 2.883 2.127 -11.105 1.00 91.69 297 CYS A O 1
ATOM 2247 N N . ILE A 1 298 ? 3.645 3.894 -9.934 1.00 92.38 298 ILE A N 1
ATOM 2248 C CA . ILE A 1 298 ? 3.556 3.285 -8.593 1.00 92.38 298 ILE A CA 1
ATOM 2249 C C . ILE A 1 298 ? 2.094 3.059 -8.191 1.00 92.38 298 ILE A C 1
ATOM 2251 O O . ILE A 1 298 ? 1.780 2.044 -7.570 1.00 92.38 298 ILE A O 1
ATOM 2255 N N . SER A 1 299 ? 1.202 3.990 -8.558 1.00 91.06 299 SER A N 1
ATOM 2256 C CA . SER A 1 299 ? -0.217 3.997 -8.184 1.00 91.06 299 SER A CA 1
ATOM 2257 C C . SER A 1 299 ? -0.441 3.746 -6.678 1.00 91.06 299 SER A C 1
ATOM 2259 O O . SER A 1 299 ? -1.131 2.786 -6.323 1.00 91.06 299 SER A O 1
ATOM 2261 N N . PRO A 1 300 ? 0.158 4.559 -5.781 1.00 94.31 300 PRO A N 1
ATOM 2262 C CA . PRO A 1 300 ? 0.115 4.324 -4.341 1.00 94.31 300 PRO A CA 1
ATOM 2263 C C . PRO A 1 300 ? -1.307 4.222 -3.794 1.00 94.31 300 PRO A C 1
ATOM 2265 O O . PRO A 1 300 ? -2.186 5.013 -4.140 1.00 94.31 300 PRO A O 1
ATOM 2268 N N . ALA A 1 301 ? -1.506 3.267 -2.890 1.00 92.56 301 ALA A N 1
ATOM 2269 C CA . ALA A 1 301 ? -2.757 3.127 -2.161 1.00 92.56 301 ALA A CA 1
ATOM 2270 C C . ALA A 1 301 ? -2.866 4.172 -1.040 1.00 92.56 301 ALA A C 1
ATOM 2272 O O . ALA A 1 301 ? -3.973 4.623 -0.730 1.00 92.56 301 ALA A O 1
ATOM 2273 N N . GLU A 1 302 ? -1.725 4.541 -0.440 1.00 95.62 302 GLU A N 1
ATOM 2274 C CA . GLU A 1 302 ? -1.588 5.489 0.675 1.00 95.62 302 GLU A CA 1
ATOM 2275 C C . GLU A 1 302 ? -0.266 6.268 0.550 1.00 95.62 302 GLU A C 1
ATOM 2277 O O . GLU A 1 302 ? 0.708 5.776 -0.021 1.00 95.62 302 GLU A O 1
ATOM 2282 N N . ILE A 1 303 ? -0.237 7.505 1.046 1.00 97.88 303 ILE A N 1
ATOM 2283 C CA . ILE A 1 303 ? 0.859 8.463 0.863 1.00 97.88 303 ILE A CA 1
ATOM 2284 C C . ILE A 1 303 ? 1.212 9.102 2.214 1.00 97.88 303 ILE A C 1
ATOM 2286 O O . ILE A 1 303 ? 0.323 9.514 2.960 1.00 97.88 303 ILE A O 1
ATOM 2290 N N . VAL A 1 304 ? 2.506 9.237 2.509 1.00 98.31 304 VAL A N 1
ATOM 2291 C CA . VAL A 1 304 ? 3.028 9.965 3.677 1.00 98.31 304 VAL A CA 1
ATOM 2292 C C . VAL A 1 304 ? 3.875 11.135 3.187 1.00 98.31 304 VAL A C 1
ATOM 2294 O O . VAL A 1 304 ? 4.876 10.933 2.499 1.00 98.31 304 VAL A O 1
ATOM 2297 N N . LEU A 1 305 ? 3.484 12.361 3.532 1.00 98.25 305 LEU A N 1
ATOM 2298 C CA . LEU A 1 305 ? 4.222 13.573 3.171 1.00 98.25 305 LEU A CA 1
ATOM 2299 C C . LEU A 1 305 ? 5.100 14.027 4.336 1.00 98.25 305 LEU A C 1
ATOM 2301 O O . LEU A 1 305 ? 4.586 14.287 5.426 1.00 98.25 305 LEU A O 1
ATOM 2305 N N . VAL A 1 306 ? 6.403 14.170 4.092 1.00 98.19 306 VAL A N 1
ATOM 2306 C CA . VAL A 1 306 ? 7.324 14.782 5.053 1.00 98.19 306 VAL A CA 1
ATOM 2307 C C . VAL A 1 306 ? 7.306 16.297 4.877 1.00 98.19 306 VAL A C 1
ATOM 2309 O O . VAL A 1 306 ? 7.625 16.815 3.806 1.00 98.19 306 VAL A O 1
ATOM 2312 N N . GLU A 1 307 ? 6.939 17.019 5.930 1.00 96.50 307 GLU A N 1
ATOM 2313 C CA . GLU A 1 307 ? 6.916 18.479 5.940 1.00 96.50 307 GLU A CA 1
ATOM 2314 C C . GLU A 1 307 ? 8.299 19.079 6.261 1.00 96.50 307 GLU A C 1
ATOM 2316 O O . GLU A 1 307 ? 9.034 18.518 7.079 1.00 96.50 307 GLU A O 1
ATOM 2321 N N . PRO A 1 308 ? 8.673 20.228 5.661 1.00 95.31 308 PRO A N 1
ATOM 2322 C CA . PRO A 1 308 ? 7.858 21.076 4.787 1.00 95.31 308 PRO A CA 1
ATOM 2323 C C . PRO A 1 308 ? 7.704 20.521 3.361 1.00 95.31 308 PRO A C 1
ATOM 2325 O O . PRO A 1 308 ? 8.681 20.147 2.720 1.00 95.31 308 PRO A O 1
ATOM 2328 N N . ILE A 1 309 ? 6.471 20.550 2.845 1.00 95.06 309 ILE A N 1
ATOM 2329 C CA . ILE A 1 309 ? 6.125 20.182 1.464 1.00 95.06 309 ILE A CA 1
ATOM 2330 C C . ILE A 1 309 ? 5.708 21.443 0.690 1.00 95.06 309 ILE A C 1
ATOM 2332 O O . ILE A 1 309 ? 4.999 22.295 1.231 1.00 95.06 309 ILE A O 1
ATOM 2336 N N . SER A 1 310 ? 6.132 21.609 -0.566 1.00 94.75 310 SER A N 1
ATOM 2337 C CA . SER A 1 310 ? 5.735 22.779 -1.357 1.00 94.75 310 SER A CA 1
ATOM 2338 C C . SER A 1 310 ? 4.355 22.642 -2.003 1.00 94.75 310 SER A C 1
ATOM 2340 O O . SER A 1 310 ? 3.876 21.559 -2.344 1.00 94.75 310 SER A O 1
ATOM 2342 N N . GLU A 1 311 ? 3.728 23.798 -2.215 1.00 94.50 311 GLU A N 1
ATOM 2343 C CA . GLU A 1 311 ? 2.384 23.933 -2.777 1.00 94.50 311 GLU A CA 1
ATOM 2344 C C . GLU A 1 311 ? 2.175 23.217 -4.135 1.00 94.50 311 GLU A C 1
ATOM 2346 O O . GLU A 1 311 ? 1.133 22.581 -4.286 1.00 94.50 311 GLU A O 1
ATOM 2351 N N . PRO A 1 312 ? 3.113 23.209 -5.112 1.00 95.56 312 PRO A N 1
ATOM 2352 C CA . PRO A 1 312 ? 2.945 22.420 -6.339 1.00 95.56 312 PRO A CA 1
ATOM 2353 C C . PRO A 1 312 ? 2.819 20.912 -6.082 1.00 95.56 312 PRO A C 1
ATOM 2355 O O . PRO A 1 312 ? 1.954 20.260 -6.665 1.00 95.56 312 PRO A O 1
ATOM 2358 N N . THR A 1 313 ? 3.630 20.365 -5.170 1.00 96.31 313 THR A N 1
ATOM 2359 C CA . THR A 1 313 ? 3.585 18.948 -4.774 1.00 96.31 313 THR A CA 1
ATOM 2360 C C . THR A 1 313 ? 2.275 18.617 -4.062 1.00 96.31 313 THR A C 1
ATOM 2362 O O . THR A 1 313 ? 1.599 17.650 -4.417 1.00 96.31 313 THR A O 1
ATOM 2365 N N . ALA A 1 314 ? 1.861 19.462 -3.113 1.00 96.12 314 ALA A N 1
ATOM 2366 C CA . ALA A 1 314 ? 0.592 19.307 -2.404 1.00 96.12 314 ALA A CA 1
ATOM 2367 C C . ALA A 1 314 ? -0.622 19.387 -3.353 1.00 96.12 314 ALA A C 1
ATOM 2369 O O . ALA A 1 314 ? -1.558 18.595 -3.218 1.00 96.12 314 ALA A O 1
ATOM 2370 N N . ARG A 1 315 ? -0.600 20.296 -4.341 1.00 96.50 315 ARG A N 1
ATOM 2371 C CA . ARG A 1 315 ? -1.646 20.417 -5.371 1.00 96.50 315 ARG A CA 1
ATOM 2372 C C . ARG A 1 315 ? -1.718 19.195 -6.277 1.00 96.50 315 ARG A C 1
ATOM 2374 O O . ARG A 1 315 ? -2.819 18.692 -6.475 1.00 96.50 315 ARG A O 1
ATOM 2381 N N . LEU A 1 316 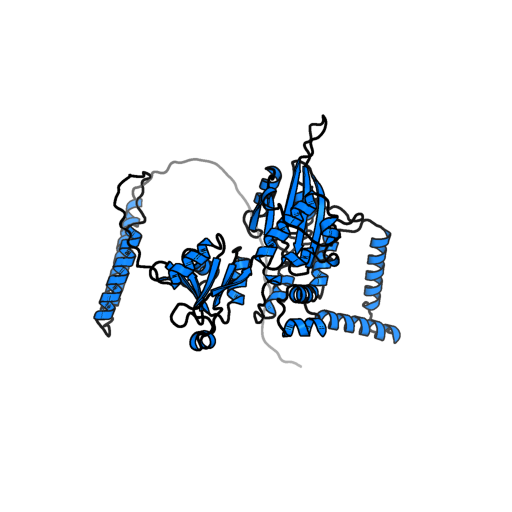? -0.585 18.705 -6.790 1.00 96.88 316 LEU A N 1
ATOM 2382 C CA . LEU A 1 316 ? -0.552 17.521 -7.657 1.00 96.88 316 LEU A CA 1
ATOM 2383 C C . LEU A 1 316 ? -1.141 16.296 -6.944 1.00 96.88 316 LEU A C 1
ATOM 2385 O O . LEU A 1 316 ? -2.047 15.647 -7.464 1.00 96.88 316 LEU A O 1
ATOM 2389 N N . ILE A 1 317 ? -0.683 16.026 -5.720 1.00 96.69 317 ILE A N 1
ATOM 2390 C CA . ILE A 1 317 ? -1.149 14.875 -4.938 1.00 96.69 317 ILE A CA 1
ATOM 2391 C C . ILE A 1 317 ? -2.637 15.025 -4.589 1.00 96.69 317 ILE A C 1
ATOM 2393 O O . ILE A 1 317 ? -3.397 14.071 -4.747 1.00 96.69 317 ILE A O 1
ATOM 2397 N N . LYS A 1 318 ? -3.101 16.227 -4.217 1.00 95.94 318 LYS A N 1
ATOM 2398 C CA . LYS A 1 318 ? -4.533 16.490 -3.989 1.00 95.94 318 LYS A CA 1
ATOM 2399 C C . LYS A 1 318 ? -5.379 16.317 -5.259 1.00 95.94 318 LYS A C 1
ATOM 2401 O O . LYS A 1 318 ? -6.504 15.836 -5.156 1.00 95.94 318 LYS A O 1
ATOM 2406 N N . ALA A 1 319 ? -4.863 16.684 -6.432 1.00 95.06 319 ALA A N 1
ATOM 2407 C CA . ALA A 1 319 ? -5.570 16.544 -7.705 1.00 95.06 319 ALA A CA 1
ATOM 2408 C C . ALA A 1 319 ? -5.690 15.079 -8.164 1.00 95.06 319 ALA A C 1
ATOM 2410 O O . ALA A 1 319 ? -6.730 14.698 -8.692 1.00 95.06 319 ALA A O 1
ATOM 2411 N N . MET A 1 320 ? -4.657 14.258 -7.942 1.00 93.38 320 MET A N 1
ATOM 2412 C CA . MET A 1 320 ? -4.649 12.844 -8.345 1.00 93.38 320 MET A CA 1
ATOM 2413 C C . MET A 1 320 ? -5.309 11.900 -7.324 1.00 93.38 320 MET A C 1
ATOM 2415 O O . MET A 1 320 ? -5.931 10.921 -7.726 1.00 93.38 320 MET A O 1
ATOM 2419 N N . TYR A 1 321 ? -5.171 12.183 -6.022 1.00 94.12 321 TYR A N 1
ATOM 2420 C CA . TYR A 1 321 ? -5.506 11.251 -4.931 1.00 94.12 321 TYR A CA 1
ATOM 2421 C C . TYR A 1 321 ? -6.478 11.811 -3.881 1.00 94.12 321 TYR A C 1
ATOM 2423 O O . TYR A 1 321 ? -6.856 11.094 -2.957 1.00 94.12 321 TYR A O 1
ATOM 2431 N N . GLY A 1 322 ? -6.898 13.077 -3.988 1.00 90.69 322 GLY A N 1
ATOM 2432 C CA . GLY A 1 322 ? -7.761 13.723 -2.991 1.00 90.69 322 GLY A CA 1
ATOM 2433 C C . GLY A 1 322 ? -9.257 13.394 -3.093 1.00 90.69 322 GLY A C 1
ATOM 2434 O O . GLY A 1 322 ? -10.010 13.786 -2.205 1.00 90.69 322 GLY A O 1
ATOM 2435 N N . SER A 1 323 ? -9.707 12.732 -4.165 1.00 86.88 323 SER A N 1
ATOM 2436 C CA . SER A 1 323 ? -11.104 12.317 -4.377 1.00 86.88 323 SER A CA 1
ATOM 2437 C C . SER A 1 323 ? -11.213 11.268 -5.499 1.00 86.88 323 SER A C 1
ATOM 2439 O O . SER A 1 323 ? -10.229 10.960 -6.169 1.00 86.88 323 SER A O 1
ATOM 2441 N N . GLY A 1 324 ? -12.418 10.742 -5.732 1.00 83.69 324 GLY A N 1
ATOM 2442 C CA . GLY A 1 324 ? -12.722 9.800 -6.815 1.00 83.69 324 GLY A CA 1
ATOM 2443 C C . GLY A 1 324 ? -12.271 8.359 -6.548 1.00 83.69 324 GLY A C 1
ATOM 2444 O O . GLY A 1 324 ? -11.954 7.982 -5.422 1.00 83.69 324 GLY A O 1
ATOM 2445 N N . ALA A 1 325 ? -12.258 7.531 -7.599 1.00 76.69 325 ALA A N 1
ATOM 2446 C CA . ALA A 1 325 ? -11.918 6.105 -7.497 1.00 76.69 325 ALA A CA 1
ATOM 2447 C C . ALA A 1 325 ? -10.487 5.858 -6.979 1.00 76.69 325 ALA A C 1
ATOM 2449 O O . ALA A 1 325 ? -10.254 4.913 -6.226 1.00 76.69 325 ALA A O 1
ATOM 2450 N N . ASN A 1 326 ? -9.557 6.754 -7.319 1.00 82.00 326 ASN A N 1
ATOM 2451 C CA . ASN A 1 326 ? -8.149 6.684 -6.925 1.00 82.00 326 ASN A CA 1
ATOM 2452 C C . ASN A 1 326 ? -7.870 7.367 -5.572 1.00 82.00 326 ASN A C 1
ATOM 2454 O O . ASN A 1 326 ? -6.717 7.650 -5.265 1.00 82.00 326 ASN A O 1
ATOM 2458 N N . ALA A 1 327 ? -8.891 7.649 -4.751 1.00 88.62 327 ALA A N 1
ATOM 2459 C CA . ALA A 1 327 ? -8.696 8.316 -3.466 1.00 88.62 327 ALA A CA 1
ATOM 2460 C C . ALA A 1 327 ? -7.770 7.510 -2.528 1.00 88.62 327 ALA A C 1
ATOM 2462 O O . ALA A 1 327 ? -8.100 6.392 -2.098 1.00 88.62 327 ALA A O 1
ATOM 2463 N N . ALA A 1 328 ? -6.625 8.104 -2.188 1.00 91.81 328 ALA A N 1
ATOM 2464 C CA . ALA A 1 328 ? -5.636 7.549 -1.269 1.00 91.81 328 ALA A CA 1
ATOM 2465 C C . ALA A 1 328 ? -5.647 8.299 0.065 1.00 91.81 328 ALA A C 1
ATOM 2467 O O . ALA A 1 328 ? -5.957 9.489 0.148 1.00 91.81 328 ALA A O 1
ATOM 2468 N N . ARG A 1 329 ? -5.268 7.592 1.129 1.00 92.94 329 ARG A N 1
ATOM 2469 C CA . ARG A 1 329 ? -4.981 8.198 2.432 1.00 92.94 329 ARG A CA 1
ATOM 2470 C C . ARG A 1 329 ? -3.714 9.042 2.311 1.00 92.94 329 ARG A C 1
ATOM 2472 O O . ARG A 1 329 ? -2.707 8.529 1.837 1.00 92.94 329 ARG A O 1
ATOM 2479 N N . VAL A 1 330 ? -3.761 10.303 2.740 1.00 95.69 330 VAL A N 1
ATOM 2480 C CA . VAL A 1 330 ? -2.592 11.197 2.776 1.00 95.69 330 VAL A CA 1
ATOM 2481 C C . VAL A 1 330 ? -2.333 11.606 4.220 1.00 95.69 330 VAL A C 1
ATOM 2483 O O . VAL A 1 330 ? -3.060 12.431 4.770 1.00 95.69 330 VAL A O 1
ATOM 2486 N N . GLU A 1 331 ? -1.303 11.023 4.821 1.00 95.50 331 GLU A N 1
ATOM 2487 C CA . GLU A 1 331 ? -0.816 11.380 6.156 1.00 95.50 331 GLU A CA 1
ATOM 2488 C C . GLU A 1 331 ? 0.323 12.411 6.042 1.00 95.50 331 GLU A C 1
ATOM 2490 O O . GLU A 1 331 ? 0.964 12.546 4.993 1.00 95.50 331 GLU A O 1
ATOM 2495 N N . ARG A 1 332 ? 0.586 13.153 7.121 1.00 96.25 332 ARG A N 1
ATOM 2496 C CA . ARG A 1 332 ? 1.650 14.169 7.199 1.00 96.25 332 ARG A CA 1
ATOM 2497 C C . ARG A 1 332 ? 2.510 13.937 8.435 1.00 96.25 332 ARG A C 1
ATOM 2499 O O . ARG A 1 332 ? 1.985 13.551 9.475 1.00 96.25 332 ARG A O 1
ATOM 2506 N N . VAL A 1 333 ? 3.810 14.182 8.309 1.00 97.12 333 VAL A N 1
ATOM 2507 C CA . VAL A 1 333 ? 4.793 14.050 9.391 1.00 97.12 333 VAL A CA 1
ATOM 2508 C C . VAL A 1 333 ? 5.851 15.144 9.258 1.00 97.12 333 VAL A C 1
ATOM 2510 O O . VAL A 1 333 ? 6.318 15.424 8.157 1.00 97.12 333 VAL A O 1
ATOM 2513 N N . THR A 1 334 ? 6.238 15.790 10.352 1.00 96.81 334 THR A N 1
ATOM 2514 C CA . THR A 1 334 ? 7.332 16.783 10.345 1.00 96.81 334 THR A CA 1
ATOM 2515 C C . THR A 1 334 ? 8.712 16.107 10.350 1.00 96.81 334 THR A C 1
ATOM 2517 O O . THR A 1 334 ? 8.836 14.950 10.744 1.00 96.81 334 THR A O 1
ATOM 2520 N N . ARG A 1 335 ? 9.788 16.796 9.934 1.00 94.62 335 ARG A N 1
ATOM 2521 C CA . ARG A 1 335 ? 11.158 16.241 10.067 1.00 94.62 335 ARG A CA 1
ATOM 2522 C C . ARG A 1 335 ? 11.567 16.032 11.529 1.00 94.62 335 ARG A C 1
ATOM 2524 O O . ARG A 1 335 ? 12.201 15.026 11.836 1.00 94.62 335 ARG A O 1
ATOM 2531 N N . ASP A 1 336 ? 11.144 16.916 12.431 1.00 94.94 336 ASP A N 1
ATOM 2532 C CA . ASP A 1 336 ? 11.416 16.807 13.873 1.00 94.94 336 ASP A CA 1
ATOM 2533 C C . ASP A 1 336 ? 10.817 15.516 14.458 1.00 94.94 336 ASP A C 1
ATOM 2535 O O . ASP A 1 336 ? 11.452 14.804 15.234 1.00 94.94 336 ASP A O 1
ATOM 2539 N N . GLU A 1 337 ? 9.624 15.146 13.995 1.00 94.00 337 GLU A N 1
ATOM 2540 C CA . GLU A 1 337 ? 8.930 13.896 14.307 1.00 94.00 337 GLU A CA 1
ATOM 2541 C C . GLU A 1 337 ? 9.596 12.608 13.797 1.00 94.00 337 GLU A C 1
ATOM 2543 O O . GLU A 1 337 ? 9.116 11.520 14.141 1.00 94.00 337 GLU A O 1
ATOM 2548 N N . LEU A 1 338 ? 10.629 12.720 12.956 1.00 93.62 338 LEU A N 1
ATOM 2549 C CA . LEU A 1 338 ? 11.459 11.613 12.469 1.00 93.62 338 LEU A CA 1
ATOM 2550 C C . LEU A 1 338 ? 12.796 11.517 13.223 1.00 93.62 338 LEU A C 1
ATOM 2552 O O . LEU A 1 338 ? 13.549 10.564 13.014 1.00 93.62 338 LEU A O 1
ATOM 2556 N N . THR A 1 339 ? 13.104 12.467 14.113 1.00 88.69 339 THR A N 1
ATOM 2557 C CA . THR A 1 339 ? 14.319 12.397 14.935 1.00 88.69 339 THR A CA 1
ATOM 2558 C C . THR A 1 339 ? 14.287 11.159 15.837 1.00 88.69 339 THR A C 1
ATOM 2560 O O . THR A 1 339 ? 13.259 10.800 16.409 1.00 88.69 339 THR A O 1
ATOM 2563 N N . GLY A 1 340 ? 15.412 10.443 15.910 1.00 85.38 340 GLY A N 1
ATOM 2564 C CA . GLY A 1 340 ? 15.497 9.160 16.617 1.00 85.38 340 GLY A CA 1
ATOM 2565 C C . GLY A 1 340 ? 14.857 7.963 15.895 1.00 85.38 340 GLY A C 1
ATOM 2566 O O . GLY A 1 340 ? 14.888 6.860 16.439 1.00 85.38 340 GLY A O 1
ATOM 2567 N N . VAL A 1 341 ? 14.310 8.122 14.680 1.00 90.12 341 VAL A N 1
ATOM 2568 C CA . VAL A 1 341 ? 13.883 6.979 13.855 1.00 90.12 341 VAL A CA 1
ATOM 2569 C C . VAL A 1 341 ? 15.095 6.371 13.152 1.00 90.12 341 VAL A C 1
ATOM 2571 O O . VAL A 1 341 ? 15.396 6.694 12.004 1.00 90.12 341 VAL A O 1
ATOM 2574 N N . THR A 1 342 ? 15.778 5.464 13.848 1.00 85.81 342 THR A N 1
ATOM 2575 C CA . THR A 1 342 ? 16.821 4.619 13.257 1.00 85.81 342 THR A CA 1
ATOM 2576 C C . THR A 1 342 ? 16.216 3.656 12.234 1.00 85.81 342 THR A C 1
ATOM 2578 O O . THR A 1 342 ? 15.193 3.016 12.499 1.00 85.81 342 THR A O 1
ATOM 2581 N N . LEU A 1 343 ? 16.874 3.555 11.081 1.00 87.06 343 LEU A N 1
ATOM 2582 C CA . LEU A 1 343 ? 16.786 2.434 10.149 1.00 87.06 343 LEU A CA 1
ATOM 2583 C C . LEU A 1 343 ? 18.023 1.557 10.388 1.00 87.06 343 LEU A C 1
ATOM 2585 O O . LEU A 1 343 ? 19.085 2.093 10.698 1.00 87.06 343 LEU A O 1
ATOM 2589 N N . THR A 1 344 ? 17.897 0.241 10.249 1.00 77.94 344 THR A N 1
ATOM 2590 C CA . THR A 1 344 ? 19.048 -0.677 10.202 1.00 77.94 344 THR A CA 1
ATOM 2591 C C . THR A 1 344 ? 19.017 -1.414 8.874 1.00 77.94 344 THR A C 1
ATOM 2593 O O . THR A 1 344 ? 17.938 -1.843 8.490 1.00 77.94 344 THR A O 1
ATOM 2596 N N . GLY A 1 345 ? 20.147 -1.600 8.203 1.00 80.38 345 GLY A N 1
ATOM 2597 C CA . GLY A 1 345 ? 20.237 -2.258 6.893 1.00 80.38 345 GLY A CA 1
ATOM 2598 C C . GLY A 1 345 ? 21.046 -1.405 5.920 1.00 80.38 345 GLY A C 1
ATOM 2599 O O . GLY A 1 345 ? 20.819 -0.200 5.809 1.00 80.38 345 GLY A O 1
ATOM 2600 N N . THR A 1 346 ? 22.002 -2.013 5.217 1.00 83.69 346 THR A N 1
ATOM 2601 C CA . THR A 1 346 ? 23.064 -1.282 4.505 1.00 83.69 346 THR A CA 1
ATOM 2602 C C . THR A 1 346 ? 22.517 -0.313 3.458 1.00 83.69 346 THR A C 1
ATOM 2604 O O . THR A 1 346 ? 22.904 0.849 3.443 1.00 83.69 346 THR A O 1
ATOM 2607 N N . LYS A 1 347 ? 21.530 -0.719 2.653 1.00 87.25 347 LYS A N 1
ATOM 2608 C CA . LYS A 1 347 ? 20.911 0.142 1.632 1.00 87.25 347 LYS A CA 1
ATOM 2609 C C . LYS A 1 347 ? 19.979 1.208 2.209 1.00 87.25 347 LYS A C 1
ATOM 2611 O O . LYS A 1 347 ? 19.715 2.202 1.533 1.00 87.25 347 LYS A O 1
ATOM 2616 N N . ALA A 1 348 ? 19.456 1.005 3.417 1.00 84.69 348 ALA A N 1
ATOM 2617 C CA . ALA A 1 348 ? 18.648 2.003 4.113 1.00 84.69 348 ALA A CA 1
ATOM 2618 C C . ALA A 1 348 ? 19.540 3.101 4.721 1.00 84.69 348 ALA A C 1
ATOM 2620 O O . ALA A 1 348 ? 19.199 4.281 4.650 1.00 84.69 348 ALA A O 1
ATOM 2621 N N . GLU A 1 349 ? 20.695 2.707 5.262 1.00 86.00 349 GLU A N 1
ATOM 2622 C CA . GLU A 1 349 ? 21.714 3.584 5.850 1.00 86.00 349 GLU A CA 1
ATOM 2623 C C . GLU A 1 349 ? 22.529 4.340 4.778 1.00 86.00 349 GLU A C 1
ATOM 2625 O O . GLU A 1 349 ? 22.803 5.528 4.939 1.00 86.00 349 GLU A O 1
ATOM 2630 N N . GLU A 1 350 ? 22.854 3.697 3.649 1.00 88.81 350 GLU A N 1
ATOM 2631 C CA . GLU A 1 350 ? 23.552 4.302 2.496 1.00 88.81 350 GLU A CA 1
ATOM 2632 C C . GLU A 1 350 ? 22.641 5.166 1.594 1.00 88.81 350 GLU A C 1
ATOM 2634 O O . GLU A 1 350 ? 23.106 5.774 0.624 1.00 88.81 350 GLU A O 1
ATOM 2639 N N . ALA A 1 351 ? 21.337 5.241 1.883 1.00 91.81 351 ALA A N 1
ATOM 2640 C CA . ALA A 1 351 ? 20.385 6.025 1.102 1.00 91.81 351 ALA A CA 1
ATOM 2641 C C . ALA A 1 351 ? 20.699 7.535 1.133 1.00 91.81 351 ALA A C 1
ATOM 2643 O O . ALA A 1 351 ? 21.133 8.090 2.144 1.00 91.81 351 ALA A O 1
ATOM 2644 N N . THR A 1 352 ? 20.414 8.250 0.035 1.00 94.25 352 THR A N 1
ATOM 2645 C CA . THR A 1 352 ? 20.621 9.710 -0.002 1.00 94.25 352 THR A CA 1
ATOM 2646 C C . THR A 1 352 ? 19.752 10.417 1.052 1.00 94.25 352 THR A C 1
ATOM 2648 O O . THR A 1 352 ? 18.670 9.920 1.369 1.00 94.25 352 THR A O 1
ATOM 2651 N N . PRO A 1 353 ? 20.141 11.595 1.585 1.00 93.81 353 PRO A N 1
ATOM 2652 C CA . PRO A 1 353 ? 19.466 12.194 2.744 1.00 93.81 353 PRO A CA 1
ATOM 2653 C C . PRO A 1 353 ? 17.947 12.383 2.600 1.00 93.81 353 PRO A C 1
ATOM 2655 O O . PRO A 1 353 ? 17.209 12.196 3.568 1.00 93.81 353 PRO A O 1
ATOM 2658 N N . LEU A 1 354 ? 17.451 12.693 1.395 1.00 94.81 354 LEU A N 1
ATOM 2659 C CA . LEU A 1 354 ? 16.010 12.790 1.127 1.00 94.81 354 LEU A CA 1
ATOM 2660 C C . LEU A 1 354 ? 15.323 11.420 1.056 1.00 94.81 354 LEU A C 1
ATOM 2662 O O . LEU A 1 354 ? 14.203 11.280 1.545 1.00 94.81 354 LEU A O 1
ATOM 2666 N N . VAL A 1 355 ? 15.981 10.407 0.489 1.00 96.50 355 VAL A N 1
ATOM 2667 C CA . VAL A 1 355 ? 15.459 9.032 0.448 1.00 96.50 355 VAL A CA 1
ATOM 2668 C C . VAL A 1 355 ? 15.458 8.424 1.850 1.00 96.50 355 VAL A C 1
ATOM 2670 O O . VAL A 1 355 ? 14.430 7.903 2.269 1.00 96.50 355 VAL A O 1
ATOM 2673 N N . HIS A 1 356 ? 16.535 8.585 2.623 1.00 95.88 356 HIS A N 1
ATOM 2674 C CA . HIS A 1 356 ? 16.589 8.211 4.039 1.00 95.88 356 HIS A CA 1
ATOM 2675 C C . HIS A 1 356 ? 15.485 8.916 4.846 1.00 95.88 356 HIS A C 1
ATOM 2677 O O . HIS A 1 356 ? 14.809 8.288 5.655 1.00 95.88 356 HIS A O 1
ATOM 2683 N N . THR A 1 357 ? 15.224 10.205 4.594 1.00 96.75 357 THR A N 1
ATOM 2684 C CA . THR A 1 357 ? 14.112 10.932 5.236 1.00 96.75 357 THR A CA 1
ATOM 2685 C C . THR A 1 357 ? 12.744 10.320 4.889 1.00 96.75 357 THR A C 1
ATOM 2687 O O . THR A 1 357 ? 11.910 10.138 5.777 1.00 96.75 357 THR A O 1
ATOM 2690 N N . ALA A 1 358 ? 12.510 9.946 3.625 1.00 97.56 358 ALA A N 1
ATOM 2691 C CA . ALA A 1 358 ? 11.289 9.250 3.215 1.00 97.56 358 ALA A CA 1
ATOM 2692 C C . ALA A 1 358 ? 11.178 7.842 3.842 1.00 97.56 358 ALA A C 1
ATOM 2694 O O . ALA A 1 358 ? 10.106 7.462 4.312 1.00 97.56 358 ALA A O 1
ATOM 2695 N N . LEU A 1 359 ? 12.283 7.094 3.925 1.00 97.00 359 LEU A N 1
ATOM 2696 C CA . LEU A 1 359 ? 12.344 5.781 4.575 1.00 97.00 359 LEU A CA 1
ATOM 2697 C C . LEU A 1 359 ? 12.071 5.874 6.086 1.00 97.00 359 LEU A C 1
ATOM 2699 O O . LEU A 1 359 ? 11.297 5.072 6.600 1.00 97.00 359 LEU A O 1
ATOM 2703 N N . CYS A 1 360 ? 12.601 6.879 6.794 1.00 96.81 360 CYS A N 1
ATOM 2704 C CA . CYS A 1 360 ? 12.266 7.139 8.202 1.00 96.81 360 CYS A CA 1
ATOM 2705 C C . CYS A 1 360 ? 10.768 7.416 8.400 1.00 96.81 360 CYS A C 1
ATOM 2707 O O . CYS A 1 360 ? 10.183 6.946 9.377 1.00 96.81 360 CYS A O 1
ATOM 2709 N N . ALA A 1 361 ? 10.122 8.139 7.478 1.00 97.56 361 ALA A N 1
ATOM 2710 C CA . ALA A 1 361 ? 8.675 8.356 7.522 1.00 97.56 361 ALA A CA 1
ATOM 2711 C C . ALA A 1 361 ? 7.889 7.047 7.331 1.00 97.56 361 ALA A C 1
ATOM 2713 O O . ALA A 1 361 ? 6.956 6.776 8.092 1.00 97.56 361 ALA A O 1
ATOM 2714 N N . GLY A 1 362 ? 8.316 6.198 6.391 1.00 96.81 362 GLY A N 1
ATOM 2715 C CA . GLY A 1 362 ? 7.773 4.850 6.203 1.00 96.81 362 GLY A CA 1
ATOM 2716 C C . GLY A 1 362 ? 7.956 3.970 7.440 1.00 96.81 362 GLY A C 1
ATOM 2717 O O . GLY A 1 362 ? 6.990 3.392 7.932 1.00 96.81 362 GLY A O 1
ATOM 2718 N N . ALA A 1 363 ? 9.161 3.939 8.013 1.00 95.94 363 ALA A N 1
ATOM 2719 C CA . ALA A 1 363 ? 9.476 3.193 9.228 1.00 95.94 363 ALA A CA 1
ATOM 2720 C C . ALA A 1 363 ? 8.672 3.678 10.440 1.00 95.94 363 ALA A C 1
ATOM 2722 O O . ALA A 1 363 ? 8.195 2.859 11.225 1.00 95.94 363 ALA A O 1
ATOM 2723 N N . LYS A 1 364 ? 8.487 4.997 10.606 1.00 96.19 364 LYS A N 1
ATOM 2724 C CA . LYS A 1 364 ? 7.618 5.553 11.653 1.00 96.19 364 LYS A CA 1
ATOM 2725 C C . LYS A 1 364 ? 6.184 5.059 11.486 1.00 96.19 364 LYS A C 1
ATOM 2727 O O . LYS A 1 364 ? 5.619 4.556 12.452 1.00 96.19 364 LYS A O 1
ATOM 2732 N N . TYR A 1 365 ? 5.634 5.169 10.277 1.00 95.69 365 TYR A N 1
ATOM 2733 C CA . TYR A 1 365 ? 4.265 4.759 9.981 1.00 95.69 365 TYR A CA 1
ATOM 2734 C C . TYR A 1 365 ? 4.062 3.255 10.201 1.00 95.69 365 TYR A C 1
ATOM 2736 O O . TYR A 1 365 ? 3.244 2.855 11.025 1.00 95.69 365 TYR A O 1
ATOM 2744 N N . LEU A 1 366 ? 4.863 2.413 9.541 1.00 95.00 366 LEU A N 1
ATOM 2745 C CA . LEU A 1 366 ? 4.751 0.950 9.579 1.00 95.00 366 LEU A CA 1
ATOM 2746 C C . LEU A 1 366 ? 5.022 0.345 10.967 1.00 95.00 366 LEU A C 1
ATOM 2748 O O . LEU A 1 366 ? 4.554 -0.757 11.260 1.00 95.00 366 LEU A O 1
ATOM 2752 N N . ARG A 1 367 ? 5.705 1.067 11.865 1.00 93.62 367 ARG A N 1
ATOM 2753 C CA . ARG A 1 367 ? 5.883 0.658 13.268 1.00 93.62 367 ARG A CA 1
ATOM 2754 C C . ARG A 1 367 ? 4.566 0.647 14.051 1.00 93.62 367 ARG A C 1
ATOM 2756 O O . ARG A 1 367 ? 4.435 -0.149 14.974 1.00 93.62 367 ARG A O 1
ATOM 2763 N N . GLU A 1 368 ? 3.562 1.436 13.656 1.00 92.12 368 GLU A N 1
ATOM 2764 C CA . GLU A 1 368 ? 2.205 1.360 14.232 1.00 92.12 368 GLU A CA 1
ATOM 2765 C C . GLU A 1 368 ? 1.448 0.077 13.830 1.00 92.12 368 GLU A C 1
ATOM 2767 O O . GLU A 1 368 ? 0.462 -0.283 14.474 1.00 92.12 368 GLU A O 1
ATOM 2772 N N . PHE A 1 369 ? 1.925 -0.619 12.792 1.00 92.12 369 PHE A N 1
ATOM 2773 C CA . PHE A 1 369 ? 1.337 -1.835 12.216 1.00 92.12 369 PHE A CA 1
ATOM 2774 C C . PHE A 1 369 ? 2.161 -3.100 12.503 1.00 92.12 369 PHE A C 1
ATOM 2776 O O . PHE A 1 369 ? 1.706 -4.197 12.190 1.00 92.12 369 PHE A O 1
ATOM 2783 N N . GLY A 1 370 ? 3.362 -2.964 13.081 1.00 90.56 370 GLY A N 1
ATOM 2784 C CA . GLY A 1 370 ? 4.303 -4.076 13.267 1.00 90.56 370 GLY A CA 1
ATOM 2785 C C . GLY A 1 370 ? 4.990 -4.539 11.975 1.00 90.56 370 GLY A C 1
ATOM 2786 O O . GLY A 1 370 ? 5.347 -5.701 11.872 1.00 90.56 370 GLY A O 1
ATOM 2787 N N . GLN A 1 371 ? 5.138 -3.650 10.984 1.00 92.00 371 GLN A N 1
ATOM 2788 C CA . GLN A 1 371 ? 5.621 -3.976 9.628 1.00 92.00 371 GLN A CA 1
ATOM 2789 C C . GLN A 1 371 ? 6.911 -3.240 9.232 1.00 92.00 371 GLN A C 1
ATOM 2791 O O . GLN A 1 371 ? 7.346 -3.327 8.085 1.00 92.00 371 GLN A O 1
ATOM 2796 N N . ALA A 1 372 ? 7.509 -2.470 10.147 1.00 92.25 372 ALA A N 1
ATOM 2797 C CA . ALA A 1 372 ? 8.679 -1.642 9.844 1.00 92.25 372 ALA A CA 1
ATOM 2798 C C . ALA A 1 372 ? 9.922 -2.466 9.463 1.00 92.25 372 ALA A C 1
ATOM 2800 O O . ALA A 1 372 ? 10.744 -1.985 8.687 1.00 92.25 372 ALA A O 1
ATOM 2801 N N . ASP A 1 373 ? 10.031 -3.704 9.954 1.00 90.75 373 ASP A N 1
ATOM 2802 C CA . ASP A 1 373 ? 11.222 -4.545 9.796 1.00 90.75 373 ASP A CA 1
ATOM 2803 C C . ASP A 1 373 ? 11.523 -4.939 8.342 1.00 90.75 373 ASP A C 1
ATOM 2805 O O . ASP A 1 373 ? 12.649 -5.321 8.033 1.00 90.75 373 ASP A O 1
ATOM 2809 N N . ILE A 1 374 ? 10.570 -4.772 7.414 1.00 90.56 374 ILE A N 1
ATOM 2810 C CA . ILE A 1 374 ? 10.827 -4.971 5.978 1.00 90.56 374 ILE A CA 1
ATOM 2811 C C . ILE A 1 374 ? 11.891 -4.005 5.435 1.00 90.56 374 ILE A C 1
ATOM 2813 O O . ILE A 1 374 ? 12.620 -4.335 4.504 1.00 90.56 374 ILE A O 1
ATOM 2817 N N . LEU A 1 375 ? 12.037 -2.836 6.067 1.00 91.25 375 LEU A N 1
ATOM 2818 C CA . LEU A 1 375 ? 13.067 -1.849 5.743 1.00 91.25 375 LEU A CA 1
ATOM 2819 C C . LEU A 1 375 ? 14.463 -2.260 6.234 1.00 91.25 375 LEU A C 1
ATOM 2821 O O . LEU A 1 375 ? 15.426 -1.563 5.929 1.00 91.25 375 LEU A O 1
ATOM 2825 N N . HIS A 1 376 ? 14.578 -3.380 6.956 1.00 88.69 376 HIS A N 1
ATOM 2826 C CA . HIS A 1 376 ? 15.849 -3.968 7.379 1.00 88.69 376 HIS A CA 1
ATOM 2827 C C . HIS A 1 376 ? 16.346 -5.078 6.440 1.00 88.69 376 HIS A C 1
ATOM 2829 O O . HIS A 1 376 ? 17.449 -5.599 6.612 1.00 88.69 376 HIS A O 1
ATOM 2835 N N . LEU A 1 377 ? 15.549 -5.453 5.435 1.00 86.75 377 LEU A N 1
ATOM 2836 C CA . LEU A 1 377 ? 15.900 -6.478 4.462 1.00 86.75 377 LEU A CA 1
ATOM 2837 C C . LEU A 1 377 ? 16.545 -5.836 3.226 1.00 86.75 377 LEU A C 1
ATOM 2839 O O . LEU A 1 377 ? 15.850 -5.423 2.305 1.00 86.75 377 LEU A O 1
ATOM 2843 N N . ASP A 1 378 ? 17.876 -5.822 3.136 1.00 87.31 378 ASP A N 1
ATOM 2844 C CA . ASP A 1 378 ? 18.584 -5.246 1.975 1.00 87.31 378 ASP A CA 1
ATOM 2845 C C . ASP A 1 378 ? 18.197 -5.888 0.622 1.00 87.31 378 ASP A C 1
ATOM 2847 O O . ASP A 1 378 ? 18.337 -5.265 -0.434 1.00 87.31 378 ASP A O 1
ATOM 2851 N N . ALA A 1 379 ? 17.653 -7.109 0.619 1.00 86.69 379 ALA A N 1
ATOM 2852 C CA . ALA A 1 379 ? 17.105 -7.745 -0.582 1.00 86.69 379 ALA A CA 1
ATOM 2853 C C . ALA A 1 379 ? 15.819 -7.068 -1.118 1.00 86.69 379 ALA A C 1
ATOM 2855 O O . ALA A 1 379 ? 15.568 -7.140 -2.318 1.00 86.69 379 ALA A O 1
ATOM 2856 N N . ALA A 1 380 ? 15.051 -6.375 -0.267 1.00 86.31 380 ALA A N 1
ATOM 2857 C CA . ALA A 1 380 ? 13.817 -5.662 -0.622 1.00 86.31 380 ALA A CA 1
ATOM 2858 C C . ALA A 1 380 ? 14.055 -4.442 -1.529 1.00 86.31 380 ALA A C 1
ATOM 2860 O O . ALA A 1 380 ? 13.205 -4.060 -2.335 1.00 86.31 380 ALA A O 1
ATOM 2861 N N . PHE A 1 381 ? 15.212 -3.795 -1.370 1.00 92.38 381 PHE A N 1
ATOM 2862 C CA . PHE A 1 381 ? 15.490 -2.486 -1.953 1.00 92.38 381 PHE A CA 1
ATOM 2863 C C . PHE A 1 381 ? 15.898 -2.574 -3.425 1.00 92.38 381 PHE A C 1
ATOM 2865 O O . PHE A 1 381 ? 16.978 -3.087 -3.760 1.00 92.38 381 PHE A O 1
ATOM 2872 N N . ARG A 1 382 ? 15.070 -1.971 -4.284 1.00 91.06 382 ARG A N 1
ATOM 2873 C CA . ARG A 1 382 ? 15.300 -1.768 -5.720 1.00 91.06 382 ARG A CA 1
ATOM 2874 C C . ARG A 1 382 ? 15.360 -0.257 -6.035 1.00 91.06 382 ARG A C 1
ATOM 2876 O O . ARG A 1 382 ? 14.701 0.537 -5.353 1.00 91.06 382 ARG A O 1
ATOM 2883 N N . PRO A 1 383 ? 16.126 0.180 -7.051 1.00 91.31 383 PRO A N 1
ATOM 2884 C CA . PRO A 1 383 ? 16.088 1.569 -7.500 1.00 91.31 383 PRO A CA 1
ATOM 2885 C C . PRO A 1 383 ? 14.726 1.897 -8.128 1.00 91.31 383 PRO A C 1
ATOM 2887 O O . PRO A 1 383 ? 14.108 1.048 -8.766 1.00 91.31 383 PRO A O 1
ATOM 2890 N N . LEU A 1 384 ? 14.277 3.143 -7.975 1.00 87.56 384 LEU A N 1
ATOM 2891 C CA . LEU A 1 384 ? 13.009 3.628 -8.535 1.00 87.56 384 LEU A CA 1
ATOM 2892 C C . LEU A 1 384 ? 12.995 3.680 -10.076 1.00 87.56 384 LEU A C 1
ATOM 2894 O O . LEU A 1 384 ? 11.929 3.640 -10.679 1.00 87.56 384 LEU A O 1
ATOM 2898 N N . GLU A 1 385 ? 14.169 3.803 -10.699 1.00 82.75 385 GLU A N 1
ATOM 2899 C CA . GLU A 1 385 ? 14.377 3.761 -12.149 1.00 82.75 385 GLU A CA 1
ATOM 2900 C C . GLU A 1 385 ? 15.708 3.053 -12.439 1.00 82.75 385 GLU A C 1
ATOM 2902 O O . GLU A 1 385 ? 16.729 3.367 -11.820 1.00 82.75 385 GLU A O 1
ATOM 2907 N N . GLY A 1 386 ? 15.727 2.136 -13.404 1.00 80.50 386 GLY A N 1
ATOM 2908 C CA . GLY A 1 386 ? 16.955 1.558 -13.945 1.00 80.50 386 GLY A CA 1
ATOM 2909 C C . GLY A 1 386 ? 17.702 2.541 -14.855 1.00 80.50 386 GLY A C 1
ATOM 2910 O O . GLY A 1 386 ? 17.099 3.335 -15.578 1.00 80.50 386 GLY A O 1
ATOM 2911 N N . ALA A 1 387 ? 19.038 2.479 -14.860 1.00 77.19 387 ALA A N 1
ATOM 2912 C CA . ALA A 1 387 ? 19.875 3.379 -15.665 1.00 77.19 387 ALA A CA 1
ATOM 2913 C C . ALA A 1 387 ? 19.600 3.267 -17.184 1.00 77.19 387 ALA A C 1
ATOM 2915 O O . ALA A 1 387 ? 19.565 4.278 -17.893 1.00 77.19 387 ALA A O 1
ATOM 2916 N N . ASP A 1 388 ? 19.340 2.045 -17.657 1.00 85.19 388 ASP A N 1
ATOM 2917 C CA . ASP A 1 388 ? 19.056 1.710 -19.058 1.00 85.19 388 ASP A CA 1
ATOM 2918 C C . ASP A 1 388 ? 17.551 1.599 -19.379 1.00 85.19 388 ASP A C 1
ATOM 2920 O O . ASP A 1 388 ? 17.173 1.012 -20.394 1.00 85.19 388 ASP A O 1
ATOM 2924 N N . GLU A 1 389 ? 16.675 2.173 -18.550 1.00 91.81 389 GLU A N 1
ATOM 2925 C CA . GLU A 1 389 ? 15.223 2.198 -18.784 1.00 91.81 389 GLU A CA 1
ATOM 2926 C C . GLU A 1 389 ? 14.768 3.494 -19.488 1.00 91.81 389 GLU A C 1
ATOM 2928 O O . GLU A 1 389 ? 15.356 4.574 -19.349 1.00 91.81 389 GLU A O 1
ATOM 2933 N N . MET A 1 390 ? 13.717 3.389 -20.303 1.00 92.44 390 MET A N 1
ATOM 2934 C CA . MET A 1 390 ? 13.104 4.487 -21.046 1.00 92.44 390 MET A CA 1
ATOM 2935 C C . MET A 1 390 ? 12.150 5.273 -20.148 1.00 92.44 390 MET A C 1
ATOM 2937 O O . MET A 1 390 ? 11.134 4.758 -19.691 1.00 92.44 390 MET A O 1
ATOM 2941 N N . LYS A 1 391 ? 12.444 6.561 -19.946 1.00 88.62 391 LYS A N 1
ATOM 2942 C CA . LYS A 1 391 ? 11.625 7.439 -19.103 1.00 88.62 391 LYS A CA 1
ATOM 2943 C C . LYS A 1 391 ? 10.367 7.885 -19.847 1.00 88.62 391 LYS A C 1
ATOM 2945 O O . LYS A 1 391 ? 10.430 8.749 -20.722 1.00 88.62 391 LYS A O 1
ATOM 2950 N N . LEU A 1 392 ? 9.226 7.297 -19.494 1.00 92.25 392 LEU A N 1
ATOM 2951 C CA . LEU A 1 392 ? 7.918 7.678 -20.026 1.00 92.25 392 LEU A CA 1
ATOM 2952 C C . LEU A 1 392 ? 7.379 8.911 -19.282 1.00 92.25 392 LEU A C 1
ATOM 2954 O O . LEU A 1 392 ? 7.353 8.955 -18.049 1.00 92.25 392 LEU A O 1
ATOM 2958 N N . SER A 1 393 ? 6.952 9.931 -20.029 1.00 94.12 393 SER A N 1
ATOM 2959 C CA . SER A 1 393 ? 6.379 11.151 -19.447 1.00 94.12 393 SER A CA 1
ATOM 2960 C C . SER A 1 393 ? 4.924 10.935 -18.999 1.00 94.12 393 SER A C 1
ATOM 2962 O O . SER A 1 393 ? 4.254 10.030 -19.510 1.00 94.12 393 SER A O 1
ATOM 2964 N N . PRO A 1 394 ? 4.372 11.791 -18.118 1.00 94.94 394 PRO A N 1
ATOM 2965 C CA . PRO A 1 394 ? 3.009 11.613 -17.611 1.00 94.94 394 PRO A CA 1
ATOM 2966 C C . PRO A 1 394 ? 1.947 11.738 -18.705 1.00 94.94 394 PRO A C 1
ATOM 2968 O O . PRO A 1 394 ? 0.843 11.204 -18.599 1.00 94.94 394 PRO A O 1
ATOM 2971 N N . ASN A 1 395 ? 2.273 12.483 -19.763 1.00 95.19 395 ASN A N 1
ATOM 2972 C CA . ASN A 1 395 ? 1.436 12.609 -20.942 1.00 95.19 395 ASN A CA 1
ATOM 2973 C C . ASN A 1 395 ? 1.464 11.321 -21.781 1.00 95.19 395 ASN A C 1
ATOM 2975 O O . ASN A 1 395 ? 0.407 10.827 -22.150 1.00 95.19 395 ASN A O 1
ATOM 2979 N N . VAL A 1 396 ? 2.645 10.731 -22.011 1.00 94.88 396 VAL A N 1
ATOM 2980 C CA . VAL A 1 396 ? 2.791 9.466 -22.760 1.00 94.88 396 VAL A CA 1
ATOM 2981 C C . VAL A 1 396 ? 2.089 8.309 -22.043 1.00 94.88 396 VAL A C 1
ATOM 2983 O O . VAL A 1 396 ? 1.326 7.582 -22.674 1.00 94.88 396 VAL A O 1
ATOM 2986 N N . LEU A 1 397 ? 2.269 8.183 -20.722 1.00 94.25 397 LEU A N 1
ATOM 2987 C CA . LEU A 1 397 ? 1.629 7.139 -19.907 1.00 94.25 397 LEU A CA 1
ATOM 2988 C C . LEU A 1 397 ? 0.092 7.162 -19.992 1.00 94.25 397 LEU A C 1
ATOM 2990 O O . LEU A 1 397 ? -0.534 6.102 -19.960 1.00 94.25 397 LEU A O 1
ATOM 2994 N N . ARG A 1 398 ? -0.508 8.356 -20.110 1.00 93.94 398 ARG A N 1
ATOM 2995 C CA . ARG A 1 398 ? -1.964 8.548 -20.212 1.00 93.94 398 ARG A CA 1
ATOM 2996 C C . ARG A 1 398 ? -2.480 8.476 -21.651 1.00 93.94 398 ARG A C 1
ATOM 2998 O O . ARG A 1 398 ? -3.455 7.781 -21.894 1.00 93.94 398 ARG A O 1
ATOM 3005 N N . GLN A 1 399 ? -1.836 9.154 -22.604 1.00 95.19 399 GLN A N 1
ATOM 3006 C CA . GLN A 1 399 ? -2.292 9.204 -24.002 1.00 95.19 399 GLN A CA 1
ATOM 3007 C C . GLN A 1 399 ? -2.135 7.875 -24.749 1.00 95.19 399 GLN A C 1
ATOM 3009 O O . GLN A 1 399 ? -2.896 7.621 -25.675 1.00 95.19 399 GLN A O 1
ATOM 3014 N N . LEU A 1 400 ? -1.179 7.028 -24.352 1.00 95.81 400 LEU A N 1
ATOM 3015 C CA . LEU A 1 400 ? -1.033 5.666 -24.883 1.00 95.81 400 LEU A CA 1
ATOM 3016 C C . LEU A 1 400 ? -1.725 4.605 -24.005 1.00 95.81 400 LEU A C 1
ATOM 3018 O O . LEU A 1 400 ? -1.468 3.418 -24.185 1.00 95.81 400 LEU A O 1
ATOM 3022 N N . GLU A 1 401 ? -2.548 5.026 -23.032 1.00 95.31 401 GLU A N 1
ATOM 3023 C CA . GLU A 1 401 ? -3.284 4.163 -22.091 1.00 95.31 401 GLU A CA 1
ATOM 3024 C C . GLU A 1 401 ? -2.425 3.014 -21.517 1.00 95.31 401 GLU A C 1
ATOM 3026 O O . GLU A 1 401 ? -2.827 1.852 -21.497 1.00 95.31 401 GLU A O 1
ATOM 3031 N N . VAL A 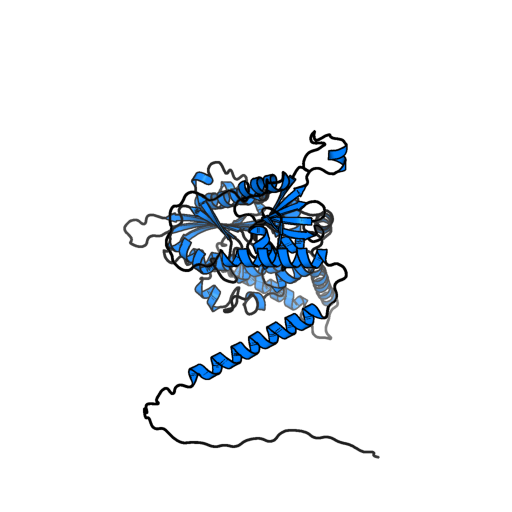1 402 ? -1.193 3.318 -21.084 1.00 94.75 402 VAL A N 1
ATOM 3032 C CA . VAL A 1 402 ? -0.149 2.296 -20.856 1.00 94.75 402 VAL A CA 1
ATOM 3033 C C . VAL A 1 402 ? -0.516 1.338 -19.717 1.00 94.75 402 VAL A C 1
ATOM 3035 O O . VAL A 1 402 ? -0.355 0.124 -19.833 1.00 94.75 402 VAL A O 1
ATOM 3038 N N . LEU A 1 403 ? -1.027 1.884 -18.611 1.00 91.81 403 LEU A N 1
ATOM 3039 C CA . LEU A 1 403 ? -1.360 1.137 -17.389 1.00 91.81 403 LEU A CA 1
ATOM 3040 C C . LEU A 1 403 ? -2.870 1.110 -17.108 1.00 91.81 403 LEU A C 1
ATOM 3042 O O . LEU A 1 403 ? -3.392 0.110 -16.613 1.00 91.81 403 LEU A O 1
ATOM 3046 N N . THR A 1 404 ? -3.566 2.190 -17.462 1.00 89.88 404 THR A N 1
ATOM 3047 C CA . THR A 1 404 ? -5.009 2.400 -17.291 1.00 89.88 404 THR A CA 1
ATOM 3048 C C . THR A 1 404 ? -5.577 3.082 -18.528 1.00 89.88 404 THR A C 1
ATOM 3050 O O . THR A 1 404 ? -4.891 3.906 -19.135 1.00 89.88 404 THR A O 1
ATOM 3053 N N . SER A 1 405 ? -6.833 2.793 -18.853 1.00 90.44 405 SER A N 1
ATOM 3054 C CA . SER A 1 405 ? -7.569 3.479 -19.913 1.00 90.44 405 SER A CA 1
ATOM 3055 C C . SER A 1 405 ? -7.913 4.931 -19.558 1.00 90.44 405 SER A C 1
ATOM 3057 O O . SER A 1 405 ? -7.823 5.346 -18.398 1.00 90.44 405 SER A O 1
ATOM 3059 N N . SER A 1 406 ? -8.402 5.691 -20.538 1.00 86.88 406 SER A N 1
ATOM 3060 C CA . SER A 1 406 ? -9.020 7.013 -20.356 1.00 86.88 406 SER A CA 1
ATOM 3061 C C . SER A 1 406 ? -10.238 7.008 -19.420 1.00 86.88 406 SER A C 1
ATOM 3063 O O . SER A 1 406 ? -10.534 8.029 -18.803 1.00 86.88 406 SER A O 1
ATOM 3065 N N . ALA A 1 407 ? -10.900 5.860 -19.232 1.00 84.38 407 ALA A N 1
ATOM 3066 C CA . ALA A 1 407 ? -11.947 5.670 -18.221 1.00 84.38 407 ALA A CA 1
ATOM 3067 C C . ALA A 1 407 ? -11.394 5.422 -16.798 1.00 84.38 407 ALA A C 1
ATOM 3069 O O . ALA A 1 407 ? -12.163 5.186 -15.866 1.00 84.38 407 ALA A O 1
ATOM 3070 N N . GLY A 1 408 ? -10.067 5.428 -16.618 1.00 82.12 408 GLY A N 1
ATOM 3071 C CA . GLY A 1 408 ? -9.392 5.114 -15.357 1.00 82.12 408 GLY A CA 1
ATOM 3072 C C . GLY A 1 408 ? -9.387 3.623 -15.002 1.00 82.12 408 GLY A C 1
ATOM 3073 O O . GLY A 1 408 ? -9.001 3.262 -13.893 1.00 82.12 408 GLY A O 1
ATOM 3074 N N . THR A 1 409 ? -9.813 2.741 -15.912 1.00 85.25 409 THR A N 1
ATOM 3075 C CA . THR A 1 409 ? -9.918 1.298 -15.656 1.00 85.25 409 THR A CA 1
ATOM 3076 C C . THR A 1 409 ? -8.666 0.549 -16.093 1.00 85.25 409 THR A C 1
ATOM 3078 O O . THR A 1 409 ? -8.008 0.923 -17.059 1.00 85.25 409 THR A O 1
ATOM 3081 N N . TYR A 1 410 ? -8.368 -0.575 -15.436 1.00 87.00 410 TYR A N 1
ATOM 3082 C CA . TYR A 1 410 ? -7.367 -1.525 -15.931 1.00 87.00 410 TYR A CA 1
ATOM 3083 C C . TYR A 1 410 ? -7.747 -2.057 -17.322 1.00 87.00 410 TYR A C 1
ATOM 3085 O O . TYR A 1 410 ? -6.967 -1.958 -18.263 1.00 87.00 410 TYR A O 1
ATOM 3093 N N . LYS A 1 411 ? -8.984 -2.552 -17.480 1.00 90.25 411 LYS A N 1
ATOM 3094 C CA . LYS A 1 411 ? -9.502 -3.000 -18.779 1.00 90.25 411 LYS A CA 1
ATOM 3095 C C . LYS A 1 411 ? -9.447 -1.859 -19.803 1.00 90.25 411 LYS A C 1
ATOM 3097 O O . LYS A 1 411 ? -9.904 -0.756 -19.505 1.00 90.25 411 LYS A O 1
ATOM 3102 N N . GLY A 1 412 ? -8.928 -2.160 -20.992 1.00 89.81 412 GLY A N 1
ATOM 3103 C CA . GLY A 1 412 ? -8.691 -1.208 -22.082 1.00 89.81 412 GLY A CA 1
ATOM 3104 C C . GLY A 1 412 ? -7.228 -0.774 -22.224 1.00 89.81 412 GLY A C 1
ATOM 3105 O O . GLY A 1 412 ? -6.827 -0.431 -23.329 1.00 89.81 412 GLY A O 1
ATOM 3106 N N . SER A 1 413 ? -6.418 -0.860 -21.162 1.00 93.69 413 SER A N 1
ATOM 3107 C CA . SER A 1 413 ? -5.011 -0.441 -21.207 1.00 93.69 413 SER A CA 1
ATOM 3108 C C . SER A 1 413 ? -4.108 -1.398 -21.994 1.00 93.69 413 SER A C 1
ATOM 3110 O O . SER A 1 413 ? -4.423 -2.581 -22.163 1.00 93.69 413 SER A O 1
ATOM 3112 N N . LEU A 1 414 ? -2.934 -0.908 -22.405 1.00 95.38 414 LEU A N 1
ATOM 3113 C CA . LEU A 1 414 ? -1.880 -1.737 -23.001 1.00 95.38 414 LEU A CA 1
ATOM 3114 C C . LEU A 1 414 ? -1.460 -2.872 -22.054 1.00 95.38 414 LEU A C 1
ATOM 3116 O O . LEU A 1 414 ? -1.331 -4.016 -22.486 1.00 95.38 414 LEU A O 1
ATOM 3120 N N . LEU A 1 415 ? -1.306 -2.587 -20.756 1.00 93.88 415 LEU A N 1
ATOM 3121 C CA . LEU A 1 415 ? -1.007 -3.613 -19.756 1.00 93.88 415 LEU A CA 1
ATOM 3122 C C . LEU A 1 415 ? -2.100 -4.692 -19.694 1.00 93.88 415 LEU A C 1
ATOM 3124 O O . LEU A 1 415 ? -1.766 -5.869 -19.595 1.00 93.88 415 LEU A O 1
ATOM 3128 N N . TRP A 1 416 ? -3.384 -4.326 -19.780 1.00 93.31 416 TRP A N 1
ATOM 3129 C CA . TRP A 1 416 ? -4.472 -5.308 -19.841 1.00 93.31 416 TRP A CA 1
ATOM 3130 C C . TRP A 1 416 ? -4.417 -6.157 -21.116 1.00 93.31 416 TRP A C 1
ATOM 3132 O O . TRP A 1 416 ? -4.599 -7.370 -21.036 1.00 93.31 416 TRP A O 1
ATOM 3142 N N . LEU A 1 417 ? -4.121 -5.546 -22.268 1.00 94.50 417 LEU A N 1
ATOM 3143 C CA . LEU A 1 417 ? -3.983 -6.249 -23.546 1.00 94.50 417 LEU A CA 1
ATOM 3144 C C . LEU A 1 417 ? -2.798 -7.232 -23.553 1.00 94.50 417 LEU A C 1
ATOM 3146 O O . LEU A 1 417 ? -2.901 -8.301 -24.145 1.00 94.50 417 LEU A O 1
ATOM 3150 N N . MET A 1 418 ? -1.686 -6.889 -22.895 1.00 94.19 418 MET A N 1
ATOM 3151 C CA . MET A 1 418 ? -0.477 -7.723 -22.844 1.00 94.19 418 MET A CA 1
ATOM 3152 C C . MET A 1 418 ? -0.496 -8.799 -21.744 1.00 94.19 418 MET A C 1
ATOM 3154 O O . MET A 1 418 ? 0.321 -9.723 -21.781 1.00 94.19 418 MET A O 1
ATOM 3158 N N . ASN A 1 419 ? -1.363 -8.690 -20.730 1.00 91.69 419 ASN A N 1
ATOM 3159 C CA . ASN A 1 419 ? -1.273 -9.539 -19.541 1.00 91.69 419 ASN A CA 1
ATOM 3160 C C . ASN A 1 419 ? -1.906 -10.928 -19.722 1.00 91.69 419 ASN A C 1
ATOM 3162 O O . ASN A 1 419 ? -3.035 -11.192 -19.307 1.00 91.69 419 ASN A O 1
ATOM 3166 N N . HIS A 1 420 ? -1.101 -11.847 -20.251 1.00 90.94 420 HIS A N 1
ATOM 3167 C CA . HIS A 1 420 ? -1.368 -13.289 -20.280 1.00 90.94 420 HIS A CA 1
ATOM 3168 C C . HIS A 1 420 ? -0.599 -14.071 -19.195 1.00 90.94 420 HIS A C 1
ATOM 3170 O O . HIS A 1 420 ? -0.361 -15.272 -19.341 1.00 90.94 420 HIS A O 1
ATOM 3176 N N . THR A 1 421 ? -0.170 -13.406 -18.115 1.00 91.06 421 THR A N 1
ATOM 3177 C CA . THR A 1 421 ? 0.606 -14.055 -17.045 1.00 91.06 421 THR A CA 1
ATOM 3178 C C . THR A 1 421 ? -0.271 -14.996 -16.215 1.00 91.06 421 THR A C 1
ATOM 3180 O O . THR A 1 421 ? -1.424 -14.693 -15.912 1.00 91.06 421 THR A O 1
ATOM 3183 N N . VAL A 1 422 ? 0.271 -16.167 -15.860 1.00 88.50 422 VAL A N 1
ATOM 3184 C CA . VAL A 1 422 ? -0.451 -17.192 -15.079 1.00 88.50 422 VAL A CA 1
ATOM 3185 C C . VAL A 1 422 ? -0.195 -17.110 -13.570 1.00 88.50 422 VAL A C 1
ATOM 3187 O O . VAL A 1 422 ? -0.853 -17.824 -12.823 1.00 88.50 422 VAL A O 1
ATOM 3190 N N . THR A 1 423 ? 0.715 -16.236 -13.121 1.00 87.88 423 THR A N 1
ATOM 3191 C CA . THR A 1 423 ? 1.051 -16.029 -11.702 1.00 87.88 423 THR A CA 1
ATOM 3192 C C . THR A 1 423 ? 0.969 -14.546 -11.303 1.00 87.88 423 THR A C 1
ATOM 3194 O O . THR A 1 423 ? 1.283 -13.680 -12.129 1.00 87.88 423 THR A O 1
ATOM 3197 N N . PRO A 1 424 ? 0.617 -14.213 -10.042 1.00 85.31 424 PRO A N 1
ATOM 3198 C CA . PRO A 1 424 ? 0.544 -12.822 -9.579 1.00 85.31 424 PRO A CA 1
ATOM 3199 C C . PRO A 1 424 ? 1.880 -12.067 -9.662 1.00 85.31 424 PRO A C 1
ATOM 3201 O O . PRO A 1 424 ? 1.912 -10.922 -10.119 1.00 85.31 424 PRO A O 1
ATOM 3204 N N . MET A 1 425 ? 2.993 -12.718 -9.300 1.00 86.75 425 MET A N 1
ATOM 3205 C CA . MET A 1 425 ? 4.341 -12.147 -9.418 1.00 86.75 425 MET A CA 1
ATOM 3206 C C . MET A 1 425 ? 4.749 -11.909 -10.878 1.00 86.75 425 MET A C 1
ATOM 3208 O O . MET A 1 425 ? 5.351 -10.882 -11.191 1.00 86.75 425 MET A O 1
ATOM 3212 N N . GLY A 1 426 ? 4.333 -12.783 -11.803 1.00 91.12 426 GLY A N 1
ATOM 3213 C CA . GLY A 1 426 ? 4.487 -12.548 -13.240 1.00 91.12 426 GLY A CA 1
ATOM 3214 C C . GLY A 1 426 ? 3.743 -11.289 -13.697 1.00 91.12 426 GLY A C 1
ATOM 3215 O O . GLY A 1 426 ? 4.304 -10.474 -14.429 1.00 91.12 426 GLY A O 1
ATOM 3216 N N . GLY A 1 427 ? 2.515 -11.084 -13.212 1.00 89.94 427 GLY A N 1
ATOM 3217 C CA . GLY A 1 427 ? 1.726 -9.879 -13.481 1.00 89.94 427 GLY A CA 1
ATOM 3218 C C . GLY A 1 427 ? 2.382 -8.599 -12.951 1.00 89.94 427 GLY A C 1
ATOM 3219 O O . GLY A 1 427 ? 2.443 -7.597 -13.668 1.00 89.94 427 GLY A O 1
ATOM 3220 N N . ARG A 1 428 ? 2.930 -8.632 -11.726 1.00 89.44 428 ARG A N 1
ATOM 3221 C CA . ARG A 1 428 ? 3.709 -7.519 -11.146 1.00 89.44 428 ARG A CA 1
ATOM 3222 C C . ARG A 1 428 ? 4.960 -7.203 -11.973 1.00 89.44 428 ARG A C 1
ATOM 3224 O O . ARG A 1 428 ? 5.185 -6.042 -12.317 1.00 89.44 428 ARG A O 1
ATOM 3231 N N . LEU A 1 429 ? 5.723 -8.222 -12.370 1.00 91.31 429 LEU A N 1
ATOM 3232 C CA . LEU A 1 429 ? 6.919 -8.063 -13.203 1.00 91.31 429 LEU A CA 1
ATOM 3233 C C . LEU A 1 429 ? 6.590 -7.489 -14.594 1.00 91.31 429 LEU A C 1
ATOM 3235 O O . LEU A 1 429 ? 7.282 -6.585 -15.068 1.00 91.31 429 LEU A O 1
ATOM 3239 N N . LEU A 1 430 ? 5.501 -7.946 -15.221 1.00 93.88 430 LEU A N 1
ATOM 3240 C CA . LEU A 1 430 ? 5.026 -7.403 -16.495 1.00 93.88 430 LEU A CA 1
ATOM 3241 C C . LEU A 1 430 ? 4.597 -5.933 -16.365 1.00 93.88 430 LEU A C 1
ATOM 3243 O O . LEU A 1 430 ? 4.930 -5.130 -17.237 1.00 93.88 430 LEU A O 1
ATOM 3247 N N . ARG A 1 431 ? 3.927 -5.547 -15.266 1.00 91.88 431 ARG A N 1
ATOM 3248 C CA . ARG A 1 431 ? 3.606 -4.136 -14.983 1.00 91.88 431 ARG A CA 1
ATOM 3249 C C . ARG A 1 431 ? 4.869 -3.273 -14.945 1.00 91.88 431 ARG A C 1
ATOM 3251 O O . ARG A 1 431 ? 4.849 -2.185 -15.524 1.00 91.88 431 ARG A O 1
ATOM 3258 N N . HIS A 1 432 ? 5.958 -3.749 -14.329 1.00 90.31 432 HIS A N 1
ATOM 3259 C CA . HIS A 1 432 ? 7.246 -3.040 -14.366 1.00 90.31 432 HIS A CA 1
ATOM 3260 C C . HIS A 1 432 ? 7.761 -2.900 -15.801 1.00 90.31 432 HIS A C 1
ATOM 3262 O O . HIS A 1 432 ? 8.008 -1.787 -16.250 1.00 90.31 432 HIS A O 1
ATOM 3268 N N . TRP A 1 433 ? 7.842 -3.998 -16.561 1.00 92.81 433 TRP A N 1
ATOM 3269 C CA . TRP A 1 433 ? 8.391 -3.993 -17.927 1.00 92.81 433 TRP A CA 1
ATOM 3270 C C . TRP A 1 433 ? 7.603 -3.128 -18.922 1.00 92.81 433 TRP A C 1
ATOM 3272 O O . TRP A 1 433 ? 8.207 -2.545 -19.818 1.00 92.81 433 TRP A O 1
ATOM 3282 N N . VAL A 1 434 ? 6.278 -3.035 -18.777 1.00 93.38 434 VAL A N 1
ATOM 3283 C CA . VAL A 1 434 ? 5.418 -2.194 -19.632 1.00 93.38 434 VAL A CA 1
ATOM 3284 C C . VAL A 1 434 ? 5.532 -0.706 -19.270 1.00 93.38 434 VAL A C 1
ATOM 3286 O O . VAL A 1 434 ? 5.411 0.147 -20.147 1.00 93.38 434 VAL A O 1
ATOM 3289 N N . SER A 1 435 ? 5.806 -0.373 -18.002 1.00 91.56 435 SER A N 1
ATOM 3290 C CA . SER A 1 435 ? 6.041 1.016 -17.567 1.00 91.56 435 SER A CA 1
ATOM 3291 C C . SER A 1 435 ? 7.493 1.485 -17.725 1.00 91.56 435 SER A C 1
ATOM 3293 O O . SER A 1 435 ? 7.721 2.688 -17.845 1.00 91.56 435 SER A O 1
ATOM 3295 N N . HIS A 1 436 ? 8.450 0.555 -17.794 1.00 91.88 436 HIS A N 1
ATOM 3296 C CA . HIS A 1 436 ? 9.884 0.824 -17.912 1.00 91.88 436 HIS A CA 1
ATOM 3297 C C . HIS A 1 436 ? 10.510 0.011 -19.069 1.00 91.88 436 HIS A C 1
ATOM 3299 O O . HIS A 1 436 ? 11.187 -0.997 -18.838 1.00 91.88 436 HIS A O 1
ATOM 3305 N N . PRO A 1 437 ? 10.289 0.411 -20.339 1.00 94.81 437 PRO A N 1
ATOM 3306 C CA . PRO A 1 437 ? 10.898 -0.255 -21.490 1.00 94.81 437 PRO A CA 1
ATOM 3307 C C . PRO A 1 437 ? 12.430 -0.173 -21.459 1.00 94.81 437 PRO A C 1
ATOM 3309 O O . PRO A 1 437 ? 12.997 0.837 -21.046 1.00 94.81 437 PRO A O 1
ATOM 3312 N N . LEU A 1 438 ? 13.120 -1.206 -21.940 1.00 94.81 438 LEU A N 1
ATOM 3313 C CA . LEU A 1 438 ? 14.585 -1.214 -22.016 1.00 94.81 438 LEU A CA 1
ATOM 3314 C C . LEU A 1 438 ? 15.107 -0.299 -23.137 1.00 94.81 438 LEU A C 1
ATOM 3316 O O . LEU A 1 438 ? 14.464 -0.143 -24.172 1.00 94.81 438 LEU A O 1
ATOM 3320 N N . ARG A 1 439 ? 16.312 0.255 -22.954 1.00 95.12 439 ARG A N 1
ATOM 3321 C CA . ARG A 1 439 ? 17.050 1.043 -23.965 1.00 95.12 439 ARG A CA 1
ATOM 3322 C C . ARG A 1 439 ? 18.271 0.320 -24.536 1.00 95.12 439 ARG A C 1
ATOM 3324 O O . ARG A 1 439 ? 18.721 0.662 -25.626 1.00 95.12 439 ARG A O 1
ATOM 3331 N N . SER A 1 440 ? 18.826 -0.656 -23.815 1.00 94.69 440 SER A N 1
ATOM 3332 C CA . SER A 1 440 ? 19.981 -1.430 -24.281 1.00 94.69 440 SER A CA 1
ATOM 3333 C C . SER A 1 440 ? 19.567 -2.403 -25.386 1.00 94.69 440 SER A C 1
ATOM 3335 O O . SER A 1 440 ? 18.794 -3.327 -25.137 1.00 94.69 440 SER A O 1
ATOM 3337 N N . LYS A 1 441 ? 20.117 -2.221 -26.596 1.00 95.81 441 LYS A N 1
ATOM 3338 C CA . LYS A 1 441 ? 19.839 -3.061 -27.775 1.00 95.81 441 LYS A CA 1
ATOM 3339 C C . LYS A 1 441 ? 19.999 -4.552 -27.460 1.00 95.81 441 LYS A C 1
ATOM 3341 O O . LYS A 1 441 ? 19.076 -5.319 -27.695 1.00 95.81 441 LYS A O 1
ATOM 3346 N N . SER A 1 442 ? 21.116 -4.937 -26.839 1.00 96.69 442 SER A N 1
ATOM 3347 C CA . SER A 1 442 ? 21.396 -6.338 -26.491 1.00 96.69 442 SER A CA 1
ATOM 3348 C C . SER A 1 442 ? 20.393 -6.924 -25.487 1.00 96.69 442 SER A C 1
ATOM 3350 O O . SER A 1 442 ? 20.050 -8.098 -25.590 1.00 96.69 442 SER A O 1
ATOM 3352 N N . ALA A 1 443 ? 19.882 -6.120 -24.548 1.00 95.00 443 ALA A N 1
ATOM 3353 C CA . ALA A 1 443 ? 18.884 -6.573 -23.578 1.00 95.00 443 ALA A CA 1
ATOM 3354 C C . ALA A 1 443 ? 17.453 -6.611 -24.157 1.00 95.00 443 ALA A C 1
ATOM 3356 O O . ALA A 1 443 ? 16.596 -7.318 -23.629 1.00 95.00 443 ALA A O 1
ATOM 3357 N N . ILE A 1 444 ? 17.191 -5.869 -25.240 1.00 96.44 444 ILE A N 1
ATOM 3358 C CA . ILE A 1 444 ? 15.966 -5.989 -26.043 1.00 96.44 444 ILE A CA 1
ATOM 3359 C C . ILE A 1 444 ? 16.044 -7.253 -26.906 1.00 96.44 444 ILE A C 1
ATOM 3361 O O . ILE A 1 444 ? 15.124 -8.063 -26.868 1.00 96.44 444 ILE A O 1
ATOM 3365 N N . GLU A 1 445 ? 17.151 -7.452 -27.626 1.00 97.81 445 GLU A N 1
ATOM 3366 C CA . GLU A 1 445 ? 17.377 -8.629 -28.477 1.00 97.81 445 GLU A CA 1
ATOM 3367 C C . GLU A 1 445 ? 17.302 -9.923 -27.661 1.00 97.81 445 GLU A C 1
ATOM 3369 O O . GLU A 1 445 ? 16.461 -10.757 -27.964 1.00 97.81 445 GLU A O 1
ATOM 3374 N N . GLY A 1 446 ? 17.989 -10.018 -26.517 1.00 97.69 446 GLY A N 1
ATOM 3375 C CA . GLY A 1 446 ? 17.885 -11.190 -25.636 1.00 97.69 446 GLY A CA 1
ATOM 3376 C C . GLY A 1 446 ? 16.484 -11.460 -25.053 1.00 97.69 446 GLY A C 1
ATOM 3377 O O . GLY A 1 446 ? 16.225 -12.564 -24.576 1.00 97.69 446 GLY A O 1
ATOM 3378 N N . ARG A 1 447 ? 15.553 -10.489 -25.091 1.00 96.69 447 ARG A N 1
ATOM 3379 C CA . ARG A 1 447 ? 14.123 -10.732 -24.805 1.00 96.69 447 ARG A CA 1
ATOM 3380 C C . ARG A 1 447 ? 13.354 -11.214 -26.035 1.00 96.69 447 ARG A C 1
ATOM 3382 O O . ARG A 1 447 ? 12.438 -12.013 -25.872 1.00 96.69 447 ARG A O 1
ATOM 3389 N N . LEU A 1 448 ? 13.701 -10.738 -27.230 1.00 97.19 448 LEU A N 1
ATOM 3390 C CA . LEU A 1 448 ? 13.121 -11.206 -28.492 1.00 97.19 448 LEU A CA 1
ATOM 3391 C C . LEU A 1 448 ? 13.556 -12.649 -28.781 1.00 97.19 448 LEU A C 1
ATOM 3393 O O . LEU A 1 448 ? 12.695 -13.486 -29.016 1.00 97.19 448 LEU A O 1
ATOM 3397 N N . ASP A 1 449 ? 14.844 -12.964 -28.623 1.00 97.56 449 ASP A N 1
ATOM 3398 C CA . ASP A 1 449 ? 15.401 -14.317 -28.754 1.00 97.56 449 ASP A CA 1
ATOM 3399 C C . ASP A 1 449 ? 14.668 -15.316 -27.838 1.00 97.56 449 ASP A C 1
ATOM 3401 O O . ASP A 1 449 ? 14.313 -16.421 -28.246 1.00 97.56 449 ASP A O 1
ATOM 3405 N N . ALA A 1 450 ? 14.376 -14.908 -26.596 1.00 95.44 450 ALA A N 1
ATOM 3406 C CA . ALA A 1 450 ? 13.623 -15.717 -25.640 1.00 95.44 450 ALA A CA 1
ATOM 3407 C C . ALA A 1 450 ? 12.141 -15.897 -26.027 1.00 95.44 450 ALA A C 1
ATOM 3409 O O . ALA A 1 450 ? 11.566 -16.954 -25.765 1.00 95.44 450 ALA A O 1
ATOM 3410 N N . VAL A 1 451 ? 11.510 -14.895 -26.650 1.00 94.06 451 VAL A N 1
ATOM 3411 C CA . VAL A 1 451 ? 10.134 -15.002 -27.170 1.00 94.06 451 VAL A CA 1
ATOM 3412 C C . VAL A 1 451 ? 10.084 -15.910 -28.399 1.00 94.06 451 VAL A C 1
ATOM 3414 O O . VAL A 1 451 ? 9.182 -16.741 -28.495 1.00 94.06 451 VAL A O 1
ATOM 3417 N N . ASP A 1 452 ? 11.062 -15.810 -29.295 1.00 92.94 452 ASP A N 1
ATOM 3418 C CA . ASP A 1 452 ? 11.140 -16.618 -30.511 1.00 92.94 452 ASP A CA 1
ATOM 3419 C C . ASP A 1 452 ? 11.451 -18.090 -30.201 1.00 92.94 452 ASP A C 1
ATOM 3421 O O . ASP A 1 452 ? 10.765 -18.975 -30.716 1.00 92.94 452 ASP A O 1
ATOM 3425 N N . ALA A 1 453 ? 12.351 -18.367 -29.252 1.00 89.06 453 ALA A N 1
ATOM 3426 C CA . ALA A 1 453 ? 12.569 -19.721 -28.740 1.00 89.06 453 ALA A CA 1
ATOM 3427 C C . ALA A 1 453 ? 11.296 -20.319 -28.102 1.00 89.06 453 ALA A C 1
ATOM 3429 O O . ALA A 1 453 ? 10.972 -21.486 -28.322 1.00 89.06 453 ALA A O 1
ATOM 3430 N N . LEU A 1 454 ? 10.527 -19.528 -27.341 1.00 87.88 454 LEU A N 1
ATOM 3431 C CA . LEU A 1 454 ? 9.249 -19.973 -26.766 1.00 87.88 454 LEU A CA 1
ATOM 3432 C C . LEU A 1 454 ? 8.142 -20.153 -27.819 1.00 87.88 454 LEU A C 1
ATOM 3434 O O . LEU A 1 454 ? 7.291 -21.032 -27.660 1.00 87.88 454 LEU A O 1
ATOM 3438 N N . ARG A 1 455 ? 8.153 -19.366 -28.902 1.00 87.12 455 ARG A N 1
ATOM 3439 C CA . ARG A 1 455 ? 7.284 -19.561 -30.072 1.00 87.12 455 ARG A CA 1
ATOM 3440 C C . ARG A 1 455 ? 7.607 -20.887 -30.753 1.00 87.12 455 ARG A C 1
ATOM 3442 O O . ARG A 1 455 ? 6.700 -21.678 -30.967 1.00 87.12 455 ARG A O 1
ATOM 3449 N N . GLU A 1 456 ? 8.874 -21.162 -31.038 1.00 83.50 456 GLU A N 1
ATOM 3450 C CA . GLU A 1 456 ? 9.311 -22.396 -31.709 1.00 83.50 456 GLU A CA 1
ATOM 3451 C C . GLU A 1 456 ? 9.040 -23.652 -30.865 1.00 83.50 456 GLU A C 1
ATOM 3453 O O . GLU A 1 456 ? 8.654 -24.687 -31.400 1.00 83.50 456 GLU A O 1
ATOM 3458 N N . LEU A 1 457 ? 9.095 -23.539 -29.533 1.00 78.12 457 LEU A N 1
ATOM 3459 C CA . LEU A 1 457 ? 8.649 -24.579 -28.594 1.00 78.12 457 LEU A CA 1
ATOM 3460 C C . LEU A 1 457 ? 7.118 -24.797 -28.549 1.00 78.12 457 LEU A C 1
ATOM 3462 O O . LEU A 1 457 ? 6.658 -25.711 -27.857 1.00 78.12 457 LEU A O 1
ATOM 3466 N N . THR A 1 458 ? 6.314 -23.964 -29.224 1.00 76.94 458 THR A N 1
ATOM 3467 C CA . THR A 1 458 ? 4.837 -23.988 -29.152 1.00 76.94 458 THR A CA 1
ATOM 3468 C C . THR A 1 458 ? 4.100 -23.942 -30.497 1.00 76.94 458 THR A C 1
ATOM 3470 O O . THR A 1 458 ? 2.904 -24.233 -30.525 1.00 76.94 458 THR A O 1
ATOM 3473 N N . SER A 1 459 ? 4.765 -23.625 -31.609 1.00 69.81 459 SER A N 1
ATOM 3474 C CA . SER A 1 459 ? 4.179 -23.601 -32.955 1.00 69.81 459 SER A CA 1
ATOM 3475 C C . SER A 1 459 ? 4.255 -24.971 -33.636 1.00 69.81 459 SER A C 1
ATOM 3477 O O . SER A 1 459 ? 5.353 -25.442 -33.926 1.00 69.81 459 SER A O 1
ATOM 3479 N N . PHE A 1 460 ? 3.108 -25.583 -33.953 1.00 65.94 460 PHE A N 1
ATOM 3480 C CA . PHE A 1 460 ? 3.046 -26.907 -34.584 1.00 65.94 460 PHE A CA 1
ATOM 3481 C C . PHE A 1 460 ? 1.984 -27.000 -35.683 1.00 65.94 460 PHE A C 1
ATOM 3483 O O . PHE A 1 460 ? 0.866 -26.515 -35.518 1.00 65.94 460 PHE A O 1
ATOM 3490 N N . GLU A 1 461 ? 2.328 -27.697 -36.768 1.00 55.81 461 GLU A N 1
ATOM 3491 C CA . GLU A 1 461 ? 1.384 -28.223 -37.759 1.00 55.81 461 GLU A CA 1
ATOM 3492 C C . GLU A 1 461 ? 1.127 -29.717 -37.488 1.00 55.81 461 GLU A C 1
ATOM 3494 O O . GLU A 1 461 ? 2.045 -30.471 -37.142 1.00 55.81 461 GLU A O 1
ATOM 3499 N N . GLU A 1 462 ? -0.119 -30.168 -37.650 1.00 49.19 462 GLU A N 1
ATOM 3500 C CA . GLU A 1 462 ? -0.523 -31.554 -37.385 1.00 49.19 462 GLU A CA 1
ATOM 3501 C C . GLU A 1 462 ? 0.004 -32.526 -38.461 1.00 49.19 462 GLU A C 1
ATOM 3503 O O . GLU A 1 462 ? -0.690 -32.860 -39.419 1.00 49.19 462 GLU A O 1
ATOM 3508 N N . GLY A 1 463 ? 1.236 -33.022 -38.292 1.00 55.91 463 GLY A N 1
ATOM 3509 C CA . GLY A 1 463 ? 1.726 -34.165 -39.078 1.00 55.91 463 GLY A CA 1
ATOM 3510 C C . GLY A 1 463 ? 3.229 -34.463 -39.046 1.00 55.91 463 GLY A C 1
ATOM 3511 O O . GLY A 1 463 ? 3.607 -35.608 -39.278 1.00 55.91 463 GLY A O 1
ATOM 3512 N N . SER A 1 464 ? 4.093 -33.485 -38.743 1.00 57.47 464 SER A N 1
ATOM 3513 C CA . SER A 1 464 ? 5.544 -33.585 -39.024 1.00 57.47 464 SER A CA 1
ATOM 3514 C C . SER A 1 464 ? 6.466 -33.637 -37.787 1.00 57.47 464 SER A C 1
ATOM 3516 O O . SER A 1 464 ? 7.614 -33.199 -37.850 1.00 57.47 464 SER A O 1
ATOM 3518 N N . MET A 1 465 ? 6.000 -34.154 -36.646 1.00 60.28 465 MET A N 1
ATOM 3519 C CA . MET A 1 465 ? 6.792 -34.153 -35.402 1.00 60.28 465 MET A CA 1
ATOM 3520 C C . MET A 1 465 ? 7.853 -35.267 -35.343 1.00 60.28 465 MET A C 1
ATOM 3522 O O . MET A 1 465 ? 7.504 -36.453 -35.259 1.00 60.28 465 MET A O 1
ATOM 3526 N N . MET A 1 466 ? 9.132 -34.890 -35.232 1.00 62.44 466 MET A N 1
ATOM 3527 C CA . MET A 1 466 ? 10.167 -35.787 -34.702 1.00 62.44 466 MET A CA 1
ATOM 3528 C C . MET A 1 466 ? 9.978 -35.969 -33.184 1.00 62.44 466 MET A C 1
ATOM 3530 O O . MET A 1 466 ? 9.289 -35.189 -32.524 1.00 62.44 466 MET A O 1
ATOM 3534 N N . ASP A 1 467 ? 10.550 -37.026 -32.599 1.00 65.62 467 ASP A N 1
ATOM 3535 C CA . ASP A 1 467 ? 10.278 -37.364 -31.190 1.00 65.62 467 ASP A CA 1
ATOM 3536 C C . ASP A 1 467 ? 10.859 -36.361 -30.182 1.00 65.62 467 ASP A C 1
ATOM 3538 O O . ASP A 1 467 ? 10.284 -36.167 -29.112 1.00 65.62 467 ASP A O 1
ATOM 3542 N N . HIS A 1 468 ? 11.945 -35.671 -30.537 1.00 63.41 468 HIS A N 1
ATOM 3543 C CA . HIS A 1 468 ? 12.547 -34.629 -29.703 1.00 63.41 468 HIS A CA 1
ATOM 3544 C C . HIS A 1 468 ? 11.578 -33.457 -29.453 1.00 63.41 468 HIS A C 1
ATOM 3546 O O . HIS A 1 468 ? 11.427 -32.987 -28.325 1.00 63.41 468 HIS A O 1
ATOM 3552 N N . ASP A 1 469 ? 10.846 -33.037 -30.484 1.00 66.88 469 ASP A N 1
ATOM 3553 C CA . ASP A 1 469 ? 9.989 -31.847 -30.432 1.00 66.88 469 ASP A CA 1
ATOM 3554 C C . ASP A 1 469 ? 8.729 -32.109 -29.590 1.00 66.88 469 ASP A C 1
ATOM 3556 O O . ASP A 1 469 ? 8.262 -31.238 -28.852 1.00 66.88 469 ASP A O 1
ATOM 3560 N N . LYS A 1 470 ? 8.243 -33.361 -29.607 1.00 69.19 470 LYS A N 1
ATOM 3561 C CA . LYS A 1 470 ? 7.173 -33.857 -28.723 1.00 69.19 470 LYS A CA 1
ATOM 3562 C C . LYS A 1 470 ? 7.566 -33.727 -27.251 1.00 69.19 470 LYS A C 1
ATOM 3564 O O . LYS A 1 470 ? 6.757 -33.274 -26.442 1.00 69.19 470 LYS A O 1
ATOM 3569 N N . VAL A 1 471 ? 8.796 -34.109 -26.895 1.00 74.06 471 VAL A N 1
ATOM 3570 C CA . VAL A 1 471 ? 9.303 -34.019 -25.513 1.00 74.06 471 VAL A CA 1
ATOM 3571 C C . VAL A 1 471 ? 9.386 -32.559 -25.068 1.00 74.06 471 VAL A C 1
ATOM 3573 O O . VAL A 1 471 ? 8.906 -32.224 -23.983 1.00 74.06 471 VAL A O 1
ATOM 3576 N N . SER A 1 472 ? 9.917 -31.681 -25.918 1.00 73.19 472 SER A N 1
ATOM 3577 C CA . SER A 1 472 ? 10.064 -30.248 -25.639 1.00 73.19 472 SER A CA 1
ATOM 3578 C C . SER A 1 472 ? 8.713 -29.545 -25.431 1.00 73.19 472 SER A C 1
ATOM 3580 O O . SER A 1 472 ? 8.510 -28.881 -24.411 1.00 73.19 472 SER A O 1
ATOM 3582 N N . HIS A 1 473 ? 7.743 -29.772 -26.324 1.00 75.62 473 HIS A N 1
ATOM 3583 C CA . HIS A 1 473 ? 6.380 -29.242 -26.202 1.00 75.62 473 HIS A CA 1
ATOM 3584 C C . HIS A 1 473 ? 5.648 -29.759 -24.951 1.00 75.62 473 HIS A C 1
ATOM 3586 O O . HIS A 1 473 ? 5.005 -28.991 -24.227 1.00 75.62 473 HIS A O 1
ATOM 3592 N N . ASN A 1 474 ? 5.763 -31.056 -24.650 1.00 80.31 474 ASN A N 1
ATOM 3593 C CA . ASN A 1 474 ? 5.152 -31.643 -23.454 1.00 80.31 474 ASN A CA 1
ATOM 3594 C C . ASN A 1 474 ? 5.787 -31.096 -22.166 1.00 80.31 474 ASN A C 1
ATOM 3596 O O . ASN A 1 474 ? 5.072 -30.824 -21.201 1.00 80.31 474 ASN A O 1
ATOM 3600 N N . THR A 1 475 ? 7.101 -30.857 -22.167 1.00 82.31 475 THR A N 1
ATOM 3601 C CA . THR A 1 475 ? 7.824 -30.240 -21.042 1.00 82.31 475 THR A CA 1
ATOM 3602 C C . THR A 1 475 ? 7.349 -28.806 -20.796 1.00 82.31 475 THR A C 1
ATOM 3604 O O . THR A 1 475 ? 7.030 -28.455 -19.659 1.00 82.31 475 THR A O 1
ATOM 3607 N N . PHE A 1 476 ? 7.209 -27.991 -21.848 1.00 84.06 476 PHE A N 1
ATOM 3608 C CA . PHE A 1 476 ? 6.698 -26.622 -21.716 1.00 84.06 476 PHE A CA 1
ATOM 3609 C C . PHE A 1 476 ? 5.246 -26.579 -21.211 1.00 84.06 476 PHE A C 1
ATOM 3611 O O . PHE A 1 476 ? 4.914 -25.776 -20.336 1.00 84.06 476 PHE A O 1
ATOM 3618 N N . ASN A 1 477 ? 4.375 -27.470 -21.696 1.00 83.25 477 ASN A N 1
ATOM 3619 C CA . ASN A 1 477 ? 3.006 -27.569 -21.184 1.00 83.25 477 ASN A CA 1
ATOM 3620 C C . ASN A 1 477 ? 2.953 -28.059 -19.729 1.00 83.25 477 ASN A C 1
ATOM 3622 O O . ASN A 1 477 ? 2.151 -27.537 -18.955 1.00 83.25 477 ASN A O 1
ATOM 3626 N N . GLY A 1 478 ? 3.829 -28.988 -19.332 1.00 86.44 478 GLY A N 1
ATOM 3627 C CA . GLY A 1 478 ? 3.995 -29.403 -17.936 1.00 86.44 478 GLY A CA 1
ATOM 3628 C C . GLY A 1 478 ? 4.352 -28.225 -17.026 1.00 86.44 478 GLY A C 1
ATOM 3629 O O . GLY A 1 478 ? 3.645 -27.967 -16.050 1.00 86.44 478 GLY A O 1
ATOM 3630 N N . LEU A 1 479 ? 5.359 -27.434 -17.409 1.00 87.69 479 LEU A N 1
ATOM 3631 C CA . LEU A 1 479 ? 5.737 -26.205 -16.704 1.00 87.69 479 LEU A CA 1
ATOM 3632 C C . LEU A 1 479 ? 4.572 -25.200 -16.638 1.00 87.69 479 LEU A C 1
ATOM 3634 O O . LEU A 1 479 ? 4.296 -24.630 -15.586 1.00 87.69 479 LEU A O 1
ATOM 3638 N N . LYS A 1 480 ? 3.825 -25.016 -17.732 1.00 85.44 480 LYS A N 1
ATOM 3639 C CA . LYS A 1 480 ? 2.648 -24.129 -17.789 1.00 85.44 480 LYS A CA 1
ATOM 3640 C C . LYS A 1 480 ? 1.482 -24.604 -16.910 1.00 85.44 480 LYS A C 1
ATOM 3642 O O . LYS A 1 480 ? 0.654 -23.782 -16.516 1.00 85.44 480 LYS A O 1
ATOM 3647 N N . ILE A 1 481 ? 1.398 -25.900 -16.600 1.00 88.19 481 ILE A N 1
ATOM 3648 C CA . ILE A 1 481 ? 0.446 -26.461 -15.629 1.00 88.19 481 ILE A CA 1
ATOM 3649 C C . ILE A 1 481 ? 0.944 -26.222 -14.199 1.00 88.19 481 ILE A C 1
ATOM 3651 O O . ILE A 1 481 ? 0.172 -25.728 -13.382 1.00 88.19 481 ILE A O 1
ATOM 3655 N N . GLN A 1 482 ? 2.225 -26.476 -13.914 1.00 89.38 482 GLN A N 1
ATOM 3656 C CA . GLN A 1 482 ? 2.836 -26.216 -12.602 1.00 89.38 482 GLN A CA 1
ATOM 3657 C C . GLN A 1 482 ? 2.747 -24.731 -12.215 1.00 89.38 482 GLN A C 1
ATOM 3659 O O . GLN A 1 482 ? 2.268 -24.400 -11.136 1.00 89.38 482 GLN A O 1
ATOM 3664 N N . LEU A 1 483 ? 3.090 -23.816 -13.129 1.00 89.00 483 LEU A N 1
ATOM 3665 C CA . LEU A 1 483 ? 2.991 -22.369 -12.901 1.00 89.00 483 LEU A CA 1
ATOM 3666 C C . LEU A 1 483 ? 1.559 -21.898 -12.588 1.00 89.00 483 LEU A C 1
ATOM 3668 O O . LEU A 1 483 ? 1.399 -20.907 -11.889 1.00 89.00 483 LEU A O 1
ATOM 3672 N N . LYS A 1 484 ? 0.516 -22.597 -13.061 1.00 86.94 484 LYS A N 1
ATOM 3673 C CA . LYS A 1 484 ? -0.891 -22.303 -12.714 1.00 86.94 484 LYS A CA 1
ATOM 3674 C C . LYS A 1 484 ? -1.308 -22.810 -11.328 1.00 86.94 484 LYS A C 1
ATOM 3676 O O . LYS A 1 484 ? -2.404 -22.478 -10.884 1.00 86.94 484 LYS A O 1
ATOM 3681 N N . GLN A 1 485 ? -0.498 -23.656 -10.695 1.00 85.62 485 GLN A N 1
ATOM 3682 C CA . GLN A 1 485 ? -0.750 -24.217 -9.364 1.00 85.62 485 GLN A CA 1
ATOM 3683 C C . GLN A 1 485 ? -0.002 -23.458 -8.258 1.00 85.62 485 GLN A C 1
ATOM 3685 O O . GLN A 1 485 ? -0.345 -23.620 -7.090 1.00 85.62 485 GLN A O 1
ATOM 3690 N N . LEU A 1 486 ? 0.980 -22.619 -8.611 1.00 83.19 486 LEU A N 1
ATOM 3691 C CA . LEU A 1 486 ? 1.712 -21.798 -7.647 1.00 83.19 486 LEU A CA 1
ATOM 3692 C C . LEU A 1 486 ? 0.811 -20.708 -7.030 1.00 83.19 486 LEU A C 1
ATOM 3694 O O . LEU A 1 486 ? 0.137 -19.989 -7.776 1.00 83.19 486 LEU A O 1
ATOM 3698 N N . PRO A 1 487 ? 0.831 -20.527 -5.695 1.00 80.94 487 PRO A N 1
ATOM 3699 C CA . PRO A 1 487 ? 0.173 -19.405 -5.029 1.00 80.94 487 PRO A CA 1
ATOM 3700 C C . PRO A 1 487 ? 0.947 -18.089 -5.249 1.00 80.94 487 PRO A C 1
ATOM 3702 O O . PRO A 1 487 ? 2.001 -18.057 -5.891 1.00 80.94 487 PRO A O 1
ATOM 3705 N N . ASP A 1 488 ? 0.464 -16.983 -4.671 1.00 84.38 488 ASP A N 1
ATOM 3706 C CA . ASP A 1 488 ? 1.244 -15.743 -4.567 1.00 84.38 488 ASP A CA 1
ATOM 3707 C C . ASP A 1 488 ? 2.414 -15.934 -3.572 1.00 84.38 488 ASP A C 1
ATOM 3709 O O . ASP A 1 488 ? 2.312 -15.645 -2.376 1.00 84.38 488 ASP A O 1
ATOM 3713 N N . LEU A 1 489 ? 3.525 -16.496 -4.061 1.00 85.56 489 LEU A N 1
ATOM 3714 C CA . LEU A 1 489 ? 4.690 -16.851 -3.242 1.00 85.56 489 LEU A CA 1
ATOM 3715 C C . LEU A 1 489 ? 5.377 -15.632 -2.624 1.00 85.56 489 LEU A C 1
ATOM 3717 O O . LEU A 1 489 ? 5.766 -15.697 -1.462 1.00 85.56 489 LEU A O 1
ATOM 3721 N N . GLU A 1 490 ? 5.473 -14.512 -3.348 1.00 86.56 490 GLU A N 1
ATOM 3722 C CA . GLU A 1 490 ? 6.026 -13.263 -2.799 1.00 86.56 490 GLU A CA 1
ATOM 3723 C C . GLU A 1 490 ? 5.200 -12.805 -1.585 1.00 86.56 490 GLU A C 1
ATOM 3725 O O . GLU A 1 490 ? 5.763 -12.530 -0.525 1.00 86.56 490 GLU A O 1
ATOM 3730 N N . ARG A 1 491 ? 3.859 -12.835 -1.687 1.00 86.75 491 ARG A N 1
ATOM 3731 C CA . ARG A 1 491 ? 2.981 -12.509 -0.551 1.00 86.75 491 ARG A CA 1
ATOM 3732 C C . ARG A 1 491 ? 3.019 -13.518 0.581 1.00 86.75 491 ARG A C 1
ATOM 3734 O O . ARG A 1 491 ? 2.950 -13.140 1.751 1.00 86.75 491 ARG A O 1
ATOM 3741 N N . SER A 1 492 ? 3.143 -14.795 0.248 1.00 85.50 492 SER A N 1
ATOM 3742 C CA . SER A 1 492 ? 3.243 -15.860 1.241 1.00 85.50 492 SER A CA 1
ATOM 3743 C C . SER A 1 492 ? 4.526 -15.699 2.066 1.00 85.50 492 SER A C 1
ATOM 3745 O O . SER A 1 492 ? 4.461 -15.667 3.294 1.00 85.50 492 SER A O 1
ATOM 3747 N N . LEU A 1 493 ? 5.673 -15.489 1.411 1.00 88.00 493 LEU A N 1
ATOM 3748 C CA . LEU A 1 493 ? 6.970 -15.276 2.061 1.00 88.00 493 LEU A CA 1
ATOM 3749 C C . LEU A 1 493 ? 7.005 -13.988 2.895 1.00 88.00 493 LEU A C 1
ATOM 3751 O O . LEU A 1 493 ? 7.456 -14.026 4.039 1.00 88.00 493 LEU A O 1
ATOM 3755 N N . ALA A 1 494 ? 6.469 -12.875 2.387 1.00 88.25 494 ALA A N 1
ATOM 3756 C CA . ALA A 1 494 ? 6.377 -11.632 3.154 1.00 88.25 494 ALA A CA 1
ATOM 3757 C C . ALA A 1 494 ? 5.533 -11.803 4.431 1.00 88.25 494 ALA A C 1
ATOM 3759 O O . ALA A 1 494 ? 5.918 -11.338 5.501 1.00 88.25 494 ALA A O 1
ATOM 3760 N N . ARG A 1 495 ? 4.411 -12.532 4.372 1.00 87.44 495 ARG A N 1
ATOM 3761 C CA . ARG A 1 495 ? 3.600 -12.826 5.566 1.00 87.44 495 ARG A CA 1
ATOM 3762 C C . ARG A 1 495 ? 4.268 -13.799 6.537 1.00 87.44 495 ARG A C 1
ATOM 3764 O O . ARG A 1 495 ? 4.014 -13.711 7.737 1.00 87.44 495 ARG A O 1
ATOM 3771 N N . VAL A 1 496 ? 5.135 -14.696 6.064 1.00 89.25 496 VAL A N 1
ATOM 3772 C CA . VAL A 1 496 ? 6.003 -15.495 6.947 1.00 89.25 496 VAL A CA 1
ATOM 3773 C C . VAL A 1 496 ? 7.027 -14.593 7.644 1.00 89.25 496 VAL A C 1
ATOM 3775 O O . VAL A 1 496 ? 7.182 -14.698 8.858 1.00 89.25 496 VAL A O 1
ATOM 3778 N N . PHE A 1 497 ? 7.650 -13.658 6.919 1.00 89.69 497 PHE A N 1
ATOM 3779 C CA . PHE A 1 497 ? 8.584 -12.669 7.471 1.00 89.69 497 PHE A CA 1
ATOM 3780 C C . PHE A 1 497 ? 7.934 -11.771 8.542 1.00 89.69 497 PHE A C 1
ATOM 3782 O O . PHE A 1 497 ? 8.478 -11.639 9.635 1.00 89.69 497 PHE A O 1
ATOM 3789 N N . HIS A 1 498 ? 6.735 -11.231 8.287 1.00 88.19 498 HIS A N 1
ATOM 3790 C CA . HIS A 1 498 ? 5.976 -10.430 9.265 1.00 88.19 498 HIS A CA 1
ATOM 3791 C C . HIS A 1 498 ? 5.362 -11.260 10.416 1.00 88.19 498 HIS A C 1
ATOM 3793 O O . HIS A 1 498 ? 4.715 -10.701 11.299 1.00 88.19 498 HIS A O 1
ATOM 3799 N N . GLY A 1 499 ? 5.486 -12.594 10.407 1.00 88.19 499 GLY A N 1
ATOM 3800 C CA . GLY A 1 499 ? 4.865 -13.476 11.405 1.00 88.19 499 GLY A CA 1
ATOM 3801 C C . GLY A 1 499 ? 3.328 -13.540 11.347 1.00 88.19 499 GLY A C 1
ATOM 3802 O O . GLY A 1 499 ? 2.690 -13.932 12.324 1.00 88.19 499 GLY A O 1
ATOM 3803 N N . THR A 1 500 ? 2.718 -13.153 10.221 1.00 87.12 500 THR A N 1
ATOM 3804 C CA . THR A 1 500 ? 1.255 -13.075 10.018 1.00 87.12 500 THR A CA 1
ATOM 3805 C C . THR A 1 500 ? 0.691 -14.196 9.138 1.00 87.12 500 THR A C 1
ATOM 3807 O O . THR A 1 500 ? -0.525 -14.269 8.922 1.00 87.12 500 THR A O 1
ATOM 3810 N N . ALA A 1 501 ? 1.543 -15.071 8.601 1.00 86.25 501 ALA A N 1
ATOM 3811 C CA . ALA A 1 501 ? 1.126 -16.292 7.919 1.00 86.25 501 ALA A CA 1
ATOM 3812 C C . ALA A 1 501 ? 0.431 -17.253 8.898 1.00 86.25 501 ALA A C 1
ATOM 3814 O O . ALA A 1 501 ? 0.889 -17.474 10.019 1.00 86.25 501 ALA A O 1
ATOM 3815 N N . THR A 1 502 ? -0.675 -17.859 8.471 1.00 85.00 502 THR A N 1
ATOM 3816 C CA . THR A 1 502 ? -1.288 -18.977 9.199 1.00 85.00 502 THR A CA 1
ATOM 3817 C C . THR A 1 502 ? -0.518 -20.278 8.932 1.00 85.00 502 THR A C 1
ATOM 3819 O O . THR A 1 502 ? 0.197 -20.369 7.931 1.00 85.00 502 THR A O 1
ATOM 3822 N N . PRO A 1 503 ? -0.672 -21.329 9.764 1.00 86.44 503 PRO A N 1
ATOM 3823 C CA . PRO A 1 503 ? 0.051 -22.589 9.570 1.00 86.44 503 PRO A CA 1
ATOM 3824 C C . PRO A 1 503 ? -0.154 -23.233 8.190 1.00 86.44 503 PRO A C 1
ATOM 3826 O O . PRO A 1 503 ? 0.776 -23.829 7.658 1.00 86.44 503 PRO A O 1
ATOM 3829 N N . GLY A 1 504 ? -1.341 -23.086 7.587 1.00 84.12 504 GLY A N 1
ATOM 3830 C CA . GLY A 1 504 ? -1.613 -23.593 6.237 1.00 84.12 504 GLY A CA 1
ATOM 3831 C C . GLY A 1 504 ? -0.866 -22.825 5.143 1.00 84.12 504 GLY A C 1
ATOM 3832 O O . GLY A 1 504 ? -0.338 -23.436 4.220 1.00 84.12 504 GLY A O 1
ATOM 3833 N N . GLU A 1 505 ? -0.764 -21.501 5.273 1.00 83.50 505 GLU A N 1
ATOM 3834 C CA . GLU A 1 505 ? -0.032 -20.640 4.333 1.00 83.50 505 GLU A CA 1
ATOM 3835 C C . GLU A 1 505 ? 1.487 -20.831 4.475 1.00 83.50 505 GLU A C 1
ATOM 3837 O O . GLU A 1 505 ? 2.191 -20.903 3.472 1.00 83.50 505 GLU A O 1
ATOM 3842 N N . PHE A 1 506 ? 1.986 -21.002 5.706 1.00 87.00 506 PHE A N 1
ATOM 3843 C CA . PHE A 1 506 ? 3.390 -21.330 5.979 1.00 87.00 506 PHE A CA 1
ATOM 3844 C C . PHE A 1 506 ? 3.794 -22.687 5.385 1.00 87.00 506 PHE A C 1
ATOM 3846 O O . PHE A 1 506 ? 4.824 -22.780 4.724 1.00 87.00 506 PHE A O 1
ATOM 3853 N N . VAL A 1 507 ? 2.980 -23.735 5.576 1.00 86.88 507 VAL A N 1
ATOM 3854 C CA . VAL A 1 507 ? 3.237 -25.046 4.954 1.00 86.88 507 VAL A CA 1
ATOM 3855 C C . VAL A 1 507 ? 3.151 -24.940 3.432 1.00 86.88 507 VAL A C 1
ATOM 3857 O O . VAL A 1 507 ? 4.073 -25.385 2.758 1.00 86.88 507 VAL A O 1
ATOM 3860 N N . GLY A 1 508 ? 2.115 -24.288 2.891 1.00 82.56 508 GLY A N 1
ATOM 3861 C CA . GLY A 1 508 ? 1.958 -24.094 1.447 1.00 82.56 508 GLY A CA 1
ATOM 3862 C C . GLY A 1 508 ? 3.165 -23.411 0.797 1.00 82.56 508 GLY A C 1
ATOM 3863 O O . GLY A 1 508 ? 3.641 -23.878 -0.235 1.00 82.56 508 GLY A O 1
ATOM 3864 N N . ALA A 1 509 ? 3.718 -22.374 1.434 1.00 82.44 509 ALA A N 1
ATOM 3865 C CA . ALA A 1 509 ? 4.914 -21.667 0.969 1.00 82.44 509 ALA A CA 1
ATOM 3866 C C . ALA A 1 509 ? 6.206 -22.510 0.995 1.00 82.44 509 ALA A C 1
ATOM 3868 O O . ALA A 1 509 ? 7.166 -22.155 0.318 1.00 82.44 509 ALA A O 1
ATOM 3869 N N . LEU A 1 510 ? 6.244 -23.604 1.767 1.00 84.75 510 LEU A N 1
ATOM 3870 C CA . LEU A 1 510 ? 7.374 -24.541 1.841 1.00 84.75 510 LEU A CA 1
ATOM 3871 C C . LEU A 1 510 ? 7.192 -25.797 0.972 1.00 84.75 510 LEU A C 1
ATOM 3873 O O . LEU A 1 510 ? 8.154 -26.538 0.780 1.00 84.75 510 LEU A O 1
ATOM 3877 N N . THR A 1 511 ? 5.978 -26.066 0.483 1.00 82.94 511 THR A N 1
ATOM 3878 C CA . THR A 1 511 ? 5.647 -27.249 -0.337 1.00 82.94 511 THR A CA 1
ATOM 3879 C C . THR A 1 511 ? 5.267 -26.918 -1.784 1.00 82.94 511 THR A C 1
ATOM 3881 O O . THR A 1 511 ? 4.824 -27.819 -2.498 1.00 82.94 511 THR A O 1
ATOM 3884 N N . SER A 1 512 ? 5.380 -25.648 -2.189 1.00 66.81 512 SER A N 1
ATOM 3885 C CA . SER A 1 512 ? 5.163 -25.161 -3.564 1.00 66.81 512 SER A CA 1
ATOM 3886 C C . SER A 1 512 ? 6.460 -25.149 -4.369 1.00 66.81 512 SER A C 1
ATOM 3888 O O . SER A 1 512 ? 6.380 -25.463 -5.574 1.00 66.81 512 SER A O 1
#

Organism: NCBI:txid242159

Foldseek 3Di:
DDDDDDDDDDDDDDDDDDDDDDDDDDDDDDDDDDCPPPVVVVVVVVVVVVVVVVVVVVVVDDDPDPVVVVVVVVVVVVVVVVVVPPDDDDDDDDDDPDPDPPADPDDPVSVVVVVVCVVDPQAFEQADDPQKTKGWAVSLVVLCVQVVFDWDDDRRTTMTIDGPVPVLVSLVSCQLVFGWYWYKDFPDDPVNLCVCVVVPVPDDGDIDGPFIDHQQQDLQQALRPPPDDVVVVCCVVQLVLFAWEKFKFKDWDDDPPDPWTKMKIWIWTARLQLLAIATDIDIDGLQRQVVLLLCLLSLHQAYEYEPPDDPSVVVSCCVQAVDDSSPHHYHYDYLVNLPPQDQAADCLVPDDPNNVSSLSRVLVVCVVGLRNCSSRDNVNYDYNADPQWDQATSCRCAVQQQQHDPVRGNPPHPLVVPPPALASVVSVVSSCCSSTPGRDPVVVVVVVVVVVVVCQLDDDDPDDDDPVSVVSVVVVVVVVVVSNVQHNLSSLVSSVVSVSHDPVSVVSNVVD

Radius of gyration: 32.61 Å; chains: 1; bounding box: 82×77×93 Å

Secondary structure (DSSP, 8-state):
---------------------------------GGGGTHHHHHHHHHHHHHHHHHHHHHHS--S-HHHHHHHHHHHHHHHHTTTTS---------------------HHHHHHHHHHHHSTTEEEEEEETTEEEEETHHHHHHHHHHT---EEETTEEEEEEEGGGHHHHHHHHHHTT-EEEEEEE-S-HHHHHHTTTS-SSSPPPEEEEEEE-TTTHHHH---TTS-THHHHHHHHHT-----EEEEEEEEE--SS-S--EEEEEEEEEETTTTEEEEEEEEE-TT-HHHHHHHHHH--SEEEEEES--HHHHHHHHHHHSSSTT--EEEEEESGGGTT----SHHHHSS-HHHHHHHHHHHHHHHTTT-GGGGG-TTTEEESS-TTB----HHHHHHTTSSS-TTS-STTSHHHHH---SSHHHHHHHHHHHHS-B--HHHHHHHHHHHHHHHHTT---TT---HHHHHHHHHHHHHHHHTTT---HHHHHHHHHTT---HHHHHHHHH-

Sequence (512 aa):
ASRTNDDDENAPPAAKRAKTRDADDREDDVEITDDARADEGRRREDEDADADDARATLERLKPSSPTTRAKFIQKLSLDRRRRDLEVDADGKTKDGAGASETGTKMTPLEQSVKTFKAKYPGTMLMIEVGYKYHFYGDDARDASKVLGIFAYQSRNYLTASVPVVRLNVYVRRLVKAGYRVGVVKQTETAALKASGETGNKSGLFERKLVGLYTKATLDAGAALSDAGDDGEKSSMASGVLSNHLLCVAEDRVAGGASTSASTRVGLAAIETSTGDVLSGEFMDTMQRPGLESRLLCISPAEIVLVEPISEPTARLIKAMYGSGANAARVERVTRDELTGVTLTGTKAEEATPLVHTALCAGAKYLREFGQADILHLDAAFRPLEGADEMKLSPNVLRQLEVLTSSAGTYKGSLLWLMNHTVTPMGGRLLRHWVSHPLRSKSAIEGRLDAVDALRELTSFEEGSMMDHDKVSHNTFNGLKIQLKQLPDLERSLARVFHGTATPGEFVGALTS